Protein AF-A0A7S1D4N4-F1 (afdb_monomer_lite)

Structure (mmCIF, N/CA/C/O backbone):
data_AF-A0A7S1D4N4-F1
#
_entry.id   AF-A0A7S1D4N4-F1
#
loop_
_atom_site.group_PDB
_atom_site.id
_atom_site.type_symbol
_atom_site.label_atom_id
_atom_site.label_alt_id
_atom_site.label_comp_id
_atom_site.label_asym_id
_atom_site.label_entity_id
_atom_site.label_seq_id
_atom_site.pdbx_PDB_ins_code
_atom_site.Cartn_x
_atom_site.Cartn_y
_atom_site.Cartn_z
_atom_site.occupancy
_atom_site.B_iso_or_equiv
_atom_site.auth_seq_id
_atom_site.auth_comp_id
_atom_site.auth_asym_id
_atom_site.auth_atom_id
_atom_site.pdbx_PDB_model_num
ATOM 1 N N . VAL A 1 1 ? 17.455 0.613 23.111 1.00 47.47 1 VAL A N 1
ATOM 2 C CA . VAL A 1 1 ? 17.429 1.240 21.776 1.00 47.47 1 VAL A CA 1
ATOM 3 C C . VAL A 1 1 ? 16.974 0.163 20.825 1.00 47.47 1 VAL A C 1
ATOM 5 O O . VAL A 1 1 ? 17.620 -0.878 20.782 1.00 47.47 1 VAL A O 1
ATOM 8 N N . GLU A 1 2 ? 15.813 0.338 20.206 1.00 72.88 2 GLU A N 1
ATOM 9 C CA . GLU A 1 2 ? 15.316 -0.626 19.227 1.00 72.88 2 GLU A CA 1
ATOM 10 C C . GLU A 1 2 ? 16.096 -0.455 17.921 1.00 72.88 2 GLU A C 1
ATOM 12 O O . GLU A 1 2 ? 16.461 0.661 17.542 1.00 72.88 2 GLU A O 1
ATOM 17 N N . SER A 1 3 ? 16.431 -1.577 17.288 1.00 88.38 3 SER A N 1
ATOM 18 C CA . SER A 1 3 ? 17.156 -1.609 16.022 1.00 88.38 3 SER A CA 1
ATOM 19 C C . SER A 1 3 ? 16.344 -2.342 14.964 1.00 88.38 3 SER A C 1
ATOM 21 O O . SER A 1 3 ? 15.817 -3.426 15.236 1.00 88.38 3 SER A O 1
ATOM 23 N N . ILE A 1 4 ? 16.271 -1.760 13.769 1.00 92.75 4 ILE A N 1
ATOM 24 C CA . ILE A 1 4 ? 15.668 -2.358 12.578 1.00 92.75 4 ILE A CA 1
ATOM 25 C C . ILE A 1 4 ? 16.794 -2.786 11.639 1.00 92.75 4 ILE A C 1
ATOM 27 O O . ILE A 1 4 ? 17.699 -2.013 11.321 1.00 92.75 4 ILE A O 1
ATOM 31 N N . THR A 1 5 ? 16.741 -4.037 11.202 1.00 94.50 5 THR A N 1
ATOM 32 C CA . THR A 1 5 ? 17.710 -4.635 10.285 1.00 94.50 5 THR A CA 1
ATOM 33 C C . THR A 1 5 ? 17.068 -4.870 8.921 1.00 94.50 5 THR A C 1
ATOM 35 O O . THR A 1 5 ? 15.988 -5.457 8.834 1.00 94.50 5 THR A O 1
ATOM 38 N N . LEU A 1 6 ? 17.725 -4.408 7.858 1.00 96.00 6 LEU A N 1
ATOM 39 C CA . LEU A 1 6 ? 17.260 -4.537 6.479 1.00 96.00 6 LEU A CA 1
ATOM 40 C C . LEU A 1 6 ? 18.356 -5.149 5.599 1.00 96.00 6 LEU A C 1
ATOM 42 O O . LEU A 1 6 ? 19.536 -4.822 5.745 1.00 96.00 6 LEU A O 1
ATOM 46 N N . ASP A 1 7 ? 17.976 -6.036 4.681 1.00 95.81 7 ASP A N 1
ATOM 47 C CA . ASP A 1 7 ? 18.870 -6.528 3.624 1.00 95.81 7 ASP A CA 1
ATOM 48 C C . ASP A 1 7 ? 18.118 -6.765 2.319 1.00 95.81 7 ASP A C 1
ATOM 50 O O . ASP A 1 7 ? 16.933 -7.092 2.336 1.00 95.81 7 ASP A O 1
ATOM 54 N N . GLY A 1 8 ? 18.802 -6.633 1.188 1.00 92.56 8 GLY A N 1
ATOM 55 C CA . GLY A 1 8 ? 18.260 -7.005 -0.108 1.00 92.56 8 GLY A CA 1
ATOM 56 C C . GLY A 1 8 ? 18.795 -6.167 -1.262 1.00 92.56 8 GLY A C 1
ATOM 57 O O . GLY A 1 8 ? 20.001 -5.972 -1.380 1.00 92.56 8 GLY A O 1
ATOM 58 N N . SER A 1 9 ? 17.902 -5.743 -2.154 1.00 88.81 9 SER A N 1
ATOM 59 C CA . SER A 1 9 ? 18.221 -4.974 -3.361 1.00 88.81 9 SER A CA 1
ATOM 60 C C . SER A 1 9 ? 18.975 -3.666 -3.049 1.00 88.81 9 SER A C 1
ATOM 62 O O . SER A 1 9 ? 18.495 -2.894 -2.212 1.00 88.81 9 SER A O 1
ATOM 64 N N . PRO A 1 10 ? 20.081 -3.371 -3.767 1.00 83.19 10 PRO A N 1
ATOM 65 C CA . PRO A 1 10 ? 20.769 -2.079 -3.693 1.00 83.19 10 PRO A CA 1
ATOM 66 C C . PRO A 1 10 ? 19.874 -0.895 -4.064 1.00 83.19 10 PRO A C 1
ATOM 68 O O . PRO A 1 10 ? 19.875 0.126 -3.378 1.00 83.19 10 PRO A O 1
ATOM 71 N N . THR A 1 11 ? 19.045 -1.048 -5.097 1.00 79.62 11 THR A N 1
ATOM 72 C CA . THR A 1 11 ? 18.087 -0.026 -5.543 1.00 79.62 11 THR A CA 1
ATOM 73 C C . THR A 1 11 ? 17.143 0.373 -4.416 1.00 79.62 11 THR A C 1
ATOM 75 O O . THR A 1 11 ? 16.947 1.553 -4.127 1.00 79.62 11 THR A O 1
ATOM 78 N N . VAL A 1 12 ? 16.617 -0.622 -3.703 1.00 90.06 12 VAL A N 1
ATOM 79 C CA . VAL A 1 12 ? 15.689 -0.408 -2.589 1.00 90.06 12 VAL A CA 1
ATOM 80 C C . VAL A 1 12 ? 16.412 0.033 -1.306 1.00 90.06 12 VAL A C 1
ATOM 82 O O . VAL A 1 12 ? 15.813 0.715 -0.471 1.00 90.06 12 VAL A O 1
ATOM 85 N N . ALA A 1 13 ? 17.707 -0.268 -1.157 1.00 91.38 13 ALA A N 1
ATOM 86 C CA . ALA A 1 13 ? 18.516 0.192 -0.027 1.00 91.38 13 ALA A CA 1
ATOM 87 C C . ALA A 1 13 ? 18.551 1.724 0.077 1.00 91.38 13 ALA A C 1
ATOM 89 O O . ALA A 1 13 ? 18.418 2.252 1.178 1.00 91.38 13 ALA A O 1
ATOM 90 N N . ARG A 1 14 ? 18.581 2.445 -1.052 1.00 88.50 14 ARG A N 1
ATOM 91 C CA . ARG A 1 14 ? 18.518 3.922 -1.080 1.00 88.50 14 ARG A CA 1
ATOM 92 C C . ARG A 1 14 ? 17.243 4.474 -0.429 1.00 88.50 14 ARG A C 1
ATOM 94 O O . ARG A 1 14 ? 17.281 5.482 0.286 1.00 88.50 14 ARG A O 1
ATOM 101 N N . ILE A 1 15 ? 16.110 3.798 -0.650 1.00 92.56 15 ILE A N 1
ATOM 102 C CA . ILE A 1 15 ? 14.825 4.134 -0.016 1.00 92.56 15 ILE A CA 1
ATOM 103 C C . ILE A 1 15 ? 14.930 3.901 1.492 1.00 92.56 15 ILE A C 1
ATOM 105 O O . ILE A 1 15 ? 14.613 4.791 2.283 1.00 92.56 15 ILE A O 1
ATOM 109 N N . ALA A 1 16 ? 15.415 2.723 1.891 1.00 95.38 16 ALA A N 1
ATOM 110 C CA . ALA A 1 16 ? 15.564 2.349 3.292 1.00 95.38 16 ALA A CA 1
ATOM 111 C C . ALA A 1 16 ? 16.515 3.274 4.063 1.00 95.38 16 ALA A C 1
ATOM 113 O O . ALA A 1 16 ? 16.215 3.634 5.198 1.00 95.38 16 ALA A O 1
ATOM 114 N N . GLU A 1 17 ? 17.630 3.686 3.463 1.00 94.81 17 GLU A N 1
ATOM 115 C CA . GLU A 1 17 ? 18.604 4.604 4.061 1.00 94.81 17 GLU A CA 1
ATOM 116 C C . GLU A 1 17 ? 17.998 5.985 4.287 1.00 94.81 17 GLU A C 1
ATOM 118 O O . GLU A 1 17 ? 18.107 6.545 5.379 1.00 94.81 17 GLU A O 1
ATOM 123 N N . THR A 1 18 ? 17.291 6.508 3.287 1.00 92.75 18 THR A N 1
ATOM 124 C CA . THR A 1 18 ? 16.665 7.832 3.363 1.00 92.75 18 THR A CA 1
ATOM 125 C C . THR A 1 18 ? 15.531 7.853 4.382 1.00 92.75 18 THR A C 1
ATOM 127 O O . THR A 1 18 ? 15.487 8.718 5.262 1.00 92.75 18 THR A O 1
ATOM 130 N N . TRP A 1 19 ? 14.624 6.876 4.309 1.00 94.75 19 TRP A N 1
ATOM 131 C CA . TRP A 1 19 ? 13.547 6.739 5.285 1.00 94.75 19 TRP A CA 1
ATOM 132 C C . TRP A 1 19 ? 14.108 6.478 6.685 1.00 94.75 19 TRP A C 1
ATOM 134 O O . TRP A 1 19 ? 13.655 7.089 7.654 1.00 94.75 19 TRP A O 1
ATOM 144 N N . GLY A 1 20 ? 15.118 5.613 6.797 1.00 93.94 20 GLY A N 1
ATOM 145 C CA . GLY A 1 20 ? 15.751 5.230 8.054 1.00 93.94 20 GLY A CA 1
ATOM 146 C C . GLY A 1 20 ? 16.469 6.393 8.730 1.00 93.94 20 GLY A C 1
ATOM 147 O O . GLY A 1 20 ? 16.340 6.564 9.939 1.00 93.94 20 GLY A O 1
ATOM 148 N N . ALA A 1 21 ? 17.151 7.254 7.971 1.00 91.62 21 ALA A N 1
ATOM 149 C CA . ALA A 1 21 ? 17.800 8.452 8.501 1.00 91.62 21 ALA A CA 1
ATOM 150 C C . ALA A 1 21 ? 16.786 9.416 9.137 1.00 91.62 21 ALA A C 1
ATOM 152 O O . ALA A 1 21 ? 16.976 9.871 10.266 1.00 91.62 21 ALA A O 1
ATOM 153 N N . VAL A 1 22 ? 15.672 9.684 8.449 1.00 84.50 22 VAL A N 1
ATOM 154 C CA . VAL A 1 22 ? 14.604 10.548 8.976 1.00 84.50 22 VAL A CA 1
ATOM 155 C C . VAL A 1 22 ? 13.925 9.914 10.188 1.00 84.50 22 VAL A C 1
ATOM 157 O O . VAL A 1 22 ? 13.702 10.591 11.194 1.00 84.50 22 VAL A O 1
ATOM 160 N N . TYR A 1 23 ? 13.631 8.616 10.116 1.00 86.19 23 TYR A N 1
ATOM 161 C CA . TYR A 1 23 ? 12.990 7.888 11.205 1.00 86.19 23 TYR A CA 1
ATOM 162 C C . TYR A 1 23 ? 13.883 7.805 12.452 1.00 86.19 23 TYR A C 1
ATOM 164 O O . TYR A 1 23 ? 13.416 8.010 13.569 1.00 86.19 23 TYR A O 1
ATOM 172 N N . SER A 1 24 ? 15.187 7.582 12.271 1.00 88.50 24 SER A N 1
ATOM 173 C CA . SER A 1 24 ? 16.183 7.546 13.348 1.00 88.50 24 SER A CA 1
ATOM 174 C C . SER A 1 24 ? 16.234 8.861 14.125 1.00 88.50 24 SER A C 1
ATOM 176 O O . SER A 1 24 ? 16.190 8.856 15.355 1.00 88.50 24 SER A O 1
ATOM 178 N N . VAL A 1 25 ? 16.232 9.999 13.423 1.00 80.69 25 VAL A N 1
ATOM 179 C CA . VAL A 1 25 ? 16.208 11.328 14.058 1.00 80.69 25 VAL A CA 1
ATOM 180 C C . VAL A 1 25 ? 14.904 11.567 14.822 1.00 80.69 25 VAL A C 1
ATOM 182 O O . VAL A 1 25 ? 14.931 12.141 15.909 1.00 80.69 25 VAL A O 1
ATOM 185 N N . ALA A 1 26 ? 13.767 11.135 14.273 1.00 70.88 26 ALA A N 1
ATOM 186 C CA . ALA A 1 26 ? 12.457 11.363 14.879 1.00 70.88 26 ALA A CA 1
ATOM 187 C C . ALA A 1 26 ? 12.178 10.453 16.090 1.00 70.88 26 ALA A C 1
ATOM 189 O O . ALA A 1 26 ? 11.603 10.909 17.079 1.00 70.88 26 ALA A O 1
ATOM 190 N N . CYS A 1 27 ? 12.577 9.182 16.018 1.00 79.56 27 CYS A N 1
ATOM 191 C CA . CYS A 1 27 ? 12.147 8.131 16.946 1.00 79.56 27 CYS A CA 1
ATOM 192 C C . CYS A 1 27 ? 13.292 7.526 17.780 1.00 79.56 27 CYS A C 1
ATOM 194 O O . CYS A 1 27 ? 13.036 6.777 18.719 1.00 79.56 27 CYS A O 1
ATOM 196 N N . GLY A 1 28 ? 14.556 7.859 17.489 1.00 83.19 28 GLY A N 1
ATOM 197 C CA . GLY A 1 28 ? 15.725 7.314 18.191 1.00 83.19 28 GLY A CA 1
ATOM 198 C C . GLY A 1 28 ? 16.054 5.857 17.834 1.00 83.19 28 GLY A C 1
ATOM 199 O O . GLY A 1 28 ? 16.806 5.199 18.560 1.00 83.19 28 GLY A O 1
ATOM 200 N N . THR A 1 29 ? 15.494 5.354 16.733 1.00 88.44 29 THR A N 1
ATOM 201 C CA . THR A 1 29 ? 15.618 3.966 16.265 1.00 88.44 29 THR A CA 1
ATOM 202 C C . THR A 1 29 ? 16.870 3.787 15.414 1.00 88.44 29 THR A C 1
ATOM 204 O O . THR A 1 29 ? 17.155 4.586 14.525 1.00 88.44 29 THR A O 1
ATOM 207 N N . GLN A 1 30 ? 17.647 2.740 15.690 1.00 92.62 30 GLN A N 1
ATOM 208 C CA . GLN A 1 30 ? 18.881 2.456 14.950 1.00 92.62 30 GLN A CA 1
ATOM 209 C C . GLN A 1 30 ? 18.599 1.566 13.743 1.00 92.62 30 GLN A C 1
ATOM 211 O O . GLN A 1 30 ? 17.767 0.664 13.815 1.00 92.62 30 GLN A O 1
ATOM 216 N N . PHE A 1 31 ? 19.332 1.779 12.654 1.00 94.38 31 PHE A N 1
ATOM 217 C CA . PHE A 1 31 ? 19.185 1.003 11.428 1.00 94.38 31 PHE A CA 1
ATOM 218 C C . PHE A 1 31 ? 20.482 0.269 11.098 1.00 94.38 31 PHE A C 1
ATOM 220 O O . PHE A 1 31 ? 21.577 0.810 11.237 1.00 94.38 31 PHE A O 1
ATOM 227 N N . THR A 1 32 ? 20.360 -0.978 10.656 1.00 94.94 32 THR A N 1
ATOM 228 C CA . THR A 1 32 ? 21.451 -1.727 10.025 1.00 94.94 32 THR A CA 1
ATOM 229 C C . THR A 1 32 ? 20.970 -2.156 8.655 1.00 94.94 32 THR A C 1
ATOM 231 O O . THR A 1 32 ? 20.124 -3.041 8.552 1.00 94.94 32 THR A O 1
ATOM 234 N N . ILE A 1 33 ? 21.483 -1.496 7.622 1.00 95.75 33 ILE A N 1
ATOM 235 C CA . ILE A 1 33 ? 21.083 -1.715 6.235 1.00 95.75 33 ILE A CA 1
ATOM 236 C C . ILE A 1 33 ? 22.252 -2.384 5.525 1.00 95.75 33 ILE A C 1
ATOM 238 O O . ILE A 1 33 ? 23.383 -1.905 5.575 1.00 95.75 33 ILE A O 1
ATOM 242 N N . THR A 1 34 ? 21.976 -3.529 4.919 1.00 94.44 34 THR A N 1
ATOM 243 C CA . THR A 1 34 ? 22.906 -4.260 4.056 1.00 94.44 34 THR A CA 1
ATOM 244 C C . THR A 1 34 ? 22.278 -4.429 2.679 1.00 94.44 34 THR A C 1
ATOM 246 O O . THR A 1 34 ? 21.067 -4.283 2.533 1.00 94.44 34 THR A O 1
ATOM 249 N N . SER A 1 35 ? 23.093 -4.676 1.658 1.00 90.19 35 SER A N 1
ATOM 250 C CA . SER A 1 35 ? 22.617 -4.790 0.281 1.00 90.19 35 SER A CA 1
ATOM 251 C C . SER A 1 35 ? 23.293 -5.966 -0.421 1.00 90.19 35 SER A C 1
ATOM 253 O O . SER A 1 35 ? 24.311 -5.801 -1.092 1.00 90.19 35 SER A O 1
ATOM 255 N N . GLN A 1 36 ? 22.747 -7.168 -0.232 1.00 86.50 36 GLN A N 1
ATOM 256 C CA . GLN A 1 36 ? 23.265 -8.416 -0.816 1.00 86.50 36 GLN A CA 1
ATOM 257 C C . GLN A 1 36 ? 22.363 -9.011 -1.913 1.00 86.50 36 GLN A C 1
ATOM 259 O O . GLN A 1 36 ? 22.493 -10.188 -2.266 1.00 86.50 36 GLN A O 1
ATOM 264 N N . GLY A 1 37 ? 21.429 -8.216 -2.438 1.00 82.12 37 GLY A N 1
ATOM 265 C CA . GLY A 1 37 ? 20.486 -8.607 -3.483 1.00 82.12 37 GLY A CA 1
ATOM 266 C C . GLY A 1 37 ? 19.187 -9.215 -2.947 1.00 82.12 37 GLY A C 1
ATOM 267 O O . GLY A 1 37 ? 19.140 -9.803 -1.864 1.00 82.12 37 GLY A O 1
ATOM 268 N N . SER A 1 38 ? 18.117 -9.084 -3.737 1.00 87.69 38 SER A N 1
ATOM 269 C CA . SER A 1 38 ? 16.745 -9.485 -3.388 1.00 87.69 38 SER A CA 1
ATOM 270 C C . SER A 1 38 ? 16.655 -10.933 -2.872 1.00 87.69 38 SER A C 1
ATOM 272 O O . SER A 1 38 ? 16.087 -11.181 -1.813 1.00 87.69 38 SER A O 1
ATOM 274 N N . THR A 1 39 ? 17.299 -11.894 -3.541 1.00 89.19 39 THR A N 1
ATOM 275 C CA . THR A 1 39 ? 17.282 -13.313 -3.130 1.00 89.19 39 THR A CA 1
ATOM 276 C C . THR A 1 39 ? 17.891 -13.533 -1.738 1.00 89.19 39 THR A C 1
ATOM 278 O O . THR A 1 39 ? 17.353 -14.281 -0.918 1.00 89.19 39 THR A O 1
ATOM 281 N N . THR A 1 40 ? 19.009 -12.863 -1.439 1.00 91.38 40 THR A N 1
ATOM 282 C CA . THR A 1 40 ? 19.662 -12.941 -0.123 1.00 91.38 40 THR A CA 1
ATOM 283 C C . THR A 1 40 ? 18.800 -12.283 0.949 1.00 91.38 40 THR A C 1
ATOM 285 O O . THR A 1 40 ? 18.606 -12.865 2.019 1.00 91.38 40 THR A O 1
ATOM 288 N N . GLY A 1 41 ? 18.233 -11.112 0.640 1.00 93.00 41 GLY A N 1
ATOM 289 C CA . GLY A 1 41 ? 17.292 -10.407 1.506 1.00 93.00 41 GLY A CA 1
ATOM 290 C C . GLY A 1 41 ? 16.103 -11.288 1.880 1.00 93.00 41 GLY A C 1
ATOM 291 O O . GLY A 1 41 ? 15.875 -11.523 3.067 1.00 93.00 41 GLY A O 1
ATOM 292 N N . ALA A 1 42 ? 15.405 -11.848 0.885 1.00 93.69 42 ALA A N 1
ATOM 293 C CA . ALA A 1 42 ? 14.261 -12.742 1.074 1.00 93.69 42 ALA A CA 1
ATOM 294 C C . ALA A 1 42 ? 14.589 -13.901 2.026 1.00 93.69 42 ALA A C 1
ATOM 296 O O . ALA A 1 42 ? 13.914 -14.080 3.041 1.00 93.69 42 ALA A O 1
ATOM 297 N N . ARG A 1 43 ? 15.687 -14.626 1.771 1.00 94.50 43 ARG A N 1
ATOM 298 C CA . ARG A 1 43 ? 16.138 -15.737 2.623 1.00 94.50 43 ARG A CA 1
ATOM 299 C C . ARG A 1 43 ? 16.385 -15.300 4.073 1.00 94.50 43 ARG A C 1
ATOM 301 O O . ARG A 1 43 ? 15.949 -15.962 5.019 1.00 94.50 43 ARG A O 1
ATOM 308 N N . ARG A 1 44 ? 17.091 -14.182 4.274 1.00 94.56 44 ARG A N 1
ATOM 309 C CA . ARG A 1 44 ? 17.398 -13.666 5.619 1.00 94.56 44 ARG A CA 1
ATOM 310 C C . ARG A 1 44 ? 16.139 -13.176 6.339 1.00 94.56 44 ARG A C 1
ATOM 312 O O . ARG A 1 44 ? 16.026 -13.391 7.547 1.00 94.56 44 ARG A O 1
ATOM 319 N N . ALA A 1 45 ? 15.185 -12.568 5.634 1.00 93.88 45 ALA A N 1
ATOM 320 C CA . ALA A 1 45 ? 13.897 -12.173 6.205 1.00 93.88 45 ALA A CA 1
ATOM 321 C C . ALA A 1 45 ? 13.038 -13.387 6.574 1.00 93.88 45 ALA A C 1
ATOM 323 O O . ALA A 1 45 ? 12.396 -13.366 7.623 1.00 93.88 45 ALA A O 1
ATOM 324 N N . CYS A 1 46 ? 13.113 -14.467 5.791 1.00 93.50 46 CYS A N 1
ATOM 325 C CA . CYS A 1 46 ? 12.464 -15.753 6.047 1.00 93.50 46 CYS A CA 1
ATOM 326 C C . CYS A 1 46 ? 13.026 -16.544 7.244 1.00 93.50 46 CYS A C 1
ATOM 328 O O . CYS A 1 46 ? 12.479 -17.587 7.600 1.00 93.50 46 CYS A O 1
ATOM 330 N N . ASN A 1 47 ? 14.069 -16.036 7.915 1.00 92.25 47 ASN A N 1
ATOM 331 C CA . ASN A 1 47 ? 14.787 -16.718 8.999 1.00 92.25 47 ASN A CA 1
ATOM 332 C C . ASN A 1 47 ? 15.550 -17.977 8.552 1.00 92.25 47 ASN A C 1
ATOM 334 O O . ASN A 1 47 ? 15.633 -18.952 9.297 1.00 92.25 47 ASN A O 1
ATOM 338 N N . ALA A 1 48 ? 16.144 -17.936 7.358 1.00 91.12 48 ALA A N 1
ATOM 339 C CA . ALA A 1 48 ? 17.028 -18.983 6.843 1.00 91.12 48 ALA A CA 1
ATOM 340 C C . ALA A 1 48 ? 18.465 -18.474 6.544 1.00 91.12 48 ALA A C 1
ATOM 342 O O . ALA A 1 48 ? 18.983 -18.686 5.447 1.00 91.12 48 ALA A O 1
ATOM 343 N N . PRO A 1 49 ? 19.142 -17.748 7.460 1.00 89.00 49 PRO A N 1
ATOM 344 C CA . PRO A 1 49 ? 20.487 -17.230 7.190 1.00 89.00 49 PRO A CA 1
ATOM 345 C C . PRO A 1 49 ? 21.511 -18.361 6.984 1.00 89.00 49 PRO A C 1
ATOM 347 O O . PRO A 1 49 ? 21.438 -19.406 7.634 1.00 89.00 49 PRO A O 1
ATOM 350 N N . ARG A 1 50 ? 22.507 -18.143 6.115 1.00 89.69 50 ARG A N 1
ATOM 351 C CA . ARG A 1 50 ? 23.655 -19.061 5.981 1.00 89.69 50 ARG A CA 1
ATOM 352 C C . ARG A 1 50 ? 24.632 -18.888 7.148 1.00 89.69 50 ARG A C 1
ATOM 354 O O . ARG A 1 50 ? 24.539 -17.945 7.932 1.00 89.69 50 ARG A O 1
ATOM 361 N N . ALA A 1 51 ? 25.595 -19.803 7.270 1.00 87.19 51 ALA A N 1
ATOM 362 C CA . ALA A 1 51 ? 26.630 -19.720 8.298 1.00 87.19 51 ALA A CA 1
ATOM 363 C C . ALA A 1 51 ? 27.371 -18.368 8.233 1.00 87.19 51 ALA A C 1
ATOM 365 O O . ALA A 1 51 ? 27.946 -18.024 7.204 1.00 87.19 51 ALA A O 1
ATOM 366 N N . GLY A 1 52 ? 27.355 -17.620 9.339 1.00 84.44 52 GLY A N 1
ATOM 367 C CA . GLY A 1 52 ? 27.945 -16.278 9.433 1.00 84.44 52 GLY A CA 1
ATOM 368 C C . GLY A 1 52 ? 26.980 -15.123 9.142 1.00 84.44 52 GLY A C 1
ATOM 369 O O . GLY A 1 52 ? 27.346 -13.971 9.355 1.00 84.44 52 GLY A O 1
ATOM 370 N N . GLU A 1 53 ? 25.747 -15.404 8.718 1.00 89.00 53 GLU A N 1
ATOM 371 C CA . GLU A 1 53 ? 24.708 -14.399 8.490 1.00 89.00 53 GLU A CA 1
ATOM 372 C C . GLU A 1 53 ? 23.702 -14.342 9.650 1.00 89.00 53 GLU A C 1
ATOM 374 O O . GLU A 1 53 ? 23.559 -15.273 10.444 1.00 89.00 53 GLU A O 1
ATOM 379 N N . THR A 1 54 ? 22.949 -13.245 9.722 1.00 90.38 54 THR A N 1
ATOM 380 C CA . THR A 1 54 ? 21.846 -13.055 10.676 1.00 90.38 54 THR A CA 1
ATOM 381 C C . THR A 1 54 ? 20.531 -12.834 9.942 1.00 90.38 54 THR A C 1
ATOM 383 O O . THR A 1 54 ? 20.520 -12.273 8.848 1.00 90.38 54 THR A O 1
ATOM 386 N N . SER A 1 55 ? 19.404 -13.242 10.529 1.00 91.94 55 SER A N 1
ATOM 387 C CA . SER A 1 55 ? 18.087 -12.884 9.987 1.00 91.94 55 SER A CA 1
ATOM 388 C C . SER A 1 55 ? 17.879 -11.369 10.015 1.00 91.94 55 SER A C 1
ATOM 390 O O . SER A 1 55 ? 18.372 -10.718 10.938 1.00 91.94 55 SER A O 1
ATOM 392 N N . VAL A 1 56 ? 17.093 -10.840 9.081 1.00 93.50 56 VAL A N 1
ATOM 393 C CA . VAL A 1 56 ? 16.703 -9.420 9.062 1.00 93.50 56 VAL A CA 1
ATOM 394 C C . VAL A 1 56 ? 15.222 -9.232 9.378 1.00 93.50 56 VAL A C 1
ATOM 396 O O . VAL A 1 56 ? 14.451 -10.197 9.359 1.00 93.50 56 VAL A O 1
ATOM 399 N N . ASP A 1 57 ? 14.833 -8.002 9.706 1.00 93.00 57 ASP A N 1
ATOM 400 C CA . ASP A 1 57 ? 13.436 -7.622 9.937 1.00 93.00 57 ASP A CA 1
ATOM 401 C C . ASP A 1 57 ? 12.695 -7.350 8.625 1.00 93.00 57 ASP A C 1
ATOM 403 O O . ASP A 1 57 ? 11.514 -7.684 8.502 1.00 93.00 57 ASP A O 1
ATOM 407 N N . VAL A 1 58 ? 13.397 -6.754 7.656 1.00 94.88 58 VAL A N 1
ATOM 408 C CA . VAL A 1 58 ? 12.844 -6.359 6.358 1.00 94.88 58 VAL A CA 1
ATOM 409 C C . VAL A 1 58 ? 13.750 -6.836 5.227 1.00 94.88 58 VAL A C 1
ATOM 411 O O . VAL A 1 58 ? 14.942 -6.531 5.194 1.00 94.88 58 VAL A O 1
ATOM 414 N N . ALA A 1 59 ? 13.166 -7.552 4.273 1.00 95.75 59 ALA A N 1
ATOM 415 C CA . ALA A 1 59 ? 13.776 -7.838 2.984 1.00 95.75 59 ALA A CA 1
ATOM 416 C C . ALA A 1 59 ? 13.426 -6.741 1.973 1.00 95.75 59 ALA A C 1
ATOM 418 O O . ALA A 1 59 ? 12.257 -6.491 1.686 1.00 95.75 59 ALA A O 1
ATOM 419 N N . MET A 1 60 ? 14.444 -6.104 1.416 1.00 95.19 60 MET A N 1
ATOM 420 C CA . MET A 1 60 ? 14.330 -5.081 0.381 1.00 95.19 60 MET A CA 1
ATOM 421 C C . MET A 1 60 ? 14.342 -5.753 -0.994 1.00 95.19 60 MET A C 1
ATOM 423 O O . MET A 1 60 ? 15.300 -6.450 -1.321 1.00 95.19 60 MET A O 1
ATOM 427 N N . MET A 1 61 ? 13.303 -5.581 -1.809 1.00 89.94 61 MET A N 1
ATOM 428 C CA . MET A 1 61 ? 13.170 -6.324 -3.066 1.00 89.94 61 MET A CA 1
ATOM 429 C C . MET A 1 61 ? 12.852 -5.411 -4.245 1.00 89.94 61 MET A C 1
ATOM 431 O O . MET A 1 61 ? 11.878 -4.669 -4.208 1.00 89.94 61 MET A O 1
ATOM 435 N N . SER A 1 62 ? 13.618 -5.536 -5.327 1.00 84.88 62 SER A N 1
ATOM 436 C CA . SER A 1 62 ? 13.344 -4.895 -6.626 1.00 84.88 62 SER A CA 1
ATOM 437 C C . SER A 1 62 ? 12.390 -5.698 -7.522 1.00 84.88 62 SER A C 1
ATOM 439 O O . SER A 1 62 ? 12.194 -5.375 -8.687 1.00 84.88 62 SER A O 1
ATOM 441 N N . ARG A 1 63 ? 11.826 -6.784 -6.988 1.00 82.81 63 ARG A N 1
ATOM 442 C CA . ARG A 1 63 ? 10.885 -7.686 -7.656 1.00 82.81 63 ARG A CA 1
ATOM 443 C C . ARG A 1 63 ? 10.000 -8.371 -6.623 1.00 82.81 63 ARG A C 1
ATOM 445 O O . ARG A 1 63 ? 10.328 -8.387 -5.436 1.00 82.81 63 ARG A O 1
ATOM 452 N N . GLN A 1 64 ? 8.934 -9.018 -7.073 1.00 83.31 64 GLN A N 1
ATOM 453 C CA . GLN A 1 64 ? 8.157 -9.901 -6.206 1.00 83.31 64 GLN A CA 1
ATOM 454 C C . GLN A 1 64 ? 9.001 -11.094 -5.715 1.00 83.31 64 GLN A C 1
ATOM 456 O O . GLN A 1 64 ? 10.012 -11.480 -6.323 1.00 83.31 64 GLN A O 1
ATOM 461 N N . LEU A 1 65 ? 8.573 -11.677 -4.593 1.00 84.31 65 LEU A N 1
ATOM 462 C CA . LEU A 1 65 ? 9.085 -12.958 -4.106 1.00 84.31 65 LEU A CA 1
ATOM 463 C C . LEU A 1 65 ? 8.822 -14.044 -5.154 1.00 84.31 65 LEU A C 1
ATOM 465 O O . LEU A 1 65 ? 7.710 -14.176 -5.662 1.00 84.31 65 LEU A O 1
ATOM 469 N N . ARG A 1 66 ? 9.849 -14.831 -5.473 1.00 85.50 66 ARG A N 1
ATOM 470 C CA . ARG A 1 66 ? 9.707 -15.994 -6.355 1.00 85.50 66 ARG A CA 1
ATOM 471 C C . ARG A 1 66 ? 8.941 -17.090 -5.623 1.00 85.50 66 ARG A C 1
ATOM 473 O O . ARG A 1 66 ? 9.090 -17.253 -4.414 1.00 85.50 66 ARG A O 1
ATOM 480 N N . VAL A 1 67 ? 8.243 -17.935 -6.377 1.00 82.31 67 VAL A N 1
ATOM 481 C CA . VAL A 1 67 ? 7.577 -19.137 -5.836 1.00 82.31 67 VAL A CA 1
ATOM 482 C C . VAL A 1 67 ? 8.546 -20.101 -5.141 1.00 82.31 67 VAL A C 1
ATOM 484 O O . VAL A 1 67 ? 8.141 -20.866 -4.276 1.00 82.31 67 VAL A O 1
ATOM 487 N N . THR A 1 68 ? 9.834 -20.050 -5.491 1.00 85.81 68 THR A N 1
ATOM 488 C CA . THR A 1 68 ? 10.906 -20.810 -4.831 1.00 85.81 68 THR A CA 1
ATOM 489 C C . THR A 1 68 ? 11.365 -20.189 -3.509 1.00 85.81 68 THR A C 1
ATOM 491 O O . THR A 1 68 ? 12.052 -20.849 -2.740 1.00 85.81 68 THR A O 1
ATOM 494 N N . GLU A 1 69 ? 11.045 -18.917 -3.259 1.00 89.19 69 GLU A N 1
ATOM 495 C CA . GLU A 1 69 ? 11.403 -18.183 -2.039 1.00 89.19 69 GLU A CA 1
ATOM 496 C C . GLU A 1 69 ? 10.252 -18.230 -1.028 1.00 89.19 69 GLU A C 1
ATOM 498 O O . GLU A 1 69 ? 10.463 -18.538 0.146 1.00 89.19 69 GLU A O 1
ATOM 503 N N . ALA A 1 70 ? 9.026 -17.956 -1.481 1.00 89.12 70 ALA A N 1
ATOM 504 C CA . ALA A 1 70 ? 7.830 -17.988 -0.651 1.00 89.12 70 ALA A CA 1
ATOM 505 C C . ALA A 1 70 ? 6.564 -18.232 -1.489 1.00 89.12 70 ALA A C 1
ATOM 507 O O . ALA A 1 70 ? 6.454 -17.761 -2.621 1.00 89.12 70 ALA A O 1
ATOM 508 N N . SER A 1 71 ? 5.583 -18.928 -0.916 1.00 82.25 71 SER A N 1
ATOM 509 C CA . SER A 1 71 ? 4.267 -19.132 -1.524 1.00 82.25 71 SER A CA 1
ATOM 510 C C . SER A 1 71 ? 3.278 -18.070 -1.052 1.00 82.25 71 SER A C 1
ATOM 512 O O . SER A 1 71 ? 3.109 -17.870 0.152 1.00 82.25 71 SER A O 1
ATOM 514 N N . VAL A 1 72 ? 2.597 -17.415 -1.991 1.00 79.38 72 VAL A N 1
ATOM 515 C CA . VAL A 1 72 ? 1.561 -16.419 -1.691 1.00 79.38 72 VAL A CA 1
ATOM 516 C C . VAL A 1 72 ? 0.313 -17.082 -1.094 1.00 79.38 72 VAL A C 1
ATOM 518 O O . VAL A 1 72 ? -0.123 -18.142 -1.547 1.00 79.38 72 VAL A O 1
ATOM 521 N N . ARG A 1 73 ? -0.271 -16.467 -0.064 1.00 73.00 73 ARG A N 1
ATOM 522 C CA . ARG A 1 73 ? -1.567 -16.867 0.502 1.00 73.00 73 ARG A CA 1
ATOM 523 C C . ARG A 1 73 ? -2.721 -16.339 -0.350 1.00 73.00 73 ARG A C 1
ATOM 525 O O . ARG A 1 73 ? -2.552 -15.452 -1.179 1.00 73.00 73 ARG A O 1
ATOM 532 N N . THR A 1 74 ? -3.935 -16.815 -0.079 1.00 52.97 74 THR A N 1
ATOM 533 C CA . THR A 1 74 ? -5.164 -16.388 -0.778 1.00 52.97 74 THR A CA 1
ATOM 534 C C . THR A 1 74 ? -5.444 -14.884 -0.710 1.00 52.97 74 THR A C 1
ATOM 536 O O . THR A 1 74 ? -6.179 -14.372 -1.545 1.00 52.97 74 THR A O 1
ATOM 539 N N . ASN A 1 75 ? -4.860 -14.164 0.253 1.00 52.59 75 ASN A N 1
ATOM 540 C CA . ASN A 1 75 ? -5.012 -12.716 0.380 1.00 52.59 75 ASN A CA 1
ATOM 541 C C . ASN A 1 75 ? -4.082 -11.901 -0.540 1.00 52.59 75 ASN A C 1
ATOM 543 O O . ASN A 1 75 ? -4.236 -10.688 -0.623 1.00 52.59 75 ASN A O 1
ATOM 547 N N . GLY A 1 76 ? -3.124 -12.535 -1.225 1.00 60.31 76 GLY A N 1
ATOM 548 C CA . GLY A 1 76 ? -2.279 -11.895 -2.239 1.00 60.31 76 GLY A CA 1
ATOM 549 C C . GLY A 1 76 ? -1.126 -11.028 -1.716 1.00 60.31 76 GLY A C 1
ATOM 550 O O . GLY A 1 76 ? -0.356 -10.522 -2.523 1.00 60.31 76 GLY A O 1
ATOM 551 N N . TYR A 1 77 ? -0.976 -10.851 -0.399 1.00 71.44 77 TYR A N 1
ATOM 552 C CA . TYR A 1 77 ? 0.081 -10.005 0.188 1.00 71.44 77 TYR A CA 1
ATOM 553 C C . TYR A 1 77 ? 0.835 -10.652 1.359 1.00 71.44 77 TYR A C 1
ATOM 555 O O . TYR A 1 77 ? 1.887 -10.150 1.761 1.00 71.44 77 TYR A O 1
ATOM 563 N N . LEU A 1 78 ? 0.333 -11.763 1.911 1.00 79.50 78 LEU A N 1
ATOM 564 C CA . LEU A 1 78 ? 1.091 -12.599 2.841 1.00 79.50 78 LEU A CA 1
ATOM 565 C C . LEU A 1 78 ? 1.746 -13.752 2.089 1.00 79.50 78 LEU A C 1
ATOM 567 O O . LEU A 1 78 ? 1.116 -14.411 1.265 1.00 79.50 78 LEU A O 1
ATOM 571 N N . PHE A 1 79 ? 2.998 -14.017 2.429 1.00 85.31 79 PHE A N 1
ATOM 572 C CA . PHE A 1 79 ? 3.845 -15.005 1.786 1.00 85.31 79 PHE A CA 1
ATOM 573 C C . PHE A 1 79 ? 4.425 -15.936 2.842 1.00 85.31 79 PHE A C 1
ATOM 575 O O . PHE A 1 79 ? 5.122 -15.497 3.755 1.00 85.31 79 PHE A O 1
ATOM 582 N N . ASP A 1 80 ? 4.142 -17.227 2.730 1.00 85.50 80 ASP A N 1
ATOM 583 C CA . ASP A 1 80 ? 4.755 -18.242 3.579 1.00 85.50 80 ASP A CA 1
ATOM 584 C C . ASP A 1 80 ? 6.089 -18.660 2.980 1.00 85.50 80 ASP A C 1
ATOM 586 O O . ASP A 1 80 ? 6.150 -19.122 1.841 1.00 85.50 80 ASP A O 1
ATOM 590 N N . CYS A 1 81 ? 7.167 -18.460 3.734 1.00 92.00 81 CYS A N 1
ATOM 591 C CA . CYS A 1 81 ? 8.502 -18.794 3.267 1.00 92.00 81 CYS A CA 1
ATOM 592 C C . CYS A 1 81 ? 8.627 -20.290 2.971 1.00 92.00 81 CYS A C 1
ATOM 594 O O . CYS A 1 81 ? 8.244 -21.124 3.793 1.00 92.00 81 CYS A O 1
ATOM 596 N N . VAL A 1 82 ? 9.204 -20.618 1.811 1.00 91.94 82 VAL A N 1
ATOM 597 C CA . VAL A 1 82 ? 9.507 -22.007 1.434 1.00 91.94 82 VAL A CA 1
ATOM 598 C C . VAL A 1 82 ? 10.632 -22.547 2.313 1.00 91.94 82 VAL A C 1
ATOM 600 O O . VAL A 1 82 ? 10.553 -23.662 2.825 1.00 91.94 82 VAL A O 1
ATOM 603 N N . GLU A 1 83 ? 11.672 -21.736 2.507 1.00 89.44 83 GLU A N 1
ATOM 604 C CA . GLU A 1 83 ? 12.783 -22.023 3.408 1.00 89.44 83 GLU A CA 1
ATOM 605 C C . GLU A 1 83 ? 12.730 -21.079 4.613 1.00 89.44 83 GLU A C 1
ATOM 607 O O . GLU A 1 83 ? 12.616 -19.866 4.455 1.00 89.44 83 GLU A O 1
ATOM 612 N N . GLY A 1 84 ? 12.837 -21.631 5.822 1.00 88.31 84 GLY A N 1
ATOM 613 C CA . GLY A 1 84 ? 12.688 -20.883 7.070 1.00 88.31 84 GLY A CA 1
ATOM 614 C C . GLY A 1 84 ? 11.322 -21.097 7.720 1.00 88.31 84 GLY A C 1
ATOM 615 O O . GLY A 1 84 ? 10.614 -22.052 7.412 1.00 88.31 84 GLY A O 1
ATOM 616 N N . ASN A 1 85 ? 10.976 -20.258 8.695 1.00 85.88 85 ASN A N 1
ATOM 617 C CA . ASN A 1 85 ? 9.789 -20.462 9.537 1.00 85.88 85 ASN A CA 1
ATOM 618 C C . ASN A 1 85 ? 8.977 -19.184 9.777 1.00 85.88 85 ASN A C 1
ATOM 620 O O . ASN A 1 85 ? 8.313 -19.059 10.806 1.00 85.88 85 ASN A O 1
ATOM 624 N N . ARG A 1 86 ? 9.056 -18.227 8.851 1.00 87.94 86 ARG A N 1
ATOM 625 C CA . ARG A 1 86 ? 8.331 -16.957 8.925 1.00 87.94 86 ARG A CA 1
ATOM 626 C C . ARG A 1 86 ? 7.299 -16.839 7.813 1.00 87.94 86 ARG A C 1
ATOM 628 O O . ARG A 1 86 ? 7.464 -17.382 6.725 1.00 87.94 86 ARG A O 1
ATOM 635 N N . THR A 1 87 ? 6.267 -16.060 8.099 1.00 87.38 87 THR A N 1
ATOM 636 C CA . THR A 1 87 ? 5.394 -15.477 7.081 1.00 87.38 87 THR A CA 1
ATOM 637 C C . THR A 1 87 ? 5.865 -14.047 6.851 1.00 87.38 87 THR A C 1
ATOM 639 O O . THR A 1 87 ? 6.095 -13.321 7.817 1.00 87.38 87 THR A O 1
ATOM 642 N N . LEU A 1 88 ? 6.020 -13.634 5.600 1.00 90.44 88 LEU A N 1
ATOM 643 C CA . LEU A 1 88 ? 6.354 -12.265 5.225 1.00 90.44 88 LEU A CA 1
ATOM 644 C C . LEU A 1 88 ? 5.107 -11.543 4.719 1.00 90.44 88 LEU A C 1
ATOM 646 O O . LEU A 1 88 ? 4.303 -12.096 3.976 1.00 90.44 88 LEU A O 1
ATOM 650 N N . LEU A 1 89 ? 4.966 -10.291 5.115 1.00 88.00 89 LEU A N 1
ATOM 651 C CA . LEU A 1 89 ? 4.069 -9.315 4.535 1.00 88.00 89 LEU A CA 1
ATOM 652 C C . LEU A 1 89 ? 4.826 -8.565 3.437 1.00 88.00 89 LEU A C 1
ATOM 654 O O . LEU A 1 89 ? 5.798 -7.865 3.724 1.00 88.00 89 LEU A O 1
ATOM 658 N N . GLN A 1 90 ? 4.377 -8.690 2.192 1.00 89.38 90 GLN A N 1
ATOM 659 C CA . GLN A 1 90 ? 4.928 -7.928 1.080 1.00 89.38 90 GLN A CA 1
ATOM 660 C C . GLN A 1 90 ? 4.181 -6.604 0.933 1.00 89.38 90 GLN A C 1
ATOM 662 O O . GLN A 1 90 ? 2.965 -6.564 0.758 1.00 89.38 90 GLN A O 1
ATOM 667 N N . VAL A 1 91 ? 4.933 -5.515 0.992 1.00 88.81 91 VAL A N 1
ATOM 668 C CA . VAL A 1 91 ? 4.440 -4.145 0.916 1.00 88.81 91 VAL A CA 1
ATOM 669 C C . VAL A 1 91 ? 5.125 -3.472 -0.252 1.00 88.81 91 VAL A C 1
ATOM 671 O O . VAL A 1 91 ? 6.349 -3.371 -0.277 1.00 88.81 91 VAL A O 1
ATOM 674 N N . MET A 1 92 ? 4.347 -2.997 -1.216 1.00 88.50 92 MET A N 1
ATOM 675 C CA . MET A 1 92 ? 4.890 -2.144 -2.265 1.00 88.50 92 MET A CA 1
ATOM 676 C C . MET A 1 92 ? 5.302 -0.802 -1.641 1.00 88.50 92 MET A C 1
ATOM 678 O O . MET A 1 92 ? 4.550 -0.228 -0.852 1.00 88.50 92 MET A O 1
ATOM 682 N N . VAL A 1 93 ? 6.491 -0.300 -1.960 1.00 91.00 93 VAL A N 1
ATOM 683 C CA . VAL A 1 93 ? 7.006 0.953 -1.380 1.00 91.00 93 VAL A CA 1
ATOM 684 C C . VAL A 1 93 ? 7.159 2.061 -2.408 1.00 91.00 93 VAL A C 1
ATOM 686 O O . VAL A 1 93 ? 6.935 3.222 -2.078 1.00 91.00 93 VAL A O 1
ATOM 689 N N . ALA A 1 94 ? 7.507 1.712 -3.641 1.00 86.50 94 ALA A N 1
ATOM 690 C CA . ALA A 1 94 ? 7.708 2.650 -4.733 1.00 86.50 94 ALA A CA 1
ATOM 691 C C . ALA A 1 94 ? 7.690 1.904 -6.070 1.00 86.50 94 ALA A C 1
ATOM 693 O O . ALA A 1 94 ? 7.756 0.673 -6.107 1.00 86.50 94 ALA A O 1
ATOM 694 N N . ILE A 1 95 ? 7.648 2.663 -7.156 1.00 78.50 95 ILE A N 1
ATOM 695 C CA . ILE A 1 95 ? 7.946 2.178 -8.497 1.00 78.50 95 ILE A CA 1
ATOM 696 C C . ILE A 1 95 ? 9.267 2.822 -8.919 1.00 78.50 95 ILE A C 1
ATOM 698 O O . ILE A 1 95 ? 9.523 3.999 -8.646 1.00 78.50 95 ILE A O 1
ATOM 702 N N . ASP A 1 96 ? 10.133 2.010 -9.507 1.00 75.44 96 ASP A N 1
ATOM 703 C CA . ASP A 1 96 ? 11.365 2.473 -10.119 1.00 75.44 96 ASP A CA 1
ATOM 704 C C . ASP A 1 96 ? 11.035 3.360 -11.318 1.00 75.44 96 ASP A C 1
ATOM 706 O O . ASP A 1 96 ? 10.052 3.132 -12.018 1.00 75.44 96 ASP A O 1
ATOM 710 N N . GLU A 1 97 ? 11.854 4.370 -11.558 1.00 68.44 97 GLU A N 1
ATOM 711 C CA . GLU A 1 97 ? 11.659 5.341 -12.637 1.00 68.44 97 GLU A CA 1
ATOM 712 C C . GLU A 1 97 ? 11.567 4.720 -14.029 1.00 68.44 97 GLU A C 1
ATOM 714 O O . GLU A 1 97 ? 10.951 5.320 -14.899 1.00 68.44 97 GLU A O 1
ATOM 719 N N . GLY A 1 98 ? 12.122 3.520 -14.210 1.00 76.06 98 GLY A N 1
ATOM 720 C CA . GLY A 1 98 ? 12.062 2.750 -15.445 1.00 76.06 98 GLY A CA 1
ATOM 721 C C . GLY A 1 98 ? 12.953 3.286 -16.560 1.00 76.06 98 GLY A C 1
ATOM 722 O O . GLY A 1 98 ? 13.550 4.356 -16.450 1.00 76.06 98 GLY A O 1
ATOM 723 N N . ILE A 1 99 ? 13.046 2.508 -17.638 1.00 80.44 99 ILE A N 1
ATOM 724 C CA . ILE A 1 99 ? 13.788 2.893 -18.843 1.00 80.44 99 ILE A CA 1
ATOM 725 C C . ILE A 1 99 ? 12.823 3.530 -19.838 1.00 80.44 99 ILE A C 1
ATOM 727 O O . ILE A 1 99 ? 11.815 2.927 -20.213 1.00 80.44 99 ILE A O 1
ATOM 731 N N . GLY A 1 100 ? 13.149 4.740 -20.277 1.00 80.56 100 GLY A N 1
ATOM 732 C CA . GLY A 1 100 ? 12.564 5.357 -21.455 1.00 80.56 100 GLY A CA 1
ATOM 733 C C . GLY A 1 100 ? 13.497 5.218 -22.657 1.00 80.56 100 GLY A C 1
ATOM 734 O O . GLY A 1 100 ? 14.704 5.028 -22.500 1.00 80.56 100 GLY A O 1
ATOM 735 N N . ILE A 1 101 ? 12.926 5.312 -23.858 1.00 85.75 101 ILE A N 1
ATOM 736 C CA . ILE A 1 101 ? 13.666 5.213 -25.119 1.00 85.75 101 ILE A CA 1
ATOM 737 C C . ILE A 1 101 ? 13.333 6.411 -25.993 1.00 85.75 101 ILE A C 1
ATOM 739 O O . ILE A 1 101 ? 12.167 6.797 -26.098 1.00 85.75 101 ILE A O 1
ATOM 743 N N . LEU A 1 102 ? 14.345 6.992 -26.625 1.00 83.00 102 LEU A N 1
ATOM 744 C CA . LEU A 1 102 ? 14.205 8.151 -27.500 1.00 83.00 102 LEU A CA 1
ATOM 745 C C . LEU A 1 102 ? 14.875 7.900 -28.844 1.00 83.00 102 LEU A C 1
ATOM 747 O O . LEU A 1 102 ? 15.938 7.281 -28.884 1.00 83.00 102 LEU A O 1
ATOM 751 N N . PRO A 1 103 ? 14.323 8.436 -29.942 1.00 83.62 103 PRO A N 1
ATOM 752 C CA . PRO A 1 103 ? 15.111 8.612 -31.146 1.00 83.62 103 PRO A CA 1
ATOM 753 C C . PRO A 1 103 ? 16.176 9.686 -30.880 1.00 83.62 103 PRO A C 1
ATOM 755 O O . PRO A 1 103 ? 15.865 10.781 -30.397 1.00 83.62 103 PRO A O 1
ATOM 758 N N . VAL A 1 104 ? 17.437 9.407 -31.209 1.00 77.56 104 VAL A N 1
ATOM 759 C CA . VAL A 1 104 ? 18.493 10.419 -31.097 1.00 77.56 104 VAL A CA 1
ATOM 760 C C . VAL A 1 104 ? 18.306 11.447 -32.209 1.00 77.56 104 VAL A C 1
ATOM 762 O O . VAL A 1 104 ? 18.448 11.152 -33.393 1.00 77.56 104 VAL A O 1
ATOM 765 N N . ASN A 1 105 ? 17.993 12.684 -31.823 1.00 62.81 105 ASN A N 1
ATOM 766 C CA . ASN A 1 105 ? 17.784 13.810 -32.735 1.00 62.81 105 ASN A CA 1
ATOM 767 C C . ASN A 1 105 ? 19.057 14.665 -32.880 1.00 62.81 105 ASN A C 1
ATOM 769 O O . ASN A 1 105 ? 19.054 15.874 -32.634 1.00 62.81 105 ASN A O 1
ATOM 773 N N . ASP A 1 106 ? 20.172 14.052 -33.289 1.00 60.66 106 ASP A N 1
ATOM 774 C CA . ASP A 1 106 ? 21.399 14.797 -33.584 1.00 60.66 106 ASP A CA 1
ATOM 775 C C . ASP A 1 106 ? 21.384 15.340 -35.024 1.00 60.66 106 ASP A C 1
ATOM 777 O O . ASP A 1 106 ? 21.479 14.619 -36.017 1.00 60.66 106 ASP A O 1
ATOM 781 N N . SER A 1 107 ? 21.306 16.667 -35.147 1.00 54.47 107 SER A N 1
ATOM 782 C CA . SER A 1 107 ? 21.366 17.375 -36.431 1.00 54.47 107 SER A CA 1
ATOM 783 C C . SER A 1 107 ? 22.657 17.154 -37.238 1.00 54.47 107 SER A C 1
ATOM 785 O O . SER A 1 107 ? 22.664 17.438 -38.438 1.00 54.47 107 SER A O 1
ATOM 787 N N . SER A 1 108 ? 23.727 16.658 -36.607 1.00 53.38 108 SER A N 1
ATOM 788 C CA . SER A 1 108 ? 25.000 16.308 -37.244 1.00 53.38 108 SER A CA 1
ATOM 789 C C . SER A 1 108 ? 25.023 14.893 -37.841 1.00 53.38 108 SER A C 1
ATOM 791 O O . SER A 1 108 ? 25.940 14.570 -38.596 1.00 53.38 108 SER A O 1
ATOM 793 N N . ILE A 1 109 ? 23.984 14.089 -37.577 1.00 53.88 109 ILE A N 1
ATOM 794 C CA . ILE A 1 109 ? 23.879 12.673 -37.946 1.00 53.88 109 ILE A CA 1
ATOM 795 C C . ILE A 1 109 ? 22.554 12.406 -38.689 1.00 53.88 109 ILE A C 1
ATOM 797 O O . ILE A 1 109 ? 21.804 11.483 -38.392 1.00 53.88 109 ILE A O 1
ATOM 801 N N . LYS A 1 110 ? 22.217 13.254 -39.665 1.00 51.47 110 LYS A N 1
ATOM 802 C CA . LYS A 1 110 ? 21.028 13.067 -40.512 1.00 51.47 110 LYS A CA 1
ATOM 803 C C . LYS A 1 110 ? 21.343 12.166 -41.705 1.00 51.47 110 LYS A C 1
ATOM 805 O O . LYS A 1 110 ? 22.447 12.225 -42.253 1.00 51.47 110 LYS A O 1
ATOM 810 N N . ALA A 1 111 ? 20.346 11.419 -42.185 1.00 50.12 111 ALA A N 1
ATOM 811 C CA . ALA A 1 111 ? 20.394 10.875 -43.541 1.00 50.12 111 ALA A CA 1
ATOM 812 C C . ALA A 1 111 ? 20.616 12.011 -44.556 1.00 50.12 111 ALA A C 1
ATOM 814 O O . ALA A 1 111 ? 20.368 13.185 -44.273 1.00 50.12 111 ALA A O 1
ATOM 815 N N . SER A 1 112 ? 21.080 11.689 -45.764 1.00 49.09 112 SER A N 1
ATOM 816 C CA . SER A 1 112 ? 21.497 12.683 -46.771 1.00 49.09 112 SER A CA 1
ATOM 817 C C . SER A 1 112 ? 20.391 13.689 -47.161 1.00 49.09 112 SER A C 1
ATOM 819 O O . SER A 1 112 ? 20.684 14.723 -47.758 1.00 49.09 112 SER A O 1
ATOM 821 N N . ASN A 1 113 ? 19.130 13.394 -46.821 1.00 53.28 113 ASN A N 1
ATOM 822 C CA . ASN A 1 113 ? 17.925 14.204 -47.031 1.00 53.28 113 ASN A CA 1
ATOM 823 C C . ASN A 1 113 ? 17.503 15.059 -45.810 1.00 53.28 113 ASN A C 1
ATOM 825 O O . ASN A 1 113 ? 16.569 15.851 -45.919 1.00 53.28 113 ASN A O 1
ATOM 829 N N . GLY A 1 114 ? 18.171 14.927 -44.662 1.00 55.28 114 GLY A N 1
ATOM 830 C CA . GLY A 1 114 ? 17.887 15.688 -43.448 1.00 55.28 114 GLY A CA 1
ATOM 831 C C . GLY A 1 114 ? 16.836 15.090 -42.496 1.00 55.28 114 GLY A C 1
ATOM 832 O O . GLY A 1 114 ? 16.540 15.742 -41.487 1.00 55.28 114 GLY A O 1
ATOM 833 N N . ALA A 1 115 ? 16.281 13.911 -42.800 1.00 61.94 115 ALA A N 1
ATOM 834 C CA . ALA A 1 115 ? 15.278 13.218 -41.984 1.00 61.94 115 ALA A CA 1
ATOM 835 C C . ALA A 1 115 ? 15.917 12.401 -40.843 1.00 61.94 115 ALA A C 1
ATOM 837 O O . ALA A 1 115 ? 17.052 11.932 -40.976 1.00 61.94 115 ALA A O 1
ATOM 838 N N . ASN A 1 116 ? 15.193 12.249 -39.727 1.00 75.69 116 ASN A N 1
ATOM 839 C CA . ASN A 1 116 ? 15.521 11.268 -38.693 1.00 75.69 116 ASN A CA 1
ATOM 840 C C . ASN A 1 116 ? 14.965 9.909 -39.145 1.00 75.69 116 ASN A C 1
ATOM 842 O O . ASN A 1 116 ? 13.752 9.710 -39.177 1.00 75.69 116 ASN A O 1
ATOM 846 N N . VAL A 1 117 ? 15.857 8.997 -39.529 1.00 84.06 117 VAL A N 1
ATOM 847 C CA . VAL A 1 117 ? 15.489 7.686 -40.092 1.00 84.06 117 VAL A CA 1
ATOM 848 C C . VAL A 1 117 ? 14.838 6.758 -39.068 1.00 84.06 117 VAL A C 1
ATOM 850 O O . VAL A 1 117 ? 14.062 5.888 -39.455 1.00 84.06 117 VAL A O 1
ATOM 853 N N . VAL A 1 118 ? 15.099 6.967 -37.773 1.00 87.06 118 VAL A N 1
ATOM 854 C CA . VAL A 1 118 ? 14.410 6.250 -36.694 1.00 87.06 118 VAL A CA 1
ATOM 855 C C . VAL A 1 118 ? 12.961 6.722 -36.615 1.00 87.06 118 VAL A C 1
ATOM 857 O O . VAL A 1 118 ? 12.061 5.896 -36.681 1.00 87.06 118 VAL A O 1
ATOM 860 N N . GLU A 1 119 ? 12.711 8.034 -36.549 1.00 85.00 119 GLU A N 1
ATOM 861 C CA . GLU A 1 119 ? 11.341 8.581 -36.506 1.00 85.00 119 GLU A CA 1
ATOM 862 C C . GLU A 1 119 ? 10.520 8.213 -37.751 1.00 85.00 119 GLU A C 1
ATOM 864 O O . GLU A 1 119 ? 9.336 7.897 -37.641 1.00 85.00 119 GLU A O 1
ATOM 869 N N . GLU A 1 120 ? 11.147 8.221 -38.930 1.00 86.88 120 GLU A N 1
ATOM 870 C CA . GLU A 1 120 ? 10.515 7.768 -40.172 1.00 86.88 120 GLU A CA 1
ATOM 871 C C . GLU A 1 120 ? 10.118 6.290 -40.077 1.00 86.88 120 GLU A C 1
ATOM 873 O O . GLU A 1 120 ? 8.963 5.951 -40.332 1.00 86.88 120 GLU A O 1
ATOM 878 N N . CYS A 1 121 ? 11.034 5.429 -39.618 1.00 89.62 121 CYS A N 1
ATOM 879 C CA . CYS A 1 121 ? 10.760 4.009 -39.419 1.00 89.62 121 CYS A CA 1
ATOM 880 C C . CYS A 1 121 ? 9.632 3.767 -38.404 1.00 89.62 121 CYS A C 1
ATOM 882 O O . CYS A 1 121 ? 8.715 2.992 -38.677 1.00 89.62 121 CYS A O 1
ATOM 884 N N . LEU A 1 122 ? 9.630 4.487 -37.275 1.00 88.69 122 LEU A N 1
ATOM 885 C CA . LEU A 1 122 ? 8.561 4.409 -36.274 1.00 88.69 122 LEU A CA 1
ATOM 886 C C . LEU A 1 122 ? 7.185 4.732 -36.874 1.00 88.69 122 LEU A C 1
ATOM 888 O O . LEU A 1 122 ? 6.198 4.120 -36.482 1.00 88.69 122 LEU A O 1
ATOM 892 N N . GLY A 1 123 ? 7.106 5.633 -37.860 1.00 87.69 123 GLY A N 1
ATOM 893 C CA . GLY A 1 123 ? 5.864 5.948 -38.573 1.00 87.69 123 GLY A CA 1
ATOM 894 C C . GLY A 1 123 ? 5.255 4.774 -39.354 1.00 87.69 123 GLY A C 1
ATOM 895 O O . GLY A 1 123 ? 4.055 4.797 -39.637 1.00 87.69 123 GLY A O 1
ATOM 896 N N . HIS A 1 124 ? 6.051 3.751 -39.679 1.00 89.75 124 HIS A N 1
ATOM 897 C CA . HIS A 1 124 ? 5.592 2.519 -40.325 1.00 89.75 124 HIS A CA 1
ATOM 898 C C . HIS A 1 124 ? 5.191 1.425 -39.326 1.00 89.75 124 HIS A C 1
ATOM 900 O O . HIS A 1 124 ? 4.459 0.504 -39.692 1.00 89.75 124 HIS A O 1
ATOM 906 N N . LEU A 1 125 ? 5.641 1.519 -38.072 1.00 90.19 125 LEU A N 1
ATOM 907 C CA . LEU A 1 125 ? 5.358 0.526 -37.041 1.00 90.19 125 LEU A CA 1
ATOM 908 C C . LEU A 1 125 ? 3.973 0.723 -36.416 1.00 90.19 125 LEU A C 1
ATOM 910 O O . LEU A 1 125 ? 3.464 1.838 -36.263 1.00 90.19 125 LEU A O 1
ATOM 914 N N . GLU A 1 126 ? 3.356 -0.386 -36.003 1.00 86.38 126 GLU A N 1
ATOM 915 C CA . GLU A 1 126 ? 2.102 -0.347 -35.253 1.00 86.38 126 GLU A CA 1
ATOM 916 C C . GLU A 1 126 ? 2.287 0.455 -33.954 1.00 86.38 126 GLU A C 1
ATOM 918 O O . GLU A 1 126 ? 3.268 0.294 -33.232 1.00 86.38 126 GLU A O 1
ATOM 923 N N . GLY A 1 127 ? 1.349 1.361 -33.664 1.00 83.19 127 GLY A N 1
ATOM 924 C CA . GLY A 1 127 ? 1.401 2.192 -32.458 1.00 83.19 127 GLY A CA 1
ATOM 925 C C . GLY A 1 127 ? 2.526 3.233 -32.438 1.00 83.19 127 GLY A C 1
ATOM 926 O O . GLY A 1 127 ? 2.671 3.919 -31.428 1.00 83.19 127 GLY A O 1
ATOM 927 N N . GLY A 1 128 ? 3.293 3.376 -33.527 1.00 87.19 128 GLY A N 1
ATOM 928 C CA . GLY A 1 128 ? 4.446 4.275 -33.584 1.00 87.19 128 GLY A CA 1
ATOM 929 C C . GLY A 1 128 ? 5.598 3.849 -32.671 1.00 87.19 128 GLY A C 1
ATOM 930 O O . GLY A 1 128 ? 6.376 4.703 -32.251 1.00 87.19 128 GLY A O 1
ATOM 931 N N . GLY A 1 129 ? 5.663 2.567 -32.296 1.00 88.75 129 GLY A N 1
ATOM 932 C CA . GLY A 1 129 ? 6.535 2.071 -31.234 1.00 88.75 129 GLY A CA 1
ATOM 933 C C . GLY A 1 129 ? 7.056 0.657 -31.468 1.00 88.75 129 GLY A C 1
ATOM 934 O O . GLY A 1 129 ? 6.833 0.060 -32.519 1.00 88.75 129 GLY A O 1
ATOM 935 N N . LEU A 1 130 ? 7.752 0.121 -30.467 1.00 91.38 130 LEU A N 1
ATOM 936 C CA . LEU A 1 130 ? 8.388 -1.196 -30.518 1.00 91.38 130 LEU A CA 1
ATOM 937 C C . LEU A 1 130 ? 7.619 -2.209 -29.670 1.00 91.38 130 LEU A C 1
ATOM 939 O O . LEU A 1 130 ? 7.076 -1.885 -28.613 1.00 91.38 130 LEU A O 1
ATOM 943 N N . THR A 1 131 ? 7.594 -3.459 -30.114 1.00 91.12 131 THR A N 1
ATOM 944 C CA . THR A 1 131 ? 7.237 -4.590 -29.246 1.00 91.12 131 THR A CA 1
ATOM 945 C C . THR A 1 131 ? 8.399 -4.956 -28.320 1.00 91.12 131 THR A C 1
ATOM 947 O O . THR A 1 131 ? 9.544 -4.567 -28.558 1.00 91.12 131 THR A O 1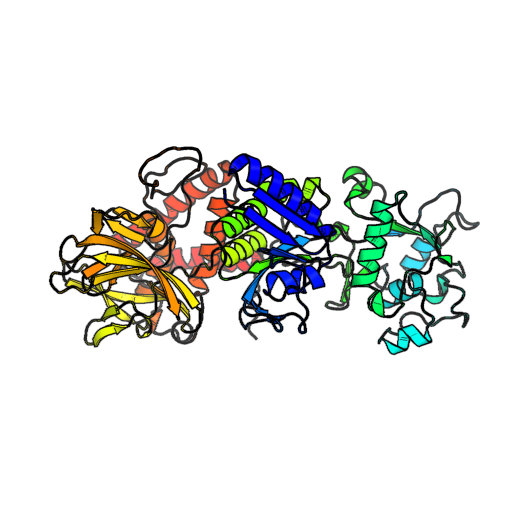
ATOM 950 N N . THR A 1 132 ? 8.122 -5.720 -27.266 1.00 88.56 132 THR A N 1
ATOM 951 C CA . THR A 1 132 ? 9.141 -6.241 -26.340 1.00 88.56 132 THR A CA 1
ATOM 952 C C . THR A 1 132 ? 10.151 -7.121 -27.055 1.00 88.56 132 THR A C 1
ATOM 954 O O . THR A 1 132 ? 11.346 -6.998 -26.809 1.00 88.56 132 THR A O 1
ATOM 957 N N . ASP A 1 133 ? 9.687 -7.952 -27.987 1.00 90.19 133 ASP A N 1
ATOM 958 C CA . ASP A 1 133 ? 10.543 -8.829 -28.779 1.00 90.19 133 ASP A CA 1
ATOM 959 C C . ASP A 1 133 ? 11.427 -8.040 -29.754 1.00 90.19 133 ASP A C 1
ATOM 961 O O . ASP A 1 133 ? 12.630 -8.290 -29.818 1.00 90.19 133 ASP A O 1
ATOM 965 N N . GLN A 1 134 ? 10.890 -7.013 -30.422 1.00 92.88 134 GLN A N 1
ATOM 966 C CA . GLN A 1 134 ? 11.697 -6.096 -31.240 1.00 92.88 134 GLN A CA 1
ATOM 967 C C . GLN A 1 134 ? 12.745 -5.355 -30.406 1.00 92.88 134 GLN A C 1
ATOM 969 O O . GLN A 1 134 ? 13.891 -5.214 -30.822 1.00 92.88 134 GLN A O 1
ATOM 974 N N . LEU A 1 135 ? 12.376 -4.894 -29.208 1.00 92.19 135 LEU A N 1
ATOM 975 C CA . LEU A 1 135 ? 13.315 -4.226 -28.314 1.00 92.19 135 LEU A CA 1
ATOM 976 C C . LEU A 1 135 ? 14.389 -5.190 -27.788 1.00 92.19 135 LEU A C 1
ATOM 978 O O . LEU A 1 135 ? 15.556 -4.816 -27.681 1.00 92.19 135 LEU A O 1
ATOM 982 N N . ARG A 1 136 ? 14.008 -6.428 -27.461 1.00 91.56 136 ARG A N 1
ATOM 983 C CA . ARG A 1 136 ? 14.935 -7.473 -27.025 1.00 91.56 136 ARG A CA 1
ATOM 984 C C . ARG A 1 136 ? 15.911 -7.840 -28.135 1.00 91.56 136 ARG A C 1
ATOM 986 O O . ARG A 1 136 ? 17.086 -7.962 -27.820 1.00 91.56 136 ARG A O 1
ATOM 993 N N . TRP A 1 137 ? 15.458 -7.928 -29.389 1.00 91.88 137 TRP A N 1
ATOM 994 C CA . TRP A 1 137 ? 16.337 -8.085 -30.552 1.00 91.88 137 TRP A CA 1
ATOM 995 C C . TRP A 1 137 ? 17.396 -6.985 -30.567 1.00 91.88 137 TRP A C 1
ATOM 997 O O . TRP A 1 137 ? 18.568 -7.292 -30.431 1.00 91.88 137 TRP A O 1
ATOM 1007 N N . ILE A 1 138 ? 16.984 -5.712 -30.560 1.00 92.19 138 ILE A N 1
ATOM 1008 C CA . ILE A 1 138 ? 17.900 -4.557 -30.637 1.00 92.19 138 ILE A CA 1
ATOM 1009 C C . ILE A 1 138 ? 18.954 -4.538 -29.513 1.00 92.19 138 ILE A C 1
ATOM 1011 O O . ILE A 1 138 ? 20.070 -4.056 -29.713 1.00 92.19 138 ILE A O 1
ATOM 1015 N N . LEU A 1 139 ? 18.590 -4.976 -28.303 1.00 93.12 139 LEU A N 1
ATOM 1016 C CA . LEU A 1 139 ? 19.426 -4.810 -27.109 1.00 93.12 139 LEU A CA 1
ATOM 1017 C C . LEU A 1 139 ? 20.189 -6.069 -26.690 1.00 93.12 139 LEU A C 1
ATOM 1019 O O . LEU A 1 139 ? 21.158 -5.949 -25.941 1.00 93.12 139 LEU A O 1
ATOM 1023 N N . SER A 1 140 ? 19.758 -7.262 -27.088 1.00 92.06 140 SER A N 1
ATOM 1024 C CA . SER A 1 140 ? 20.319 -8.514 -26.579 1.00 92.06 140 SER A CA 1
ATOM 1025 C C . SER A 1 140 ? 21.626 -8.888 -27.272 1.00 92.06 140 SER A C 1
ATOM 1027 O O . SER A 1 140 ? 21.775 -8.753 -28.479 1.00 92.06 140 SER A O 1
ATOM 1029 N N . SER A 1 141 ? 22.570 -9.425 -26.501 1.00 91.38 141 SER A N 1
ATOM 1030 C CA . SER A 1 141 ? 23.803 -10.037 -27.006 1.00 91.38 141 SER A CA 1
ATOM 1031 C C . SER A 1 141 ? 23.586 -11.416 -27.631 1.00 91.38 141 SER A C 1
ATOM 1033 O O . SER A 1 141 ? 24.545 -12.026 -28.114 1.00 91.38 141 SER A O 1
ATOM 1035 N N . TRP A 1 142 ? 22.364 -11.947 -27.571 1.00 91.94 142 TRP A N 1
ATOM 1036 C CA . TRP A 1 142 ? 22.036 -13.269 -28.083 1.00 91.94 142 TRP A CA 1
ATOM 1037 C C . TRP A 1 142 ? 21.635 -13.254 -29.561 1.00 91.94 142 TRP A C 1
ATOM 1039 O O . TRP A 1 142 ? 20.907 -12.357 -29.980 1.00 91.94 142 TRP A O 1
ATOM 1049 N N . PRO A 1 143 ? 22.058 -14.274 -30.330 1.00 90.00 143 PRO A N 1
ATOM 1050 C CA . PRO A 1 143 ? 21.564 -14.507 -31.686 1.00 90.00 143 PRO A CA 1
ATOM 1051 C C . PRO A 1 143 ? 20.097 -14.974 -31.706 1.00 90.00 143 PRO A C 1
ATOM 1053 O O . PRO A 1 143 ? 19.545 -15.388 -30.680 1.00 90.00 143 PRO A O 1
ATOM 1056 N N . GLU A 1 144 ? 19.478 -14.940 -32.890 1.00 89.81 144 GLU A N 1
ATOM 1057 C CA . GLU A 1 144 ? 18.057 -15.255 -33.102 1.00 89.81 144 GLU A CA 1
ATOM 1058 C C . GLU A 1 144 ? 17.652 -16.641 -32.568 1.00 89.81 144 GLU A C 1
ATOM 1060 O O . GLU A 1 144 ? 16.602 -16.794 -31.939 1.00 89.81 144 GLU A O 1
ATOM 1065 N N . ASP A 1 145 ? 18.493 -17.658 -32.772 1.00 89.06 145 ASP A N 1
ATOM 1066 C CA . ASP A 1 145 ? 18.213 -19.036 -32.358 1.00 89.06 145 ASP A CA 1
ATOM 1067 C C . ASP A 1 145 ? 18.079 -19.169 -30.832 1.00 89.06 145 ASP A C 1
ATOM 1069 O O . ASP A 1 145 ? 17.118 -19.761 -30.336 1.00 89.06 145 ASP A O 1
ATOM 1073 N N . MET A 1 146 ? 18.986 -18.542 -30.084 1.00 90.25 146 MET A N 1
ATOM 1074 C CA . MET A 1 146 ? 18.969 -18.500 -28.622 1.00 90.25 146 MET A CA 1
ATOM 1075 C C . MET A 1 146 ? 17.774 -17.704 -28.082 1.00 90.25 146 MET A C 1
ATOM 1077 O O . MET A 1 146 ? 17.182 -18.079 -27.065 1.00 90.25 146 MET A O 1
ATOM 1081 N N . LEU A 1 147 ? 17.383 -16.616 -28.754 1.00 90.06 147 LEU A N 1
ATOM 1082 C CA . LEU A 1 147 ? 16.183 -15.859 -28.392 1.00 90.06 147 LEU A CA 1
ATOM 1083 C C . LEU A 1 147 ? 14.924 -16.716 -28.580 1.00 90.06 147 LEU A C 1
ATOM 1085 O O . LEU A 1 147 ? 14.116 -16.833 -27.649 1.00 90.06 147 LEU A O 1
ATOM 1089 N N . ALA A 1 148 ? 14.785 -17.377 -29.732 1.00 89.38 148 ALA A N 1
ATOM 1090 C CA . ALA A 1 148 ? 13.636 -18.219 -30.064 1.00 89.38 148 ALA A CA 1
ATOM 1091 C C . ALA A 1 148 ? 13.430 -19.373 -29.063 1.00 89.38 148 ALA A C 1
ATOM 1093 O O . ALA A 1 148 ? 12.292 -19.692 -28.708 1.00 89.38 148 ALA A O 1
ATOM 1094 N N . GLU A 1 149 ? 14.510 -19.954 -28.523 1.00 88.62 149 GLU A N 1
ATOM 1095 C CA . GLU A 1 149 ? 14.443 -20.989 -27.476 1.00 88.62 149 GLU A CA 1
ATOM 1096 C C . GLU A 1 149 ? 13.769 -20.512 -26.177 1.00 88.62 149 GLU A C 1
ATOM 1098 O O . GLU A 1 149 ? 13.276 -21.324 -25.388 1.00 88.62 149 GLU A O 1
ATOM 1103 N N . THR A 1 150 ? 13.704 -19.198 -25.960 1.00 86.81 150 THR A N 1
ATOM 1104 C CA . THR A 1 150 ? 13.115 -18.589 -24.759 1.00 86.81 150 THR A CA 1
ATOM 1105 C C . THR A 1 150 ? 11.699 -18.056 -24.955 1.00 86.81 150 THR A C 1
ATOM 1107 O O . THR A 1 150 ? 11.153 -17.427 -24.049 1.00 86.81 150 THR A O 1
ATOM 1110 N N . GLY A 1 151 ? 11.083 -18.343 -26.104 1.00 84.06 151 GLY A N 1
ATOM 1111 C CA . GLY A 1 151 ? 9.726 -17.903 -26.427 1.00 84.06 151 GLY A CA 1
ATOM 1112 C C . GLY A 1 151 ? 9.643 -16.505 -27.040 1.00 84.06 151 GLY A C 1
ATOM 1113 O O . GLY A 1 151 ? 8.547 -15.957 -27.080 1.00 84.06 151 GLY A O 1
ATOM 1114 N N . TRP A 1 152 ? 10.767 -15.953 -27.511 1.00 89.75 152 TRP A N 1
ATOM 1115 C CA . TRP A 1 152 ? 10.806 -14.738 -28.332 1.00 89.75 152 TRP A CA 1
ATOM 1116 C C . TRP A 1 152 ? 10.060 -14.949 -29.659 1.00 89.75 152 TRP A C 1
ATOM 1118 O O . TRP A 1 152 ? 10.220 -15.991 -30.307 1.00 89.75 152 TRP A O 1
ATOM 1128 N N . ASP A 1 153 ? 9.241 -13.980 -30.074 1.00 87.56 153 ASP A N 1
ATOM 1129 C CA . ASP A 1 153 ? 8.472 -14.072 -31.315 1.00 87.56 153 ASP A CA 1
ATOM 1130 C C . ASP A 1 153 ? 9.333 -13.786 -32.555 1.00 87.56 153 ASP A C 1
ATOM 1132 O O . ASP A 1 153 ? 9.506 -12.640 -32.966 1.00 87.56 153 ASP A O 1
ATOM 1136 N N . SER A 1 154 ? 9.786 -14.847 -33.226 1.00 84.38 154 SER A N 1
ATOM 1137 C CA . SER A 1 154 ? 10.500 -14.764 -34.517 1.00 84.38 154 SER A CA 1
ATOM 1138 C C . SER A 1 154 ? 9.746 -14.057 -35.649 1.00 84.38 154 SER A C 1
ATOM 1140 O O . SER A 1 154 ? 10.350 -13.677 -36.647 1.00 84.38 154 SER A O 1
ATOM 1142 N N . SER A 1 155 ? 8.430 -13.853 -35.531 1.00 86.31 155 SER A N 1
ATOM 1143 C CA . SER A 1 155 ? 7.679 -13.069 -36.516 1.00 86.31 155 SER A CA 1
ATOM 1144 C C . SER A 1 155 ? 7.731 -11.558 -36.265 1.00 86.31 155 SER A C 1
ATOM 1146 O O . SER A 1 155 ? 7.389 -10.785 -37.161 1.00 86.31 155 SER A O 1
ATOM 1148 N N . SER A 1 156 ? 8.185 -11.133 -35.079 1.00 82.06 156 SER A N 1
ATOM 1149 C CA . SER A 1 156 ? 8.295 -9.722 -34.687 1.00 82.06 156 SER A CA 1
ATOM 1150 C C . SER A 1 156 ? 9.465 -8.995 -35.361 1.00 82.06 156 SER A C 1
ATOM 1152 O O . SER A 1 156 ? 9.385 -7.783 -35.589 1.00 82.06 156 SER A O 1
ATOM 1154 N N . VAL A 1 157 ? 10.519 -9.743 -35.712 1.00 85.75 157 VAL A N 1
ATOM 1155 C CA . VAL A 1 157 ? 11.698 -9.285 -36.453 1.00 85.75 157 VAL A CA 1
ATOM 1156 C C . VAL A 1 157 ? 12.083 -10.368 -37.465 1.00 85.75 157 VAL A C 1
ATOM 1158 O O . VAL A 1 157 ? 12.687 -11.366 -37.087 1.00 85.75 157 VAL A O 1
ATOM 1161 N N . PRO A 1 158 ? 11.768 -10.205 -38.760 1.00 71.06 158 PRO A N 1
ATOM 1162 C CA . PRO A 1 158 ? 12.037 -11.222 -39.778 1.00 71.06 158 PRO A CA 1
ATOM 1163 C C . PRO A 1 158 ? 13.519 -11.485 -40.100 1.00 71.06 158 PRO A C 1
ATOM 1165 O O . PRO A 1 158 ? 13.771 -12.278 -41.006 1.00 71.06 158 PRO A O 1
ATOM 1168 N N . ASN A 1 159 ? 14.463 -10.787 -39.449 1.00 77.56 159 ASN A N 1
ATOM 1169 C CA . ASN A 1 159 ? 15.913 -10.866 -39.683 1.00 77.56 159 ASN A CA 1
ATOM 1170 C C . ASN A 1 159 ? 16.265 -10.826 -41.186 1.00 77.56 159 ASN A C 1
ATOM 1172 O O . ASN A 1 159 ? 16.764 -11.779 -41.784 1.00 77.56 159 ASN A O 1
ATOM 1176 N N . SER A 1 160 ? 15.886 -9.725 -41.841 1.00 71.31 160 SER A N 1
ATOM 1177 C CA . SER A 1 160 ? 15.807 -9.629 -43.305 1.00 71.31 160 SER A CA 1
ATOM 1178 C C . SER A 1 160 ? 17.129 -9.838 -44.058 1.00 71.31 160 SER A C 1
ATOM 1180 O O . SER A 1 160 ? 17.097 -10.174 -45.245 1.00 71.31 160 SER A O 1
ATOM 1182 N N . ASP A 1 161 ? 18.274 -9.652 -43.398 1.00 79.25 161 ASP A N 1
ATOM 1183 C CA . ASP A 1 161 ? 19.610 -9.853 -43.968 1.00 79.25 161 ASP A CA 1
ATOM 1184 C C . ASP A 1 161 ? 20.233 -11.217 -43.590 1.00 79.25 161 ASP A C 1
ATOM 1186 O O . ASP A 1 161 ? 21.258 -11.608 -44.160 1.00 79.25 161 ASP A O 1
ATOM 1190 N N . GLY A 1 162 ? 19.582 -11.972 -42.694 1.00 81.19 162 GLY A N 1
ATOM 1191 C CA . GLY A 1 162 ? 20.013 -13.280 -42.208 1.00 81.19 162 GLY A CA 1
ATOM 1192 C C . GLY A 1 162 ? 21.301 -13.236 -41.385 1.00 81.19 162 GLY A C 1
ATOM 1193 O O . GLY A 1 162 ? 22.068 -14.205 -41.420 1.00 81.19 162 GLY A O 1
ATOM 1194 N N . SER A 1 163 ? 21.581 -12.116 -40.714 1.00 85.19 163 SER A N 1
ATOM 1195 C CA . SER A 1 163 ? 22.824 -11.879 -39.984 1.00 85.19 163 SER A CA 1
ATOM 1196 C C . SER A 1 163 ? 22.554 -11.365 -38.572 1.00 85.19 163 SER A C 1
ATOM 1198 O O . SER A 1 163 ? 22.303 -10.190 -38.366 1.00 85.19 163 SER A O 1
ATOM 1200 N N . ASP A 1 164 ? 22.798 -12.200 -37.558 1.00 84.50 164 ASP A N 1
ATOM 1201 C CA . ASP A 1 164 ? 22.756 -11.772 -36.144 1.00 84.50 164 ASP A CA 1
ATOM 1202 C C . ASP A 1 164 ? 23.831 -10.720 -35.790 1.00 84.50 164 ASP A C 1
ATOM 1204 O O . ASP A 1 164 ? 23.840 -10.138 -34.706 1.00 84.50 164 ASP A O 1
ATOM 1208 N N . GLY A 1 165 ? 24.797 -10.513 -36.692 1.00 84.12 165 GLY A N 1
ATOM 1209 C CA . GLY A 1 165 ? 25.885 -9.552 -36.542 1.00 84.12 165 GLY A CA 1
ATOM 1210 C C . GLY A 1 165 ? 25.527 -8.133 -36.981 1.00 84.12 165 GLY A C 1
ATOM 1211 O O . GLY A 1 165 ? 26.387 -7.257 -36.883 1.00 84.12 165 GLY A O 1
ATOM 1212 N N . THR A 1 166 ? 24.312 -7.891 -37.467 1.00 87.50 166 THR A N 1
ATOM 1213 C CA . THR A 1 166 ? 23.805 -6.589 -37.921 1.00 87.50 166 THR A CA 1
ATOM 1214 C C . THR A 1 166 ? 22.355 -6.453 -37.496 1.00 87.50 166 THR A C 1
ATOM 1216 O O . THR A 1 166 ? 21.607 -7.412 -37.558 1.00 87.50 166 THR A O 1
ATOM 1219 N N . HIS A 1 167 ? 21.994 -5.287 -36.962 1.00 90.62 167 HIS A N 1
ATOM 1220 C CA . HIS A 1 167 ? 20.639 -5.021 -36.474 1.00 90.62 167 HIS A CA 1
ATOM 1221 C C . HIS A 1 167 ? 20.148 -3.765 -37.182 1.00 90.62 167 HIS A C 1
ATOM 1223 O O . HIS A 1 167 ? 20.570 -2.654 -36.850 1.00 90.62 167 HIS A O 1
ATOM 1229 N N . LEU A 1 168 ? 19.349 -3.935 -38.228 1.00 91.25 168 LEU A N 1
ATOM 1230 C CA . LEU A 1 168 ? 18.939 -2.871 -39.144 1.00 91.25 168 LEU A CA 1
ATOM 1231 C C . LEU A 1 168 ? 17.498 -2.417 -38.887 1.00 91.25 168 LEU A C 1
ATOM 1233 O O . LEU A 1 168 ? 16.615 -3.214 -38.587 1.00 91.25 168 LEU A O 1
ATOM 1237 N N . LEU A 1 169 ? 17.205 -1.132 -39.116 1.00 90.56 169 LEU A N 1
ATOM 1238 C CA . LEU A 1 169 ? 15.825 -0.624 -39.064 1.00 90.56 169 LEU A CA 1
ATOM 1239 C C . LEU A 1 169 ? 14.901 -1.354 -40.057 1.00 90.56 169 LEU A C 1
ATOM 1241 O O . LEU A 1 169 ? 13.734 -1.590 -39.749 1.00 90.56 169 LEU A O 1
ATOM 1245 N N . SER A 1 170 ? 15.418 -1.755 -41.221 1.00 90.81 170 SER A N 1
ATOM 1246 C CA . SER A 1 170 ? 14.697 -2.550 -42.227 1.00 90.81 170 SER A CA 1
ATOM 1247 C C . SER A 1 170 ? 14.258 -3.935 -41.734 1.00 90.81 170 SER A C 1
ATOM 1249 O O . SER A 1 170 ? 13.324 -4.507 -42.293 1.00 90.81 170 SER A O 1
ATOM 1251 N N . GLU A 1 171 ? 14.879 -4.468 -40.676 1.00 91.44 171 GLU A N 1
ATOM 1252 C CA . GLU A 1 171 ? 14.436 -5.712 -40.033 1.00 91.44 171 GLU A CA 1
ATOM 1253 C C . GLU A 1 171 ? 13.179 -5.506 -39.184 1.00 91.44 171 GLU A C 1
ATOM 1255 O O . GLU A 1 171 ? 12.454 -6.462 -38.935 1.00 91.44 171 GLU A O 1
ATOM 1260 N N . LEU A 1 172 ? 12.882 -4.277 -38.750 1.00 91.56 172 LEU A N 1
ATOM 1261 C CA . LEU A 1 172 ? 11.667 -3.982 -37.986 1.00 91.56 172 LEU A CA 1
ATOM 1262 C C . LEU A 1 172 ? 10.450 -3.827 -38.906 1.00 91.56 172 LEU A C 1
ATOM 1264 O O . LEU A 1 172 ? 9.342 -4.230 -38.551 1.00 91.56 172 LEU A O 1
ATOM 1268 N N . HIS A 1 173 ? 10.647 -3.234 -40.087 1.00 89.88 173 HIS A N 1
ATOM 1269 C CA . HIS A 1 173 ? 9.620 -3.099 -41.118 1.00 89.88 173 HIS A CA 1
ATOM 1270 C C . HIS A 1 173 ? 10.253 -2.902 -42.509 1.00 89.88 173 HIS A C 1
ATOM 1272 O O . HIS A 1 173 ? 11.205 -2.133 -42.635 1.00 89.88 173 HIS A O 1
ATOM 1278 N N . PRO A 1 174 ? 9.700 -3.503 -43.584 1.00 88.50 174 PRO A N 1
ATOM 1279 C CA . PRO A 1 174 ? 10.284 -3.448 -44.932 1.00 88.50 174 PRO A CA 1
ATOM 1280 C C . PRO A 1 174 ? 10.383 -2.043 -45.549 1.00 88.50 174 PRO A C 1
ATOM 1282 O O . PRO A 1 174 ? 11.173 -1.840 -46.465 1.00 88.50 174 PRO A O 1
ATOM 1285 N N . ASP A 1 175 ? 9.581 -1.086 -45.076 1.00 89.19 175 ASP A N 1
ATOM 1286 C CA . ASP A 1 175 ? 9.638 0.316 -45.528 1.00 89.19 175 ASP A CA 1
ATOM 1287 C C . ASP A 1 175 ? 10.692 1.156 -44.778 1.00 89.19 175 ASP A C 1
ATOM 1289 O O . ASP A 1 175 ? 10.918 2.314 -45.127 1.00 89.19 175 ASP A O 1
ATOM 1293 N N . CYS A 1 176 ? 11.344 0.604 -43.752 1.00 89.44 176 CYS A N 1
ATOM 1294 C CA . CYS A 1 176 ? 12.421 1.290 -43.050 1.00 89.44 176 CYS A CA 1
ATOM 1295 C C . CYS A 1 176 ? 13.739 1.229 -43.836 1.00 89.44 176 CYS A C 1
ATOM 1297 O O . CYS A 1 176 ? 13.987 0.314 -44.620 1.00 89.44 176 CYS A O 1
ATOM 1299 N N . ALA A 1 177 ? 14.616 2.209 -43.611 1.00 87.75 177 ALA A N 1
ATOM 1300 C CA . ALA A 1 177 ? 15.929 2.244 -44.250 1.00 87.75 177 ALA A CA 1
ATOM 1301 C C . ALA A 1 177 ? 16.829 1.078 -43.791 1.00 87.75 177 ALA A C 1
ATOM 1303 O O . ALA A 1 177 ? 16.778 0.673 -42.631 1.00 87.75 177 ALA A O 1
ATOM 1304 N N . GLU A 1 178 ? 17.728 0.613 -44.666 1.00 89.31 178 GLU A N 1
ATOM 1305 C CA . GLU A 1 178 ? 18.834 -0.307 -44.330 1.00 89.31 178 GLU A CA 1
ATOM 1306 C C . GLU A 1 178 ? 19.917 0.424 -43.508 1.00 89.31 178 GLU A C 1
ATOM 1308 O O . GLU A 1 178 ? 21.057 0.612 -43.935 1.00 89.31 178 GLU A O 1
ATOM 1313 N N . GLN A 1 179 ? 19.530 0.930 -42.341 1.00 89.44 179 GLN A N 1
ATOM 1314 C CA . GLN A 1 179 ? 20.389 1.660 -41.423 1.00 89.44 179 GLN A CA 1
ATOM 1315 C C . GLN A 1 179 ? 20.572 0.841 -40.150 1.00 89.44 179 GLN A C 1
ATOM 1317 O O . GLN A 1 179 ? 19.595 0.460 -39.509 1.00 89.44 179 GLN A O 1
ATOM 1322 N N . GLU A 1 180 ? 21.830 0.631 -39.772 1.00 90.44 180 GLU A N 1
ATOM 1323 C CA . GLU A 1 180 ? 22.202 -0.029 -38.523 1.00 90.44 180 GLU A CA 1
ATOM 1324 C C . GLU A 1 180 ? 21.723 0.776 -37.315 1.00 90.44 180 GLU A C 1
ATOM 1326 O O . GLU A 1 180 ? 21.928 1.997 -37.244 1.00 90.44 180 GLU A O 1
ATOM 1331 N N . ILE A 1 181 ? 21.071 0.067 -36.396 1.00 91.50 181 ILE A N 1
ATOM 1332 C CA . ILE A 1 181 ? 20.580 0.562 -35.120 1.00 91.50 181 ILE A CA 1
ATOM 1333 C C . ILE A 1 181 ? 21.749 0.554 -34.138 1.00 91.50 181 ILE A C 1
ATOM 1335 O O . ILE A 1 181 ? 22.426 -0.458 -33.946 1.00 91.50 181 ILE A O 1
ATOM 1339 N N . THR A 1 182 ? 21.978 1.697 -33.500 1.00 92.06 182 THR A N 1
ATOM 1340 C CA . THR A 1 182 ? 22.956 1.834 -32.415 1.00 92.06 182 THR A CA 1
ATOM 1341 C C . THR A 1 182 ? 22.259 2.314 -31.153 1.00 92.06 182 THR A C 1
ATOM 1343 O O . THR A 1 182 ? 21.205 2.945 -31.215 1.00 92.06 182 THR A O 1
ATOM 1346 N N . VAL A 1 183 ? 22.853 2.052 -29.997 1.00 92.19 183 VAL A N 1
ATOM 1347 C CA . VAL A 1 183 ? 22.253 2.372 -28.701 1.00 92.19 183 VAL A CA 1
ATOM 1348 C C . VAL A 1 183 ? 23.155 3.339 -27.951 1.00 92.19 183 VAL A C 1
ATOM 1350 O O . VAL A 1 183 ? 24.340 3.088 -27.745 1.00 92.19 183 VAL A O 1
ATOM 1353 N N . THR A 1 184 ? 22.588 4.463 -27.536 1.00 89.88 184 THR A N 1
ATOM 1354 C CA . THR A 1 184 ? 23.246 5.442 -26.674 1.00 89.88 184 THR A CA 1
ATOM 1355 C C . THR A 1 184 ? 22.798 5.213 -25.235 1.00 89.88 184 THR A C 1
ATOM 1357 O O . THR A 1 184 ? 21.606 5.067 -24.963 1.00 89.88 184 THR A O 1
ATOM 1360 N N . LEU A 1 185 ? 23.765 5.171 -24.321 1.00 86.75 185 LEU A N 1
ATOM 1361 C CA . LEU A 1 185 ? 23.548 5.107 -22.878 1.00 86.75 185 LEU A CA 1
ATOM 1362 C C . LEU A 1 185 ? 23.884 6.464 -22.245 1.00 86.75 185 LEU A C 1
ATOM 1364 O O . LEU A 1 185 ? 24.706 7.206 -22.798 1.00 86.75 185 LEU A O 1
ATOM 1368 N N . PRO A 1 186 ? 23.274 6.800 -21.098 1.00 78.62 186 PRO A N 1
ATOM 1369 C CA . PRO A 1 186 ? 23.541 8.053 -20.416 1.00 78.62 186 PRO A CA 1
ATOM 1370 C C . PRO A 1 186 ? 24.982 8.104 -19.900 1.00 78.62 186 PRO A C 1
ATOM 1372 O O . PRO A 1 186 ? 25.602 7.088 -19.582 1.00 78.62 186 PRO A O 1
ATOM 1375 N N . ALA A 1 187 ? 25.527 9.317 -19.812 1.00 67.12 187 ALA A N 1
ATOM 1376 C CA . ALA A 1 187 ? 26.895 9.531 -19.367 1.00 67.12 187 ALA A CA 1
ATOM 1377 C C . ALA A 1 187 ? 27.007 9.413 -17.837 1.00 67.12 187 ALA A C 1
ATOM 1379 O O . ALA A 1 187 ? 26.800 10.389 -17.118 1.00 67.12 187 ALA A O 1
ATOM 1380 N N . GLY A 1 188 ? 27.409 8.242 -17.339 1.00 69.06 188 GLY A N 1
ATOM 1381 C CA . GLY A 1 188 ? 27.770 8.050 -15.935 1.00 69.06 188 GLY A CA 1
ATOM 1382 C C . GLY A 1 188 ? 27.593 6.613 -15.450 1.00 69.06 188 GLY A C 1
ATOM 1383 O O . GLY A 1 188 ? 26.550 6.004 -15.671 1.00 69.06 188 GLY A O 1
ATOM 1384 N N . ASP A 1 189 ? 28.588 6.113 -14.712 1.00 71.38 189 ASP A N 1
ATOM 1385 C CA . ASP A 1 189 ? 28.660 4.714 -14.260 1.00 71.38 189 ASP A CA 1
ATOM 1386 C C . ASP A 1 189 ? 27.412 4.254 -13.474 1.00 71.38 189 ASP A C 1
ATOM 1388 O O . ASP A 1 189 ? 27.020 3.092 -13.549 1.00 71.38 189 ASP A O 1
ATOM 1392 N N . GLU A 1 190 ? 26.767 5.149 -12.714 1.00 73.06 190 GLU A N 1
ATOM 1393 C CA . GLU A 1 190 ? 25.592 4.801 -11.900 1.00 73.06 190 GLU A CA 1
ATOM 1394 C C . GLU A 1 190 ? 24.299 4.661 -12.717 1.00 73.06 190 GLU A C 1
ATOM 1396 O O . GLU A 1 190 ? 23.497 3.766 -12.444 1.00 73.06 190 GLU A O 1
ATOM 1401 N N . GLU A 1 191 ? 24.070 5.540 -13.694 1.00 75.44 191 GLU A N 1
ATOM 1402 C CA . GLU A 1 191 ? 22.864 5.520 -14.535 1.00 75.44 191 GLU A CA 1
ATOM 1403 C C . GLU A 1 191 ? 22.928 4.362 -15.531 1.00 75.44 191 GLU A C 1
ATOM 1405 O O . GLU A 1 191 ? 21.962 3.611 -15.679 1.00 75.44 191 GLU A O 1
ATOM 1410 N N . GLU A 1 192 ? 24.105 4.158 -16.125 1.00 82.38 192 GLU A N 1
ATOM 1411 C CA . GLU A 1 192 ? 24.406 3.023 -16.990 1.00 82.38 192 GLU A CA 1
ATOM 1412 C C . GLU A 1 192 ? 24.165 1.689 -16.265 1.00 82.38 192 GLU A C 1
ATOM 1414 O O . GLU A 1 192 ? 23.412 0.838 -16.746 1.00 82.38 192 GLU A O 1
ATOM 1419 N N . ALA A 1 193 ? 24.721 1.527 -15.058 1.00 80.50 193 ALA A N 1
ATOM 1420 C CA . ALA A 1 193 ? 24.535 0.314 -14.264 1.00 80.50 193 ALA A CA 1
ATOM 1421 C C . ALA A 1 193 ? 23.057 0.042 -13.933 1.00 80.50 193 ALA A C 1
ATOM 1423 O O . ALA A 1 193 ? 22.626 -1.114 -13.956 1.00 80.50 193 ALA A O 1
ATOM 1424 N N . ARG A 1 194 ? 22.264 1.088 -13.660 1.00 77.06 194 ARG A N 1
ATOM 1425 C CA . ARG A 1 194 ? 20.822 0.951 -13.391 1.00 77.06 194 ARG A CA 1
ATOM 1426 C C . ARG A 1 194 ? 20.037 0.504 -14.618 1.00 77.06 194 ARG A C 1
ATOM 1428 O O . ARG A 1 194 ? 19.186 -0.374 -14.494 1.00 77.06 194 ARG A O 1
ATOM 1435 N N . ILE A 1 195 ? 20.328 1.062 -15.792 1.00 82.12 195 ILE A N 1
ATOM 1436 C CA . ILE A 1 195 ? 19.698 0.624 -17.046 1.00 82.12 195 ILE A CA 1
ATOM 1437 C C . ILE A 1 195 ? 20.017 -0.851 -17.300 1.00 82.12 195 ILE A C 1
ATOM 1439 O O . ILE A 1 195 ? 19.111 -1.636 -17.575 1.00 82.12 195 ILE A O 1
ATOM 1443 N N . ILE A 1 196 ? 21.275 -1.261 -17.126 1.00 84.00 196 ILE A N 1
ATOM 1444 C CA . ILE A 1 196 ? 21.688 -2.659 -17.312 1.00 84.00 196 ILE A CA 1
ATOM 1445 C C . ILE A 1 196 ? 20.965 -3.593 -16.329 1.00 84.00 196 ILE A C 1
ATOM 1447 O O . ILE A 1 196 ? 20.502 -4.664 -16.732 1.00 84.00 196 ILE A O 1
ATOM 1451 N N . GLU A 1 197 ? 20.826 -3.201 -15.057 1.00 79.00 197 GLU A N 1
ATOM 1452 C CA . GLU A 1 197 ? 20.068 -3.973 -14.061 1.00 79.00 197 GLU A CA 1
ATOM 1453 C C . GLU A 1 197 ? 18.596 -4.125 -14.474 1.00 79.00 197 GLU A C 1
ATOM 1455 O O . GLU A 1 197 ? 18.048 -5.231 -14.435 1.00 79.00 197 GLU A O 1
ATOM 1460 N N . LEU A 1 198 ? 17.965 -3.033 -14.915 1.00 80.31 198 LEU A N 1
ATOM 1461 C CA . LEU A 1 198 ? 16.572 -3.027 -15.352 1.00 80.31 198 LEU A CA 1
ATOM 1462 C C . LEU A 1 198 ? 16.366 -3.926 -16.576 1.00 80.31 198 LEU A C 1
ATOM 1464 O O . LEU A 1 198 ? 15.514 -4.814 -16.509 1.00 80.31 198 LEU A O 1
ATOM 1468 N N . LEU A 1 199 ? 17.186 -3.792 -17.625 1.00 86.00 199 LEU A N 1
ATOM 1469 C CA . LEU A 1 199 ? 17.136 -4.651 -18.817 1.00 86.00 199 LEU A CA 1
ATOM 1470 C C . LEU A 1 199 ? 17.303 -6.129 -18.457 1.00 86.00 199 LEU A C 1
ATOM 1472 O O . LEU A 1 199 ? 16.497 -6.964 -18.867 1.00 86.00 199 LEU A O 1
ATOM 1476 N N . SER A 1 200 ? 18.279 -6.442 -17.604 1.00 82.00 200 SER A N 1
ATOM 1477 C CA . SER A 1 200 ? 18.528 -7.811 -17.136 1.00 82.00 200 SER A CA 1
ATOM 1478 C C . SER A 1 200 ? 17.348 -8.406 -16.365 1.00 82.00 200 SER A C 1
ATOM 1480 O O . SER A 1 200 ? 17.184 -9.624 -16.327 1.00 82.00 200 SER A O 1
ATOM 1482 N N . SER A 1 201 ? 16.552 -7.561 -15.705 1.00 75.88 201 SER A N 1
ATOM 1483 C CA . SER A 1 201 ? 15.403 -7.988 -14.902 1.00 75.88 201 SER A CA 1
ATOM 1484 C C . SER A 1 201 ? 14.081 -8.035 -15.669 1.00 75.88 201 SER A C 1
ATOM 1486 O O . SER A 1 201 ? 13.157 -8.712 -15.215 1.00 75.88 201 SER A O 1
ATOM 1488 N N . LYS A 1 202 ? 13.975 -7.298 -16.782 1.00 80.62 202 LYS A N 1
ATOM 1489 C CA . LYS A 1 202 ? 12.711 -7.036 -17.481 1.00 80.62 202 LYS A CA 1
ATOM 1490 C C . LYS A 1 202 ? 12.645 -7.522 -18.911 1.00 80.62 202 LYS A C 1
ATOM 1492 O O . LYS A 1 202 ? 11.569 -7.907 -19.349 1.00 80.62 202 LYS A O 1
ATOM 1497 N N . LEU A 1 203 ? 13.763 -7.449 -19.620 1.00 85.69 203 LEU A N 1
ATOM 1498 C CA . LEU A 1 203 ? 13.824 -7.725 -21.047 1.00 85.69 203 LEU A CA 1
ATOM 1499 C C . LEU A 1 203 ? 14.558 -9.036 -21.323 1.00 85.69 203 LEU A C 1
ATOM 1501 O O . LEU A 1 203 ? 14.121 -9.824 -22.152 1.00 85.69 203 LEU A O 1
ATOM 1505 N N . PHE A 1 204 ? 15.650 -9.283 -20.603 1.00 87.44 204 PHE A N 1
ATOM 1506 C CA . PHE A 1 204 ? 16.457 -10.490 -20.760 1.00 87.44 204 PHE A CA 1
ATOM 1507 C C . PHE A 1 204 ? 15.973 -11.615 -19.840 1.00 87.44 204 PHE A C 1
ATOM 1509 O O . PHE A 1 204 ? 15.355 -11.379 -18.800 1.00 87.44 204 PHE A O 1
ATOM 1516 N N . VAL A 1 205 ? 16.335 -12.858 -20.158 1.00 74.88 205 VAL A N 1
ATOM 1517 C CA . VAL A 1 205 ? 15.952 -14.074 -19.411 1.00 74.88 205 VAL A CA 1
ATOM 1518 C C . VAL A 1 205 ? 16.763 -14.232 -18.106 1.00 74.88 205 VAL A C 1
ATOM 1520 O O . VAL A 1 205 ? 16.894 -15.315 -17.539 1.00 74.88 205 VAL A O 1
ATOM 1523 N N . GLY A 1 206 ? 17.249 -13.117 -17.550 1.00 59.28 206 GLY A N 1
ATOM 1524 C CA . GLY A 1 206 ? 18.034 -13.027 -16.324 1.00 59.28 206 GLY A CA 1
ATOM 1525 C C . GLY A 1 206 ? 19.536 -13.212 -16.554 1.00 59.28 206 GLY A C 1
ATOM 1526 O O . GLY A 1 206 ? 19.965 -14.086 -17.304 1.00 59.28 206 GLY A O 1
ATOM 1527 N N . ALA A 1 207 ? 20.344 -12.427 -15.833 1.00 52.41 207 ALA A N 1
ATOM 1528 C CA . ALA A 1 207 ? 21.808 -12.405 -15.958 1.00 52.41 207 ALA A CA 1
ATOM 1529 C C . ALA A 1 207 ? 22.492 -13.777 -15.759 1.00 52.41 207 ALA A C 1
ATOM 1531 O O . ALA A 1 207 ? 23.587 -14.003 -16.270 1.00 52.41 207 ALA A O 1
ATOM 1532 N N . ASP A 1 208 ? 21.848 -14.708 -15.046 1.00 57.69 208 ASP A N 1
ATOM 1533 C CA . ASP A 1 208 ? 22.391 -16.043 -14.757 1.00 57.69 208 ASP A CA 1
ATOM 1534 C C . ASP A 1 208 ? 22.406 -16.973 -15.986 1.00 57.69 208 ASP A C 1
ATOM 1536 O O . ASP A 1 208 ? 23.144 -17.958 -15.997 1.00 57.69 208 ASP A O 1
ATOM 1540 N N . ASN A 1 209 ? 21.607 -16.670 -17.015 1.00 66.81 209 ASN A N 1
ATOM 1541 C CA . ASN A 1 209 ? 21.513 -17.487 -18.227 1.00 66.81 209 ASN A CA 1
ATOM 1542 C C . ASN A 1 209 ? 22.504 -17.056 -19.317 1.00 66.81 209 ASN A C 1
ATOM 1544 O O . ASN A 1 209 ? 22.663 -17.772 -20.299 1.00 66.81 209 ASN A O 1
ATOM 1548 N N . GLY A 1 210 ? 23.221 -15.944 -19.117 1.00 78.31 210 GLY A N 1
ATOM 1549 C CA . GLY A 1 210 ? 24.248 -15.450 -20.038 1.00 78.31 210 GLY A CA 1
ATOM 1550 C C . GLY A 1 210 ? 23.742 -14.481 -21.109 1.00 78.31 210 GLY A C 1
ATOM 1551 O O . GLY A 1 210 ? 24.510 -14.138 -22.002 1.00 78.31 210 GLY A O 1
ATOM 1552 N N . GLU A 1 211 ? 22.482 -14.044 -21.037 1.00 88.31 211 GLU A N 1
ATOM 1553 C CA . GLU A 1 211 ? 21.958 -12.938 -21.851 1.00 88.31 211 GLU A CA 1
ATOM 1554 C C . GLU A 1 211 ? 22.356 -11.594 -21.236 1.00 88.31 211 GLU A C 1
ATOM 1556 O O . GLU A 1 211 ? 22.241 -11.394 -20.023 1.00 88.31 211 GLU A O 1
ATOM 1561 N N . SER A 1 212 ? 22.841 -10.674 -22.065 1.00 89.12 212 SER A N 1
ATOM 1562 C CA . SER A 1 212 ? 23.283 -9.344 -21.645 1.00 89.12 212 SER A CA 1
ATOM 1563 C C . SER A 1 212 ? 22.993 -8.307 -22.723 1.00 89.12 212 SER A C 1
ATOM 1565 O O . SER A 1 212 ? 22.585 -8.653 -23.823 1.00 89.12 212 SER A O 1
ATOM 1567 N N . LEU A 1 213 ? 23.281 -7.039 -22.433 1.00 90.44 213 LEU A N 1
ATOM 1568 C CA . LEU A 1 213 ? 23.304 -5.985 -23.447 1.00 90.44 213 LEU A CA 1
ATOM 1569 C C . LEU A 1 213 ? 24.363 -6.292 -24.530 1.00 90.44 213 LEU A C 1
ATOM 1571 O O . LEU A 1 213 ? 25.477 -6.704 -24.177 1.00 90.44 213 LEU A O 1
ATOM 1575 N N . ASP A 1 214 ? 24.045 -6.089 -25.815 1.00 91.19 214 ASP A N 1
ATOM 1576 C CA . ASP A 1 214 ? 25.034 -6.157 -26.904 1.00 91.19 214 ASP A CA 1
ATOM 1577 C C . ASP A 1 214 ? 25.918 -4.906 -26.913 1.00 91.19 214 ASP A C 1
ATOM 1579 O O . ASP A 1 214 ? 25.583 -3.849 -27.451 1.00 91.19 214 ASP A O 1
ATOM 1583 N N . TRP A 1 215 ? 27.108 -5.048 -26.335 1.00 89.94 215 TRP A N 1
ATOM 1584 C CA . TRP A 1 215 ? 28.098 -3.978 -26.264 1.00 89.94 215 TRP A CA 1
ATOM 1585 C C . TRP A 1 215 ? 28.631 -3.528 -27.626 1.00 89.94 215 TRP A C 1
ATOM 1587 O O . TRP A 1 215 ? 29.159 -2.422 -27.721 1.00 89.94 215 TRP A O 1
ATOM 1597 N N . ASN A 1 216 ? 28.486 -4.333 -28.683 1.00 89.06 216 ASN A N 1
ATOM 1598 C CA . ASN A 1 216 ? 28.923 -3.934 -30.021 1.00 89.06 216 ASN A CA 1
ATOM 1599 C C . ASN A 1 216 ? 28.001 -2.875 -30.645 1.00 89.06 216 ASN A C 1
ATOM 1601 O O . ASN A 1 216 ? 28.419 -2.187 -31.574 1.00 89.06 216 ASN A O 1
ATOM 1605 N N . ARG A 1 217 ? 26.775 -2.719 -30.125 1.00 88.56 217 ARG A N 1
ATOM 1606 C CA . ARG A 1 217 ? 25.790 -1.729 -30.595 1.00 88.56 217 ARG A CA 1
ATOM 1607 C C . ARG A 1 217 ? 25.917 -0.382 -29.908 1.00 88.56 217 ARG A C 1
ATOM 1609 O O . ARG A 1 217 ? 25.271 0.578 -30.330 1.00 88.56 217 ARG A O 1
ATOM 1616 N N . ILE A 1 218 ? 26.715 -0.297 -28.846 1.00 90.25 218 ILE A N 1
ATOM 1617 C CA . ILE A 1 218 ? 26.817 0.921 -28.051 1.00 90.25 218 ILE A CA 1
ATOM 1618 C C . ILE A 1 218 ? 27.612 1.967 -28.821 1.00 90.25 218 ILE A C 1
ATOM 1620 O O . ILE A 1 218 ? 28.791 1.789 -29.130 1.00 90.25 218 ILE A O 1
ATOM 1624 N N . GLY A 1 219 ? 26.952 3.073 -29.148 1.00 86.25 219 GLY A N 1
ATOM 1625 C CA . GLY A 1 219 ? 27.521 4.094 -30.009 1.00 86.25 219 GLY A CA 1
ATOM 1626 C C . GLY A 1 219 ? 26.513 5.142 -30.455 1.00 86.25 219 GLY A C 1
ATOM 1627 O O . GLY A 1 219 ? 25.350 5.145 -30.060 1.00 86.25 219 GLY A O 1
ATOM 1628 N N . SER A 1 220 ? 26.994 6.045 -31.306 1.00 80.31 220 SER A N 1
ATOM 1629 C CA . SER A 1 220 ? 26.195 7.102 -31.928 1.00 80.31 220 SER A CA 1
ATOM 1630 C C . SER A 1 220 ? 26.211 6.936 -33.447 1.00 80.31 220 SER A C 1
ATOM 1632 O O . SER A 1 220 ? 27.239 6.591 -34.032 1.00 80.31 220 SER A O 1
ATOM 1634 N N . GLY A 1 221 ? 25.067 7.169 -34.088 1.00 81.31 221 GLY A N 1
ATOM 1635 C CA . GLY A 1 221 ? 24.870 6.941 -35.516 1.00 81.31 221 GLY A CA 1
ATOM 1636 C C . GLY A 1 221 ? 23.482 7.392 -35.990 1.00 81.31 221 GLY A C 1
ATOM 1637 O O . GLY A 1 221 ? 22.652 7.768 -35.163 1.00 81.31 221 GLY A O 1
ATOM 1638 N N . PRO A 1 222 ? 23.212 7.396 -37.311 1.00 80.50 222 PRO A N 1
ATOM 1639 C CA . PRO A 1 222 ? 21.936 7.881 -37.846 1.00 80.50 222 PRO A CA 1
ATOM 1640 C C . PRO A 1 222 ? 20.727 7.054 -37.389 1.00 80.50 222 PRO A C 1
ATOM 1642 O O . PRO A 1 222 ? 19.623 7.582 -37.320 1.00 80.50 222 PRO A O 1
ATOM 1645 N N . GLY A 1 223 ? 20.937 5.772 -37.070 1.00 85.69 223 GLY A N 1
ATOM 1646 C CA . GLY A 1 223 ? 19.932 4.874 -36.495 1.00 85.69 223 GLY A CA 1
ATOM 1647 C C . GLY A 1 223 ? 19.941 4.824 -34.965 1.00 85.69 223 GLY A C 1
ATOM 1648 O O . GLY A 1 223 ? 19.455 3.849 -34.400 1.00 85.69 223 GLY A O 1
ATOM 1649 N N . ALA A 1 224 ? 20.551 5.801 -34.285 1.00 88.00 224 ALA A N 1
ATOM 1650 C CA . ALA A 1 224 ? 20.722 5.728 -32.841 1.00 88.00 224 ALA A CA 1
ATOM 1651 C C . ALA A 1 224 ? 19.406 5.916 -32.072 1.00 88.00 224 ALA A C 1
ATOM 1653 O O . ALA A 1 224 ? 18.664 6.878 -32.291 1.00 88.00 224 ALA A O 1
ATOM 1654 N N . ILE A 1 225 ? 19.180 5.031 -31.105 1.00 89.69 225 ILE A N 1
ATOM 1655 C CA . ILE A 1 225 ? 18.208 5.212 -30.027 1.00 89.69 225 ILE A CA 1
ATOM 1656 C C . ILE A 1 225 ? 18.946 5.483 -28.715 1.00 89.69 225 ILE A C 1
ATOM 1658 O O . ILE A 1 225 ? 20.021 4.939 -28.478 1.00 89.69 225 ILE A O 1
ATOM 1662 N N . GLU A 1 226 ? 18.384 6.322 -27.855 1.00 86.88 226 GLU A N 1
ATOM 1663 C CA . GLU A 1 226 ? 18.928 6.621 -26.530 1.00 86.88 226 GLU A CA 1
ATOM 1664 C C . GLU A 1 226 ? 18.062 5.974 -25.455 1.00 86.88 226 GLU A C 1
ATOM 1666 O O . GLU A 1 226 ? 16.842 6.155 -25.442 1.00 86.88 226 GLU A O 1
ATOM 1671 N N . LEU A 1 227 ? 18.701 5.236 -24.546 1.00 87.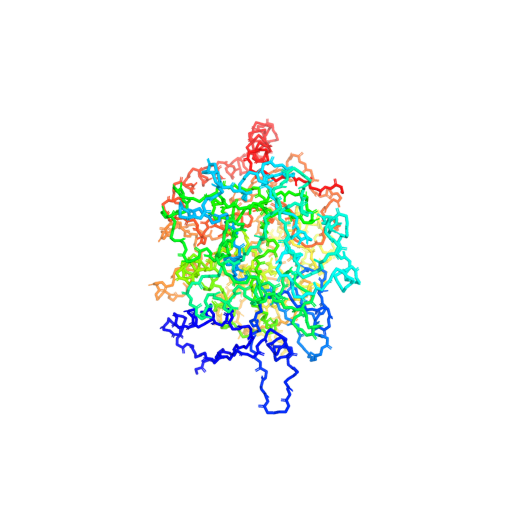50 227 LEU A N 1
ATOM 1672 C CA . LEU A 1 227 ? 18.074 4.767 -23.316 1.00 87.50 227 LEU A CA 1
ATOM 1673 C C . LEU A 1 227 ? 18.290 5.807 -22.224 1.00 87.50 227 LEU A C 1
ATOM 1675 O O . LEU A 1 227 ? 19.403 6.290 -22.035 1.00 87.50 227 LEU A O 1
ATOM 1679 N N . TYR A 1 228 ? 17.244 6.111 -21.467 1.00 78.75 228 TYR A N 1
ATOM 1680 C CA . TYR A 1 228 ? 17.335 7.056 -20.363 1.00 78.75 228 TYR A CA 1
ATOM 1681 C C . TYR A 1 228 ? 16.526 6.612 -19.151 1.00 78.75 228 TYR A C 1
ATOM 1683 O O . TYR A 1 228 ? 15.565 5.851 -19.256 1.00 78.75 228 TYR A O 1
ATOM 1691 N N . LEU 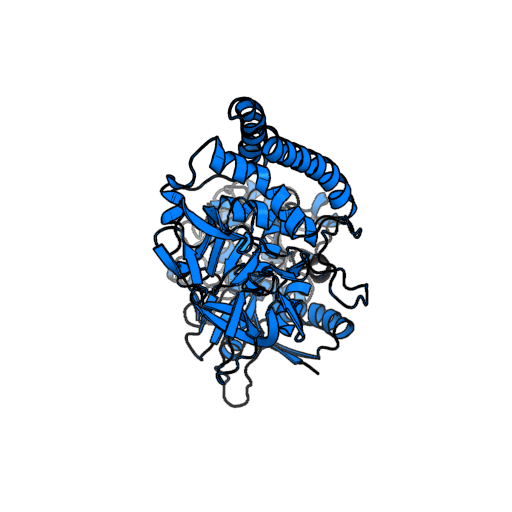A 1 229 ? 16.911 7.135 -17.991 1.00 74.81 229 LEU A N 1
ATOM 1692 C CA . LEU A 1 229 ? 16.125 7.066 -16.765 1.00 74.81 229 LEU A CA 1
ATOM 1693 C C . LEU A 1 229 ? 15.389 8.391 -16.576 1.00 74.81 229 LEU A C 1
ATOM 1695 O O . LEU A 1 229 ? 15.938 9.453 -16.875 1.00 74.81 229 LEU A O 1
ATOM 1699 N N . TRP A 1 230 ? 14.165 8.351 -16.049 1.00 65.12 230 TRP A N 1
ATOM 1700 C CA . TRP A 1 230 ? 13.359 9.561 -15.856 1.00 65.12 230 TRP A CA 1
ATOM 1701 C C . TRP A 1 230 ? 14.081 10.641 -15.031 1.00 65.12 230 TRP A C 1
ATOM 1703 O O . TRP A 1 230 ? 14.036 11.811 -15.388 1.00 65.12 230 TRP A O 1
ATOM 1713 N N . SER A 1 231 ? 14.789 10.285 -13.957 1.00 58.41 231 SER A N 1
ATOM 1714 C CA . SER A 1 231 ? 15.487 11.242 -13.084 1.00 58.41 231 SER A CA 1
ATOM 1715 C C . SER A 1 231 ? 16.628 12.000 -13.754 1.00 58.41 231 SER A C 1
ATOM 1717 O O . SER A 1 231 ? 16.944 13.099 -13.295 1.00 58.41 231 SER A O 1
ATOM 1719 N N . ALA A 1 232 ? 17.214 11.463 -14.829 1.00 58.41 232 ALA A N 1
ATOM 1720 C CA . ALA A 1 232 ? 18.239 12.153 -15.612 1.00 58.41 232 ALA A CA 1
ATOM 1721 C C . ALA A 1 232 ? 17.650 13.340 -16.399 1.00 58.41 232 ALA A C 1
ATOM 1723 O O . ALA A 1 232 ? 18.341 14.323 -16.672 1.00 58.41 232 ALA A O 1
ATOM 1724 N N . TYR A 1 233 ? 16.348 13.290 -16.697 1.00 57.56 233 TYR A N 1
ATOM 1725 C CA . TYR A 1 233 ? 15.626 14.301 -17.456 1.00 57.56 233 TYR A CA 1
ATOM 1726 C C . TYR A 1 233 ? 14.659 15.071 -16.546 1.00 57.56 233 TYR A C 1
ATOM 1728 O O . TYR A 1 233 ? 13.576 14.619 -16.182 1.00 57.56 233 TYR A O 1
ATOM 1736 N N . GLY A 1 234 ? 15.047 16.286 -16.146 1.00 50.00 234 GLY A N 1
ATOM 1737 C CA . GLY A 1 234 ? 14.167 17.158 -15.365 1.00 50.00 234 GLY A CA 1
ATOM 1738 C C . GLY A 1 234 ? 12.854 17.451 -16.107 1.00 50.00 234 GLY A C 1
ATOM 1739 O O . GLY A 1 234 ? 12.853 17.620 -17.323 1.00 50.00 234 GLY A O 1
ATOM 1740 N N . SER A 1 235 ? 11.740 17.583 -15.371 1.00 48.16 235 SER A N 1
ATOM 1741 C CA . SER A 1 235 ? 10.381 17.823 -15.920 1.00 48.16 235 SER A CA 1
ATOM 1742 C C . SER A 1 235 ? 10.273 18.900 -17.019 1.00 48.16 235 SER A C 1
ATOM 1744 O O . SER A 1 235 ? 9.400 18.821 -17.871 1.00 48.16 235 SER A O 1
ATOM 1746 N N . SER A 1 236 ? 11.171 19.891 -17.045 1.00 43.09 236 SER A N 1
ATOM 1747 C CA . SER A 1 236 ? 11.197 20.952 -18.060 1.00 43.09 236 SER A CA 1
ATOM 1748 C C . SER A 1 236 ? 11.823 20.559 -19.406 1.00 43.09 236 SER A C 1
ATOM 1750 O O . SER A 1 236 ? 11.521 21.204 -20.411 1.00 43.09 236 SER A O 1
ATOM 1752 N N . ASP A 1 237 ? 12.706 19.556 -19.448 1.00 47.47 237 ASP A N 1
ATOM 1753 C CA . ASP A 1 237 ? 13.315 19.082 -20.702 1.00 47.47 237 ASP A CA 1
ATOM 1754 C C . ASP A 1 237 ? 12.431 18.055 -21.425 1.00 47.47 237 ASP A C 1
ATOM 1756 O O . ASP A 1 237 ? 12.480 17.975 -22.652 1.00 47.47 237 ASP A O 1
ATOM 1760 N N . MET A 1 238 ? 11.558 17.350 -20.698 1.00 50.34 238 MET A N 1
ATOM 1761 C CA . MET A 1 238 ? 10.666 16.337 -21.271 1.00 50.34 238 MET A CA 1
ATOM 1762 C C . MET A 1 238 ? 9.486 16.936 -22.052 1.00 50.34 238 MET A C 1
ATOM 1764 O O . MET A 1 238 ? 9.306 16.592 -23.216 1.00 50.34 238 MET A O 1
ATOM 1768 N N . ASP A 1 239 ? 8.775 17.920 -21.487 1.00 45.56 239 ASP A N 1
ATOM 1769 C CA . ASP A 1 239 ? 7.565 18.520 -22.091 1.00 45.56 239 ASP A CA 1
ATOM 1770 C C . ASP A 1 239 ? 7.808 19.284 -23.411 1.00 45.56 239 ASP A C 1
ATOM 1772 O O . ASP A 1 239 ? 6.861 19.649 -24.110 1.00 45.56 239 ASP A O 1
ATOM 1776 N N . SER A 1 240 ? 9.062 19.609 -23.747 1.00 43.12 240 SER A N 1
ATOM 1777 C CA . SER A 1 240 ? 9.366 20.526 -24.857 1.00 43.12 240 SER A CA 1
ATOM 1778 C C . SER A 1 240 ? 10.330 19.994 -25.918 1.00 43.12 240 SER A C 1
ATOM 1780 O O . SER A 1 240 ? 10.503 20.667 -26.938 1.00 43.12 240 SER A O 1
ATOM 1782 N N . LYS A 1 241 ? 10.964 18.826 -25.716 1.00 48.41 241 LYS A N 1
ATOM 1783 C CA . LYS A 1 241 ? 12.071 18.374 -26.584 1.00 48.41 241 LYS A CA 1
ATOM 1784 C C . LYS A 1 241 ? 12.092 16.886 -26.942 1.00 48.41 241 LYS A C 1
ATOM 1786 O O . LYS A 1 241 ? 12.981 16.494 -27.694 1.00 48.41 241 LYS A O 1
ATOM 1791 N N . MET A 1 242 ? 11.170 16.064 -26.440 1.00 60.66 242 MET A N 1
ATOM 1792 C CA . MET A 1 242 ? 11.303 14.607 -26.530 1.00 60.66 242 MET A CA 1
ATOM 1793 C C . MET A 1 242 ? 10.029 13.928 -27.038 1.00 60.66 242 MET A C 1
ATOM 1795 O O . MET A 1 242 ? 8.955 14.124 -26.484 1.00 60.66 242 MET A O 1
ATOM 1799 N N . ALA A 1 243 ? 10.161 13.120 -28.095 1.00 71.25 243 ALA A N 1
ATOM 1800 C CA . ALA A 1 243 ? 9.128 12.209 -28.587 1.00 71.25 243 ALA A CA 1
ATOM 1801 C C . ALA A 1 243 ? 9.554 10.766 -28.244 1.00 71.25 243 ALA A C 1
ATOM 1803 O O . ALA A 1 243 ? 10.219 10.124 -29.058 1.00 71.25 243 ALA A O 1
ATOM 1804 N N . PRO A 1 244 ? 9.278 10.278 -27.017 1.00 78.62 244 PRO A N 1
ATOM 1805 C CA . PRO A 1 244 ? 9.714 8.954 -26.586 1.00 78.62 244 PRO A CA 1
ATOM 1806 C C . PRO A 1 244 ? 9.058 7.844 -27.407 1.00 78.62 244 PRO A C 1
ATOM 1808 O O . PRO A 1 244 ? 7.882 7.932 -27.761 1.00 78.62 244 PRO A O 1
ATOM 1811 N N . ILE A 1 245 ? 9.823 6.783 -27.665 1.00 85.12 245 ILE A N 1
ATOM 1812 C CA . ILE A 1 245 ? 9.374 5.599 -28.397 1.00 85.12 245 ILE A CA 1
ATOM 1813 C C . ILE A 1 245 ? 8.453 4.778 -27.477 1.00 85.12 245 ILE A C 1
ATOM 1815 O O . ILE A 1 245 ? 8.901 4.328 -26.418 1.00 85.12 245 ILE A O 1
ATOM 1819 N N . PRO A 1 246 ? 7.172 4.573 -27.835 1.00 85.38 246 PRO A N 1
ATOM 1820 C CA . PRO A 1 246 ? 6.267 3.726 -27.066 1.00 85.38 246 PRO A CA 1
ATOM 1821 C C . PRO A 1 246 ? 6.689 2.254 -27.113 1.00 85.38 246 PRO A C 1
ATOM 1823 O O . PRO A 1 246 ? 7.084 1.760 -28.168 1.00 85.38 246 PRO A O 1
ATOM 1826 N N . ILE A 1 247 ? 6.525 1.535 -26.001 1.00 86.38 247 ILE A N 1
ATOM 1827 C CA . ILE A 1 247 ? 6.725 0.080 -25.936 1.00 86.38 247 ILE A CA 1
ATOM 1828 C C . ILE A 1 247 ? 5.376 -0.613 -25.758 1.00 86.38 247 ILE A C 1
ATOM 1830 O O . ILE A 1 247 ? 4.553 -0.167 -24.951 1.00 86.38 247 ILE A O 1
ATOM 1834 N N . LYS A 1 248 ? 5.135 -1.678 -26.528 1.00 85.25 248 LYS A N 1
ATOM 1835 C CA . LYS A 1 248 ? 3.933 -2.508 -26.412 1.00 85.25 248 LYS A CA 1
ATOM 1836 C C . LYS A 1 248 ? 3.961 -3.291 -25.107 1.00 85.25 248 LYS A C 1
ATOM 1838 O O . LYS A 1 248 ? 4.948 -3.939 -24.789 1.00 85.25 248 LYS A O 1
ATOM 1843 N N . ASN A 1 249 ? 2.862 -3.257 -24.372 1.00 79.31 249 ASN A N 1
ATOM 1844 C CA . ASN A 1 249 ? 2.652 -4.092 -23.206 1.00 79.31 249 ASN A CA 1
ATOM 1845 C C . ASN A 1 249 ? 2.067 -5.444 -23.625 1.00 79.31 249 ASN A C 1
ATOM 1847 O O . ASN A 1 249 ? 0.984 -5.494 -24.203 1.00 79.31 249 ASN A O 1
ATOM 1851 N N . ASP A 1 250 ? 2.758 -6.531 -23.304 1.00 76.44 250 ASP A N 1
ATOM 1852 C CA . ASP A 1 250 ? 2.336 -7.899 -23.625 1.00 76.44 250 ASP A CA 1
ATOM 1853 C C . ASP A 1 250 ? 1.016 -8.300 -22.949 1.00 76.44 250 ASP A C 1
ATOM 1855 O O . ASP A 1 250 ? 0.296 -9.148 -23.473 1.00 76.44 250 ASP A O 1
ATOM 1859 N N . GLU A 1 251 ? 0.664 -7.698 -21.805 1.00 71.25 251 GLU A N 1
ATOM 1860 C CA . GLU A 1 251 ? -0.555 -8.052 -21.066 1.00 71.25 251 GLU A CA 1
ATOM 1861 C C . GLU A 1 251 ? -1.826 -7.474 -21.702 1.00 71.25 251 GLU A C 1
ATOM 1863 O O . GLU A 1 251 ? -2.843 -8.166 -21.785 1.00 71.25 251 GLU A O 1
ATOM 1868 N N . ASP A 1 252 ? -1.802 -6.204 -22.125 1.00 73.88 252 ASP A N 1
ATOM 1869 C CA . ASP A 1 252 ? -2.986 -5.504 -22.649 1.00 73.88 252 ASP A CA 1
ATOM 1870 C C . ASP A 1 252 ? -2.873 -5.064 -24.120 1.00 73.88 252 ASP A C 1
ATOM 1872 O O . ASP A 1 252 ? -3.835 -4.535 -24.685 1.00 73.88 252 ASP A O 1
ATOM 1876 N N . GLY A 1 253 ? -1.723 -5.316 -24.749 1.00 80.50 253 GLY A N 1
ATOM 1877 C CA . GLY A 1 253 ? -1.426 -5.030 -26.149 1.00 80.50 253 GLY A CA 1
ATOM 1878 C C . GLY A 1 253 ? -1.243 -3.549 -26.478 1.00 80.50 253 GLY A C 1
ATOM 1879 O O . GLY A 1 253 ? -1.138 -3.216 -27.661 1.00 80.50 253 GLY A O 1
ATOM 1880 N N . LYS A 1 254 ? -1.242 -2.646 -25.488 1.00 81.06 254 LYS A N 1
ATOM 1881 C CA . LYS A 1 254 ? -1.154 -1.200 -25.731 1.00 81.06 254 LYS A CA 1
ATOM 1882 C C . LYS A 1 254 ? 0.278 -0.705 -25.761 1.00 81.06 254 LYS A C 1
ATOM 1884 O O . LYS A 1 254 ? 1.122 -1.151 -24.999 1.00 81.06 254 LYS A O 1
ATOM 1889 N N . TYR A 1 255 ? 0.507 0.298 -26.596 1.00 80.06 255 TYR A N 1
ATOM 1890 C CA . TYR A 1 255 ? 1.769 1.018 -26.683 1.00 80.06 255 TYR A CA 1
ATOM 1891 C C . TYR A 1 255 ? 1.774 2.191 -25.708 1.00 80.06 255 TYR A C 1
ATOM 1893 O O . TYR A 1 255 ? 0.873 3.033 -25.739 1.00 80.06 255 TYR A O 1
ATOM 1901 N N . THR A 1 256 ? 2.781 2.247 -24.840 1.00 74.12 256 THR A N 1
ATOM 1902 C CA . THR A 1 256 ? 2.883 3.266 -23.788 1.00 74.12 256 THR A CA 1
ATOM 1903 C C . THR A 1 256 ? 4.302 3.787 -23.639 1.00 74.12 256 THR A C 1
ATOM 1905 O O . THR A 1 256 ? 5.267 3.043 -23.798 1.00 74.12 256 THR A O 1
ATOM 1908 N N . THR A 1 257 ? 4.424 5.064 -23.290 1.00 70.94 257 THR A N 1
ATOM 1909 C CA . THR A 1 257 ? 5.694 5.719 -22.963 1.00 70.94 257 THR A CA 1
ATOM 1910 C C . THR A 1 257 ? 5.837 5.874 -21.451 1.00 70.94 257 THR A C 1
ATOM 1912 O O . THR A 1 257 ? 4.845 5.875 -20.716 1.00 70.94 257 THR A O 1
ATOM 1915 N N . LEU A 1 258 ? 7.072 6.081 -20.986 1.00 62.97 258 LEU A N 1
ATOM 1916 C CA . LEU A 1 258 ? 7.376 6.312 -19.571 1.00 62.97 258 LEU A CA 1
ATOM 1917 C C . LEU A 1 258 ? 6.654 7.548 -18.988 1.00 62.97 258 LEU A C 1
ATOM 1919 O O . LEU A 1 258 ? 6.296 7.567 -17.817 1.00 62.97 258 LEU A O 1
ATOM 1923 N N . GLU A 1 259 ? 6.366 8.558 -19.813 1.00 52.38 259 GLU A N 1
ATOM 1924 C CA . GLU A 1 259 ? 5.695 9.812 -19.427 1.00 52.38 259 GLU A CA 1
ATOM 1925 C C . GLU A 1 259 ? 4.224 9.627 -19.013 1.00 52.38 259 GLU A C 1
ATOM 1927 O O . GLU A 1 259 ? 3.699 10.360 -18.175 1.00 52.38 259 GLU A O 1
ATOM 1932 N N . THR A 1 260 ? 3.553 8.592 -19.528 1.00 47.56 260 THR A N 1
ATOM 1933 C CA . THR A 1 260 ? 2.146 8.318 -19.175 1.00 47.56 260 THR A CA 1
ATOM 1934 C C . THR A 1 260 ? 2.001 7.919 -17.691 1.00 47.56 260 THR A C 1
ATOM 1936 O O . THR A 1 260 ? 0.909 7.964 -17.130 1.00 47.56 260 THR A O 1
ATOM 1939 N N . ILE A 1 261 ? 3.112 7.588 -17.022 1.00 48.12 261 ILE A N 1
ATOM 1940 C CA . ILE A 1 261 ? 3.170 7.100 -15.639 1.00 48.12 261 ILE A CA 1
ATOM 1941 C C . ILE A 1 261 ? 3.134 8.244 -14.607 1.00 48.12 261 ILE A C 1
ATOM 1943 O O . ILE A 1 261 ? 2.615 8.056 -13.505 1.00 48.12 261 ILE A O 1
ATOM 1947 N N . THR A 1 262 ? 3.640 9.440 -14.937 1.00 41.47 262 THR A N 1
ATOM 1948 C CA . THR A 1 262 ? 3.899 10.512 -13.952 1.00 41.47 262 THR A CA 1
ATOM 1949 C C . THR A 1 262 ? 2.783 11.555 -13.824 1.00 41.47 262 THR A C 1
ATOM 1951 O O . THR A 1 262 ? 2.712 12.234 -12.801 1.00 41.47 262 THR A O 1
ATOM 1954 N N . ASN A 1 263 ? 1.861 11.641 -14.790 1.00 37.28 263 ASN A N 1
ATOM 1955 C CA . ASN A 1 263 ? 0.755 12.616 -14.794 1.00 37.28 263 ASN A CA 1
ATOM 1956 C C . ASN A 1 263 ? -0.581 12.091 -14.214 1.00 37.28 263 ASN A C 1
ATOM 1958 O O . ASN A 1 263 ? -1.592 12.797 -14.253 1.00 37.28 263 ASN A O 1
ATOM 1962 N N . SER A 1 264 ? -0.623 10.878 -13.646 1.00 42.44 264 SER A N 1
ATOM 1963 C CA . SER A 1 264 ? -1.874 10.248 -13.176 1.00 42.44 264 SER A CA 1
ATOM 1964 C C . SER A 1 264 ? -2.317 10.626 -11.751 1.00 42.44 264 SER A C 1
ATOM 1966 O O . SER A 1 264 ? -3.125 9.925 -11.147 1.00 42.44 264 SER A O 1
ATOM 1968 N N . ASP A 1 265 ? -1.900 11.783 -11.225 1.00 37.69 265 ASP A N 1
ATOM 1969 C CA . ASP A 1 265 ? -2.406 12.298 -9.938 1.00 37.69 265 ASP A CA 1
ATOM 1970 C C . ASP A 1 265 ? -3.934 12.580 -9.947 1.00 37.69 265 ASP A C 1
ATOM 1972 O O . ASP A 1 265 ? -4.512 12.827 -8.889 1.00 37.69 265 ASP A O 1
ATOM 1976 N N . ASN A 1 266 ? -4.613 12.521 -11.106 1.00 32.75 266 ASN A N 1
ATOM 1977 C CA . ASN A 1 266 ? -6.023 12.916 -11.247 1.00 32.75 266 ASN A CA 1
ATOM 1978 C C . ASN A 1 266 ? -7.002 11.878 -11.825 1.00 32.75 266 ASN A C 1
ATOM 1980 O O . ASN A 1 266 ? -8.199 12.161 -11.817 1.00 32.75 266 ASN A O 1
ATOM 1984 N N . ASP A 1 267 ? -6.575 10.696 -12.280 1.00 34.25 267 ASP A N 1
ATOM 1985 C CA . ASP A 1 267 ? -7.507 9.737 -12.894 1.00 34.25 267 ASP A CA 1
ATOM 1986 C C . ASP A 1 267 ? -7.624 8.444 -12.077 1.00 34.25 267 ASP A C 1
ATOM 1988 O O . ASP A 1 267 ? -6.768 7.570 -12.111 1.00 34.25 267 ASP A O 1
ATOM 1992 N N . ASN A 1 268 ? -8.772 8.283 -11.407 1.00 32.31 268 ASN A N 1
ATOM 1993 C CA . ASN A 1 268 ? -9.257 7.057 -10.748 1.00 32.31 268 ASN A CA 1
ATOM 1994 C C . ASN A 1 268 ? -9.509 5.875 -11.714 1.00 32.31 268 ASN A C 1
ATOM 1996 O O . ASN A 1 268 ? -10.249 4.942 -11.401 1.00 32.31 268 ASN A O 1
ATOM 2000 N N . LYS A 1 269 ? -8.919 5.888 -12.907 1.00 31.06 269 LYS A N 1
ATOM 2001 C CA . LYS A 1 269 ? -8.790 4.683 -13.717 1.00 31.06 269 LYS A CA 1
ATOM 2002 C C . LYS A 1 269 ? -7.498 4.044 -13.258 1.00 31.06 269 LYS A C 1
ATOM 2004 O O . LYS A 1 269 ? -6.472 4.705 -13.313 1.00 31.06 269 LYS A O 1
ATOM 2009 N N . GLY A 1 270 ? -7.541 2.788 -12.823 1.00 33.25 270 GLY A N 1
ATOM 2010 C CA . GLY A 1 270 ? -6.332 1.977 -12.722 1.00 33.25 270 GLY A CA 1
ATOM 2011 C C . GLY A 1 270 ? -5.649 1.980 -14.084 1.00 33.25 270 GLY A C 1
ATOM 2012 O O . GLY A 1 270 ? -5.994 1.189 -14.959 1.00 33.25 270 GLY A O 1
ATOM 2013 N N . GLN A 1 271 ? -4.766 2.947 -14.304 1.00 33.50 271 GLN A N 1
ATOM 2014 C CA . GLN A 1 271 ? -3.848 2.925 -15.410 1.00 33.50 271 GLN A CA 1
ATOM 2015 C C . GLN A 1 271 ? -2.831 1.892 -14.976 1.00 33.50 271 GLN A C 1
ATOM 2017 O O . GLN A 1 271 ? -2.112 2.080 -13.997 1.00 33.50 271 GLN A O 1
ATOM 2022 N N . SER A 1 272 ? -2.894 0.739 -15.638 1.00 34.56 272 SER A N 1
ATOM 2023 C CA . SER A 1 272 ? -1.842 -0.257 -15.552 1.00 34.56 272 SER A CA 1
ATOM 2024 C C . SER A 1 272 ? -0.535 0.495 -15.760 1.00 34.56 272 SER A C 1
ATOM 2026 O O . SER A 1 272 ? -0.413 1.212 -16.758 1.00 34.56 272 SER A O 1
ATOM 2028 N N . TYR A 1 273 ? 0.365 0.420 -14.778 1.00 43.59 273 TYR A N 1
ATOM 2029 C CA . TYR A 1 273 ? 1.713 0.967 -14.850 1.00 43.59 273 TYR A CA 1
ATOM 2030 C C . TYR A 1 273 ? 2.425 0.242 -15.986 1.00 43.59 273 TYR A C 1
ATOM 2032 O O . TYR A 1 273 ? 3.100 -0.764 -15.802 1.00 43.59 273 TYR A O 1
ATOM 2040 N N . SER A 1 274 ? 2.160 0.701 -17.198 1.00 45.84 274 SER A N 1
ATOM 2041 C CA . SER A 1 274 ? 2.627 0.069 -18.405 1.00 45.84 274 SER A CA 1
ATOM 2042 C C . SER A 1 274 ? 4.006 0.615 -18.680 1.00 45.84 274 SER A C 1
ATOM 2044 O O . SER A 1 274 ? 4.220 1.566 -19.422 1.00 45.84 274 SER A O 1
ATOM 2046 N N . SER A 1 275 ? 4.960 0.018 -18.001 1.00 51.09 275 SER A N 1
ATOM 2047 C CA . SER A 1 275 ? 6.300 -0.047 -18.513 1.00 51.09 275 SER A CA 1
ATOM 2048 C C . SER A 1 275 ? 6.788 -1.407 -18.087 1.00 51.09 275 SER A C 1
ATOM 2050 O O . SER A 1 275 ? 7.166 -1.621 -16.936 1.00 51.09 275 SER A O 1
ATOM 2052 N N . GLN A 1 276 ? 6.764 -2.348 -19.025 1.00 61.84 276 GLN A N 1
ATOM 2053 C CA . GLN A 1 276 ? 7.497 -3.600 -18.885 1.00 61.84 276 GLN A CA 1
ATOM 2054 C C . GLN A 1 276 ? 8.939 -3.363 -18.403 1.00 61.84 276 GLN A C 1
ATOM 2056 O O . GLN A 1 276 ? 9.512 -4.234 -17.765 1.00 61.84 276 GLN A O 1
ATOM 2061 N N . LEU A 1 277 ? 9.482 -2.158 -18.609 1.00 76.75 277 LEU A N 1
ATOM 2062 C CA . LEU A 1 277 ? 10.800 -1.699 -18.188 1.00 76.75 277 LEU A CA 1
ATOM 2063 C C . LEU A 1 277 ? 10.818 -0.939 -16.839 1.00 76.75 277 LEU A C 1
ATOM 2065 O O . LEU A 1 277 ? 11.790 -0.243 -16.555 1.00 76.75 277 LEU A O 1
ATOM 2069 N N . THR A 1 278 ? 9.782 -1.050 -15.994 1.00 75.69 278 THR A N 1
ATOM 2070 C CA . THR A 1 278 ? 9.759 -0.504 -14.616 1.00 75.69 278 THR A CA 1
ATOM 2071 C C . THR A 1 278 ? 9.742 -1.604 -13.567 1.00 75.69 278 THR A C 1
ATOM 2073 O O . THR A 1 278 ? 8.981 -2.570 -13.654 1.00 75.69 278 THR A O 1
ATOM 2076 N N . ASN A 1 279 ? 10.544 -1.455 -12.513 1.00 76.25 279 ASN A N 1
ATOM 2077 C CA . ASN A 1 279 ? 10.483 -2.351 -11.365 1.00 76.25 279 ASN A CA 1
ATOM 2078 C C . ASN A 1 279 ? 9.524 -1.828 -10.305 1.00 76.25 279 ASN A C 1
ATOM 2080 O O . ASN A 1 279 ? 9.616 -0.697 -9.844 1.00 76.25 279 ASN A O 1
ATOM 2084 N N . THR A 1 280 ? 8.630 -2.693 -9.848 1.00 80.19 280 THR A N 1
ATOM 2085 C CA . THR A 1 280 ? 7.914 -2.445 -8.607 1.00 80.19 280 THR A CA 1
ATOM 2086 C C . THR A 1 280 ? 8.822 -2.802 -7.434 1.00 80.19 280 THR A C 1
ATOM 2088 O O . THR A 1 280 ? 9.403 -3.889 -7.393 1.00 80.19 280 THR A O 1
ATOM 2091 N N . LEU A 1 281 ? 8.957 -1.884 -6.482 1.00 88.38 281 LEU A N 1
ATOM 2092 C CA . LEU A 1 281 ? 9.857 -2.015 -5.343 1.00 88.38 281 LEU A CA 1
ATOM 2093 C C . LEU A 1 281 ? 9.059 -2.388 -4.094 1.00 88.38 281 LEU A C 1
ATOM 2095 O O . LEU A 1 281 ? 8.004 -1.811 -3.817 1.00 88.38 281 LEU A O 1
ATOM 2099 N N . TYR A 1 282 ? 9.577 -3.336 -3.316 1.00 92.62 282 TYR A N 1
ATOM 2100 C CA . TYR A 1 282 ? 8.877 -3.915 -2.176 1.00 92.62 282 TYR A CA 1
ATOM 2101 C C . TYR A 1 282 ? 9.738 -3.963 -0.917 1.00 92.62 282 TYR A C 1
ATOM 2103 O O . TYR A 1 282 ? 10.937 -4.246 -0.956 1.00 92.62 282 TYR A O 1
ATOM 2111 N N . PHE A 1 283 ? 9.082 -3.808 0.227 1.00 95.12 283 PHE A N 1
ATOM 2112 C CA . PHE A 1 283 ? 9.553 -4.300 1.513 1.00 95.12 283 PHE A CA 1
ATOM 2113 C C . PHE A 1 283 ? 8.809 -5.585 1.859 1.00 95.12 283 PHE A C 1
ATOM 2115 O O . PHE A 1 283 ? 7.587 -5.644 1.807 1.00 95.12 283 PHE A O 1
ATOM 2122 N N . ASN A 1 284 ? 9.548 -6.620 2.237 1.00 93.94 284 ASN A N 1
ATOM 2123 C CA . ASN A 1 284 ? 9.008 -7.882 2.716 1.00 93.94 284 ASN A CA 1
ATOM 2124 C C . ASN A 1 284 ? 9.323 -7.983 4.199 1.00 93.94 284 ASN A C 1
ATOM 2126 O O . ASN A 1 284 ? 10.459 -8.210 4.611 1.00 93.94 284 ASN A O 1
ATOM 2130 N N . ILE A 1 285 ? 8.308 -7.717 4.997 1.00 91.31 285 ILE A N 1
ATOM 2131 C CA . ILE A 1 285 ? 8.411 -7.477 6.426 1.00 91.31 285 ILE A CA 1
ATOM 2132 C C . ILE A 1 285 ? 7.953 -8.752 7.115 1.00 91.31 285 ILE A C 1
ATOM 2134 O O . ILE A 1 285 ? 6.929 -9.312 6.742 1.00 91.31 285 ILE A O 1
ATOM 2138 N N . ASN A 1 286 ? 8.698 -9.258 8.094 1.00 84.31 286 ASN A N 1
ATOM 2139 C CA . ASN A 1 286 ? 8.224 -10.423 8.846 1.00 84.31 286 ASN A CA 1
ATOM 2140 C C . ASN A 1 286 ? 6.838 -10.129 9.463 1.00 84.31 286 ASN A C 1
ATOM 2142 O O . ASN A 1 286 ? 6.601 -9.039 9.952 1.00 84.31 286 ASN A O 1
ATOM 2146 N N . ARG A 1 287 ? 5.894 -11.065 9.427 1.00 70.06 287 ARG A N 1
ATOM 2147 C CA . ARG A 1 287 ? 4.528 -10.836 9.910 1.00 70.06 287 ARG A CA 1
ATOM 2148 C C . ARG A 1 287 ? 4.453 -10.696 11.428 1.00 70.06 287 ARG A C 1
ATOM 2150 O O . ARG A 1 287 ? 3.715 -9.861 11.933 1.00 70.06 287 ARG A O 1
ATOM 2157 N N . ASP A 1 288 ? 5.251 -11.466 12.164 1.00 66.44 288 ASP A N 1
ATOM 2158 C CA . ASP A 1 288 ? 5.308 -11.403 13.635 1.00 66.44 288 ASP A CA 1
ATOM 2159 C C . ASP A 1 288 ? 6.089 -10.170 14.136 1.00 66.44 288 ASP A C 1
ATOM 2161 O O . ASP A 1 288 ? 6.812 -10.216 15.135 1.00 66.44 288 ASP A O 1
ATOM 2165 N N . VAL A 1 289 ? 6.039 -9.074 13.382 1.00 61.91 289 VAL A N 1
ATOM 2166 C CA . VAL A 1 289 ? 6.984 -7.979 13.499 1.00 61.91 289 VAL A CA 1
ATOM 2167 C C . VAL A 1 289 ? 6.812 -7.156 14.763 1.00 61.91 289 VAL A C 1
ATOM 2169 O O . VAL A 1 289 ? 5.735 -6.987 15.333 1.00 61.91 289 VAL A O 1
ATOM 2172 N N . ARG A 1 290 ? 7.954 -6.606 15.175 1.00 66.31 290 ARG A N 1
ATOM 2173 C CA . ARG A 1 290 ? 8.066 -5.576 16.198 1.00 66.31 290 ARG A CA 1
ATOM 2174 C C . ARG A 1 290 ? 7.352 -4.317 15.715 1.00 66.31 290 ARG A C 1
ATOM 2176 O O . ARG A 1 290 ? 7.677 -3.799 14.655 1.00 66.31 290 ARG A O 1
ATOM 2183 N N . GLU A 1 291 ? 6.437 -3.815 16.532 1.00 73.38 291 GLU A N 1
ATOM 2184 C CA . GLU A 1 291 ? 5.660 -2.580 16.342 1.00 73.38 291 GLU A CA 1
ATOM 2185 C C . GLU A 1 291 ? 6.446 -1.415 15.695 1.00 73.38 291 GLU A C 1
ATOM 2187 O O . GLU A 1 291 ? 5.912 -0.648 14.898 1.00 73.38 291 GLU A O 1
ATOM 2192 N N . GLU A 1 292 ? 7.742 -1.320 15.971 1.00 80.75 292 GLU A N 1
ATOM 2193 C CA . GLU A 1 292 ? 8.643 -0.317 15.409 1.00 80.75 292 GLU A CA 1
ATOM 2194 C C . GLU A 1 292 ? 8.876 -0.424 13.889 1.00 80.75 292 GLU A C 1
ATOM 2196 O O . GLU A 1 292 ? 8.943 0.593 13.202 1.00 80.75 292 GLU A O 1
ATOM 2201 N N . VAL A 1 293 ? 8.950 -1.633 13.321 1.00 87.88 293 VAL A N 1
ATOM 2202 C CA . VAL A 1 293 ? 9.115 -1.816 11.863 1.00 87.88 293 VAL A CA 1
ATOM 2203 C C . VAL A 1 293 ? 7.828 -1.440 11.128 1.00 87.88 293 VAL A C 1
ATOM 2205 O O . VAL A 1 293 ? 7.886 -0.873 10.037 1.00 87.88 293 VAL A O 1
ATOM 2208 N N . ARG A 1 294 ? 6.666 -1.692 11.749 1.00 83.25 294 ARG A N 1
ATOM 2209 C CA . ARG A 1 294 ? 5.361 -1.244 11.245 1.00 83.25 294 ARG A CA 1
ATOM 2210 C C . ARG A 1 294 ? 5.326 0.280 11.141 1.00 83.25 294 ARG A C 1
ATOM 2212 O O . ARG A 1 294 ? 5.045 0.813 10.072 1.00 83.25 294 ARG A O 1
ATOM 2219 N N . ARG A 1 295 ? 5.677 0.981 12.224 1.00 82.00 295 ARG A N 1
ATOM 2220 C CA . ARG A 1 295 ? 5.719 2.455 12.266 1.00 82.00 295 ARG A CA 1
ATOM 2221 C C . ARG A 1 295 ? 6.705 3.046 11.263 1.00 82.00 295 ARG A C 1
ATOM 2223 O O . ARG A 1 295 ? 6.396 4.050 10.623 1.00 82.00 295 ARG A O 1
ATOM 2230 N N . PHE A 1 296 ? 7.859 2.405 11.083 1.00 89.44 296 PHE A N 1
ATOM 2231 C CA . PHE A 1 296 ? 8.808 2.765 10.034 1.00 89.44 296 PHE A CA 1
ATOM 2232 C C . PHE A 1 296 ? 8.184 2.657 8.632 1.00 89.44 296 PHE A C 1
ATOM 2234 O O . PHE A 1 296 ? 8.251 3.615 7.859 1.00 89.44 296 PHE A O 1
ATOM 2241 N N . GLY A 1 297 ? 7.530 1.532 8.323 1.00 88.88 297 GLY A N 1
ATOM 2242 C CA . GLY A 1 297 ? 6.830 1.335 7.052 1.00 88.88 297 GLY A CA 1
ATOM 2243 C C . GLY A 1 297 ? 5.718 2.362 6.819 1.00 88.88 297 GLY A C 1
ATOM 2244 O O . GLY A 1 297 ? 5.599 2.906 5.726 1.00 88.88 297 GLY A O 1
ATOM 2245 N N . GLU A 1 298 ? 4.948 2.702 7.852 1.00 81.75 298 GLU A N 1
ATOM 2246 C CA . GLU A 1 298 ? 3.879 3.707 7.767 1.00 81.75 298 GLU A CA 1
ATOM 2247 C C . GLU A 1 298 ? 4.392 5.119 7.530 1.00 81.75 298 GLU A C 1
ATOM 2249 O O . GLU A 1 298 ? 3.825 5.856 6.723 1.00 81.75 298 GLU A O 1
ATOM 2254 N N . MET A 1 299 ? 5.495 5.490 8.180 1.00 84.00 299 MET A N 1
ATOM 2255 C CA . MET A 1 299 ? 6.163 6.754 7.893 1.00 84.00 299 MET A CA 1
ATOM 2256 C C . MET A 1 299 ? 6.591 6.803 6.420 1.00 84.00 299 MET A C 1
ATOM 2258 O O . MET A 1 299 ? 6.347 7.807 5.746 1.00 84.00 299 MET A O 1
ATOM 2262 N N . GLY A 1 300 ? 7.147 5.708 5.900 1.00 83.88 300 GLY A N 1
ATOM 2263 C CA . GLY A 1 300 ? 7.514 5.576 4.491 1.00 83.88 300 GLY A CA 1
ATOM 2264 C C . GLY A 1 300 ? 6.335 5.682 3.516 1.00 83.88 300 GLY A C 1
ATOM 2265 O O . GLY A 1 300 ? 6.437 6.336 2.481 1.00 83.88 300 GLY A O 1
ATOM 2266 N N . LEU A 1 301 ? 5.179 5.117 3.867 1.00 82.62 301 LEU A N 1
ATOM 2267 C CA . LEU A 1 301 ? 3.965 5.181 3.045 1.00 82.62 301 LEU A CA 1
ATOM 2268 C C . LEU A 1 301 ? 3.192 6.503 3.177 1.00 82.62 301 LEU A C 1
ATOM 2270 O O . LEU A 1 301 ? 2.233 6.723 2.439 1.00 82.62 301 LEU A O 1
ATOM 2274 N N . SER A 1 302 ? 3.595 7.400 4.076 1.00 72.75 302 SER A N 1
ATOM 2275 C CA . SER A 1 302 ? 2.962 8.713 4.237 1.00 72.75 302 SER A CA 1
ATOM 2276 C C . SER A 1 302 ? 3.276 9.674 3.080 1.00 72.75 302 SER A C 1
ATOM 2278 O O . SER A 1 302 ? 4.206 9.472 2.288 1.00 72.75 302 SER A O 1
ATOM 2280 N N . ALA A 1 303 ? 2.565 10.805 3.026 1.00 67.06 303 ALA A N 1
ATOM 2281 C CA . ALA A 1 303 ? 2.894 11.916 2.127 1.00 67.06 303 ALA A CA 1
ATOM 2282 C C . ALA A 1 303 ? 4.357 12.392 2.267 1.00 67.06 303 ALA A C 1
ATOM 2284 O O . ALA A 1 303 ? 4.993 12.769 1.279 1.00 67.06 303 ALA A O 1
ATOM 2285 N N . ARG A 1 304 ? 4.923 12.332 3.482 1.00 72.50 304 ARG A N 1
ATOM 2286 C CA . ARG A 1 304 ? 6.327 12.684 3.737 1.00 72.50 304 ARG A CA 1
ATOM 2287 C C . ARG A 1 304 ? 7.282 11.674 3.106 1.00 72.50 304 ARG A C 1
ATOM 2289 O O . ARG A 1 304 ? 8.263 12.080 2.489 1.00 72.50 304 ARG A O 1
ATOM 2296 N N . GLY A 1 305 ? 6.993 10.382 3.233 1.00 75.50 305 GLY A N 1
ATOM 2297 C CA . GLY A 1 305 ? 7.767 9.329 2.579 1.00 75.50 305 GLY A CA 1
ATOM 2298 C C . GLY A 1 305 ? 7.718 9.433 1.057 1.00 75.50 305 GLY A C 1
ATOM 2299 O O . GLY A 1 305 ? 8.759 9.396 0.403 1.00 75.50 305 GLY A O 1
ATOM 2300 N N . SER A 1 306 ? 6.538 9.733 0.512 1.00 73.94 306 SER A N 1
ATOM 2301 C CA . SER A 1 306 ? 6.336 9.992 -0.920 1.00 73.94 306 SER A CA 1
ATOM 2302 C C . SER A 1 306 ? 7.130 11.201 -1.426 1.00 73.94 306 SER A C 1
ATOM 2304 O O . SER A 1 306 ? 7.687 11.175 -2.521 1.00 73.94 306 SER A O 1
ATOM 2306 N N . PHE A 1 307 ? 7.215 12.273 -0.630 1.00 70.06 307 PHE A N 1
ATOM 2307 C CA . PHE A 1 307 ? 8.069 13.416 -0.951 1.00 70.06 307 PHE A CA 1
ATOM 2308 C C . PHE A 1 307 ? 9.547 13.012 -1.035 1.00 70.06 307 PHE A C 1
ATOM 2310 O O . PHE A 1 307 ? 10.217 13.402 -1.985 1.00 70.06 307 PHE A O 1
ATOM 2317 N N . MET A 1 308 ? 10.038 12.198 -0.093 1.00 77.50 308 MET A N 1
ATOM 2318 C CA . MET A 1 308 ? 11.421 11.705 -0.109 1.00 77.50 308 MET A CA 1
ATOM 2319 C C . MET A 1 308 ? 11.707 10.810 -1.318 1.00 77.50 308 MET A C 1
ATOM 2321 O O . MET A 1 308 ? 12.755 10.963 -1.935 1.00 77.50 308 MET A O 1
ATOM 2325 N N . LEU A 1 309 ? 10.772 9.931 -1.697 1.00 78.50 309 LEU A N 1
ATOM 2326 C CA . LEU A 1 309 ? 10.902 9.088 -2.892 1.00 78.50 309 LEU A CA 1
ATOM 2327 C C . LEU A 1 309 ? 11.130 9.921 -4.157 1.00 78.50 309 LEU A C 1
ATOM 2329 O O . LEU A 1 309 ? 12.065 9.647 -4.905 1.00 78.50 309 LEU A O 1
ATOM 2333 N N . ARG A 1 310 ? 10.359 11.001 -4.335 1.00 71.81 310 ARG A N 1
ATOM 2334 C CA . ARG A 1 310 ? 10.529 11.916 -5.474 1.00 71.81 310 ARG A CA 1
ATOM 2335 C C . ARG A 1 310 ? 11.909 12.570 -5.517 1.00 71.81 310 ARG A C 1
ATOM 2337 O O . ARG A 1 310 ? 12.448 12.764 -6.596 1.00 71.81 310 ARG A O 1
ATOM 2344 N N . GLN A 1 311 ? 12.497 12.888 -4.362 1.00 71.69 311 GLN A N 1
ATOM 2345 C CA . GLN A 1 311 ? 13.853 13.452 -4.305 1.00 71.69 311 GLN A CA 1
ATOM 2346 C C . GLN A 1 311 ? 14.940 12.434 -4.683 1.00 71.69 311 GLN A C 1
ATOM 2348 O O . GLN A 1 311 ? 16.042 12.829 -5.047 1.00 71.69 311 GLN A O 1
ATOM 2353 N N . LEU A 1 312 ? 14.645 11.136 -4.583 1.00 73.00 312 LEU A N 1
ATOM 2354 C CA . LEU A 1 312 ? 15.571 10.052 -4.918 1.00 73.00 312 LEU A CA 1
ATOM 2355 C C . LEU A 1 312 ? 15.459 9.570 -6.372 1.00 73.00 312 LEU A C 1
ATOM 2357 O O . LEU A 1 312 ? 16.262 8.721 -6.768 1.00 73.00 312 LEU A O 1
ATOM 2361 N N . GLY A 1 313 ? 14.488 10.092 -7.130 1.00 69.31 313 GLY A N 1
ATOM 2362 C CA . GLY A 1 313 ? 14.170 9.639 -8.485 1.00 69.31 313 GLY A CA 1
ATOM 2363 C C . GLY A 1 313 ? 13.167 8.484 -8.542 1.00 69.31 313 GLY A C 1
ATOM 2364 O O . GLY A 1 313 ? 13.006 7.885 -9.591 1.00 69.31 313 GLY A O 1
ATOM 2365 N N . PHE A 1 314 ? 12.478 8.153 -7.445 1.00 76.62 314 PHE A N 1
ATOM 2366 C CA . PHE A 1 314 ? 11.451 7.107 -7.448 1.00 76.62 314 PHE A CA 1
ATOM 2367 C C . PHE A 1 314 ? 10.049 7.679 -7.647 1.00 76.62 314 PHE A C 1
ATOM 2369 O O . PHE A 1 314 ? 9.727 8.776 -7.173 1.00 76.62 314 PHE A O 1
ATOM 2376 N N . VAL A 1 315 ? 9.179 6.880 -8.264 1.00 75.00 315 VAL A N 1
ATOM 2377 C CA . VAL A 1 315 ? 7.757 7.193 -8.402 1.00 75.00 315 VAL A CA 1
ATOM 2378 C C . VAL A 1 315 ? 7.022 6.701 -7.146 1.00 75.00 315 VAL A C 1
ATOM 2380 O O . VAL A 1 315 ? 7.038 5.503 -6.842 1.00 75.00 315 VAL A O 1
ATOM 2383 N N . PRO A 1 316 ? 6.398 7.598 -6.359 1.00 72.81 316 PRO A N 1
ATOM 2384 C CA . PRO A 1 316 ? 5.615 7.190 -5.204 1.00 72.81 316 PRO A CA 1
ATOM 2385 C C . PRO A 1 316 ? 4.316 6.511 -5.644 1.00 72.81 316 PRO A C 1
ATOM 2387 O O . PRO A 1 316 ? 3.748 6.832 -6.684 1.00 72.81 316 PRO A O 1
ATOM 2390 N N . LEU A 1 317 ? 3.820 5.607 -4.804 1.00 71.44 317 LEU A N 1
ATOM 2391 C CA . LEU A 1 317 ? 2.556 4.919 -5.050 1.00 71.44 317 LEU A CA 1
ATOM 2392 C C . LEU A 1 317 ? 1.364 5.875 -5.001 1.00 71.44 317 LEU A C 1
ATOM 2394 O O . LEU A 1 317 ? 1.381 6.876 -4.267 1.00 71.44 317 LEU A O 1
ATOM 2398 N N . SER A 1 318 ? 0.287 5.510 -5.702 1.00 61.62 318 SER A N 1
ATOM 2399 C CA . SER A 1 318 ? -0.965 6.257 -5.624 1.00 61.62 318 SER A CA 1
ATOM 2400 C C . SER A 1 318 ? -1.478 6.305 -4.175 1.00 61.62 318 SER A C 1
ATOM 2402 O O . SER A 1 318 ? -1.224 5.388 -3.380 1.00 61.62 318 SER A O 1
ATOM 2404 N N . PRO A 1 319 ? -2.253 7.335 -3.783 1.00 58.31 319 PRO A N 1
ATOM 2405 C CA . PRO A 1 319 ? -2.813 7.409 -2.433 1.00 58.31 319 PRO A CA 1
ATOM 2406 C C . PRO A 1 319 ? -3.589 6.146 -2.027 1.00 58.31 319 PRO A C 1
ATOM 2408 O O . PRO A 1 319 ? -3.494 5.697 -0.887 1.00 58.31 319 PRO A O 1
ATOM 2411 N N . SER A 1 320 ? -4.315 5.538 -2.971 1.00 51.62 320 SER A N 1
ATOM 2412 C CA . SER A 1 320 ? -5.100 4.324 -2.727 1.00 51.62 320 SER A CA 1
ATOM 2413 C C . SER A 1 320 ? -4.232 3.100 -2.404 1.00 51.62 320 SER A C 1
ATOM 2415 O O . SER A 1 320 ? -4.581 2.294 -1.537 1.00 51.62 320 SER A O 1
ATOM 2417 N N . GLU A 1 321 ? -3.079 2.969 -3.059 1.00 64.25 321 GLU A N 1
ATOM 2418 C CA . GLU A 1 321 ? -2.118 1.892 -2.820 1.00 64.25 321 GLU A CA 1
ATOM 2419 C C . GLU A 1 321 ? -1.371 2.101 -1.510 1.00 64.25 321 GLU A C 1
ATOM 2421 O O . GLU A 1 321 ? -1.217 1.150 -0.747 1.00 64.25 321 GLU A O 1
ATOM 2426 N N . ARG A 1 322 ? -0.990 3.344 -1.187 1.00 72.62 322 ARG A N 1
ATOM 2427 C CA . ARG A 1 322 ? -0.352 3.671 0.099 1.00 72.62 322 ARG A CA 1
ATOM 2428 C C . ARG A 1 322 ? -1.247 3.314 1.280 1.00 72.62 322 ARG A C 1
ATOM 2430 O O . ARG A 1 322 ? -0.777 2.695 2.230 1.00 72.62 322 ARG A O 1
ATOM 2437 N N . ILE A 1 323 ? -2.543 3.615 1.194 1.00 60.81 323 ILE A N 1
ATOM 2438 C CA . ILE A 1 323 ? -3.522 3.258 2.233 1.00 60.81 323 ILE A CA 1
ATOM 2439 C C . ILE A 1 323 ? -3.704 1.748 2.327 1.00 60.81 323 ILE A C 1
ATOM 2441 O O . ILE A 1 323 ? -3.704 1.200 3.426 1.00 60.81 323 ILE A O 1
ATOM 2445 N N . ARG A 1 324 ? -3.822 1.054 1.190 1.00 64.06 324 ARG A N 1
ATOM 2446 C CA . ARG A 1 324 ? -3.906 -0.413 1.163 1.00 64.06 324 ARG A CA 1
ATOM 2447 C C . ARG A 1 324 ? -2.694 -1.044 1.849 1.00 64.06 324 ARG A C 1
ATOM 2449 O O . ARG A 1 324 ? -2.848 -1.899 2.711 1.00 64.06 324 ARG A O 1
ATOM 2456 N N . ASN A 1 325 ? -1.503 -0.565 1.519 1.00 75.00 325 ASN A N 1
ATOM 2457 C CA . ASN A 1 325 ? -0.248 -1.043 2.078 1.00 75.00 325 ASN A CA 1
ATOM 2458 C C . ASN A 1 325 ? -0.108 -0.706 3.565 1.00 75.00 325 ASN A C 1
ATOM 2460 O O . ASN A 1 325 ? 0.322 -1.555 4.342 1.00 75.00 325 ASN A O 1
ATOM 2464 N N . SER A 1 326 ? -0.539 0.487 3.982 1.00 72.56 326 SER A N 1
ATOM 2465 C CA . SER A 1 326 ? -0.592 0.874 5.393 1.00 72.56 326 SER A CA 1
ATOM 2466 C C . SER A 1 326 ? -1.575 -0.001 6.176 1.00 72.56 326 SER A C 1
ATOM 2468 O O . SER A 1 326 ? -1.255 -0.460 7.267 1.00 72.56 326 SER A O 1
ATOM 2470 N N . ASN A 1 327 ? -2.730 -0.335 5.603 1.00 68.62 327 ASN A N 1
ATOM 2471 C CA . ASN A 1 327 ? -3.677 -1.264 6.218 1.00 68.62 327 ASN A CA 1
ATOM 2472 C C . ASN A 1 327 ? -3.114 -2.680 6.344 1.00 68.62 327 ASN A C 1
ATOM 2474 O O . ASN A 1 327 ? -3.292 -3.311 7.385 1.00 68.62 327 ASN A O 1
ATOM 2478 N N . ASN A 1 328 ? -2.406 -3.157 5.319 1.00 73.88 328 ASN A N 1
ATOM 2479 C CA . ASN A 1 328 ? -1.749 -4.458 5.366 1.00 73.88 328 ASN A CA 1
ATOM 2480 C C . ASN A 1 328 ? -0.653 -4.489 6.447 1.00 73.88 328 ASN A C 1
ATOM 2482 O O . ASN A 1 328 ? -0.543 -5.477 7.161 1.00 73.88 328 ASN A O 1
ATOM 2486 N N . LEU A 1 329 ? 0.107 -3.397 6.624 1.00 75.50 329 LEU A N 1
ATOM 2487 C CA . LEU A 1 329 ? 1.086 -3.239 7.714 1.00 75.50 329 LEU A CA 1
ATOM 2488 C C . LEU A 1 329 ? 0.452 -3.278 9.106 1.00 75.50 329 LEU A C 1
ATOM 2490 O O . LEU A 1 329 ? 1.071 -3.763 10.051 1.00 75.50 329 LEU A O 1
ATOM 2494 N N . ARG A 1 330 ? -0.763 -2.746 9.241 1.00 66.69 330 ARG A N 1
ATOM 2495 C CA . ARG A 1 330 ? -1.493 -2.696 10.512 1.00 66.69 330 ARG A CA 1
ATOM 2496 C C . ARG A 1 330 ? -2.157 -4.013 10.889 1.00 66.69 330 ARG A C 1
ATOM 2498 O O . ARG A 1 330 ? -2.684 -4.094 11.994 1.00 66.69 330 ARG A O 1
ATOM 2505 N N . ASP A 1 331 ? -2.139 -5.025 10.010 1.00 56.50 331 ASP A N 1
ATOM 2506 C CA . ASP A 1 331 ? -2.938 -6.247 10.180 1.00 56.50 331 ASP A CA 1
ATOM 2507 C C . ASP A 1 331 ? -4.385 -5.866 10.558 1.00 56.50 331 ASP A C 1
ATOM 2509 O O . ASP A 1 331 ? -4.949 -6.398 11.515 1.00 56.50 331 ASP A O 1
ATOM 2513 N N . ASN A 1 332 ? -4.941 -4.859 9.863 1.00 48.88 332 ASN A N 1
ATOM 2514 C CA . ASN A 1 332 ? -6.152 -4.123 10.240 1.00 48.88 332 ASN A CA 1
ATOM 2515 C C . ASN A 1 332 ? -7.428 -4.991 10.197 1.00 48.88 332 ASN A C 1
ATOM 2517 O O . ASN A 1 332 ? -8.337 -4.809 9.389 1.00 48.88 332 ASN A O 1
ATOM 2521 N N . ASN A 1 333 ? -7.518 -5.927 11.133 1.00 54.16 333 ASN A N 1
ATOM 2522 C CA . ASN A 1 333 ? -8.720 -6.639 11.506 1.00 54.16 333 ASN A CA 1
ATOM 2523 C C . ASN A 1 333 ? -9.436 -5.786 12.548 1.00 54.16 333 ASN A C 1
ATOM 2525 O O . ASN A 1 333 ? -9.212 -5.913 13.746 1.00 54.16 333 ASN A O 1
ATOM 2529 N N . PHE A 1 334 ? -10.277 -4.866 12.095 1.00 63.62 334 PHE A N 1
ATOM 2530 C CA . PHE A 1 334 ? -11.120 -4.007 12.933 1.00 63.62 334 PHE A CA 1
ATOM 2531 C C . PHE A 1 334 ? -12.265 -4.790 13.576 1.00 63.62 334 PHE A C 1
ATOM 2533 O O . PHE A 1 334 ? -13.399 -4.733 13.099 1.00 63.62 334 PHE A O 1
ATOM 2540 N N . CYS A 1 335 ? -11.957 -5.625 14.570 1.00 81.75 335 CYS A N 1
ATOM 2541 C CA . CYS A 1 335 ? -12.828 -6.739 14.906 1.00 81.75 335 CYS A CA 1
ATOM 2542 C C . CYS A 1 335 ? -12.749 -7.224 16.351 1.00 81.75 335 CYS A C 1
ATOM 2544 O O . CYS A 1 335 ? -11.762 -7.059 17.070 1.00 81.75 335 CYS A O 1
ATOM 2546 N N . PHE A 1 336 ? -13.786 -7.977 16.695 1.00 91.19 336 PHE A N 1
ATOM 2547 C CA . PHE A 1 336 ? -13.808 -8.949 17.770 1.00 91.19 336 PHE A CA 1
ATOM 2548 C C . PHE A 1 336 ? -13.118 -10.250 17.331 1.00 91.19 336 PHE A C 1
ATOM 2550 O O . PHE A 1 336 ? -13.192 -10.648 16.164 1.00 91.19 336 PHE A O 1
ATOM 2557 N N . SER A 1 337 ? -12.468 -10.929 18.277 1.00 90.06 337 SER A N 1
ATOM 2558 C CA . SER A 1 337 ? -11.927 -12.277 18.055 1.00 90.06 337 SER A CA 1
ATOM 2559 C C . SER A 1 337 ? -13.027 -13.346 18.022 1.00 90.06 337 SER A C 1
ATOM 2561 O O . SER A 1 337 ? -14.084 -13.151 18.623 1.00 90.06 337 SER A O 1
ATOM 2563 N N . SER A 1 338 ? -12.752 -14.527 17.455 1.00 88.88 338 SER A N 1
ATOM 2564 C CA . SER A 1 338 ? -13.660 -15.692 17.549 1.00 88.88 338 SER A CA 1
ATOM 2565 C C . SER A 1 338 ? -14.002 -16.129 18.979 1.00 88.88 338 SER A C 1
ATOM 2567 O O . SER A 1 338 ? -15.030 -16.768 19.185 1.00 88.88 338 SER A O 1
ATOM 2569 N N . SER A 1 339 ? -13.163 -15.796 19.968 1.00 90.94 339 SER A N 1
ATOM 2570 C CA . SER A 1 339 ? -13.381 -16.174 21.371 1.00 90.94 339 SER A CA 1
ATOM 2571 C C . SER A 1 339 ? -14.370 -15.265 22.104 1.00 90.94 339 SER A C 1
ATOM 2573 O O . SER A 1 339 ? -14.792 -15.573 23.221 1.00 90.94 339 SER A O 1
ATOM 2575 N N . THR A 1 340 ? -14.739 -14.142 21.485 1.00 94.56 340 THR A N 1
ATOM 2576 C CA . THR A 1 340 ? -15.718 -13.208 22.029 1.00 94.56 340 THR A CA 1
ATOM 2577 C C . THR A 1 340 ? -17.109 -13.827 21.983 1.00 94.56 340 THR A C 1
ATOM 2579 O O . THR A 1 340 ? -17.522 -14.393 20.973 1.00 94.56 340 THR A O 1
ATOM 2582 N N . THR A 1 341 ? -17.861 -13.676 23.069 1.00 96.38 341 THR A N 1
ATOM 2583 C CA . THR A 1 341 ? -19.253 -14.131 23.157 1.00 96.38 341 THR A CA 1
ATOM 2584 C C . THR A 1 341 ? -20.206 -12.955 23.282 1.00 96.38 341 THR A C 1
ATOM 2586 O O . THR A 1 341 ? -19.859 -11.917 23.847 1.00 96.38 341 THR A O 1
ATOM 2589 N N . VAL A 1 342 ? -21.418 -13.123 22.763 1.00 96.94 342 VAL A N 1
ATOM 2590 C CA . VAL A 1 342 ? -22.515 -12.156 22.845 1.00 96.94 342 VAL A CA 1
ATOM 2591 C C . VAL A 1 342 ? -23.779 -12.859 23.330 1.00 96.94 342 VAL A C 1
ATOM 2593 O O . VAL A 1 342 ? -23.923 -14.074 23.189 1.00 96.94 342 VAL A O 1
ATOM 2596 N N . THR A 1 343 ? -24.708 -12.108 23.918 1.00 97.12 343 THR A N 1
ATOM 2597 C CA . THR A 1 343 ? -26.032 -12.644 24.269 1.00 97.12 343 THR A CA 1
ATOM 2598 C C . THR A 1 343 ? -27.003 -12.350 23.136 1.00 97.12 343 THR A C 1
ATOM 2600 O O . THR A 1 343 ? -27.273 -11.186 22.847 1.00 97.12 343 THR A O 1
ATOM 2603 N N . VAL A 1 344 ? -27.525 -13.396 22.503 1.00 96.75 344 VAL A N 1
ATOM 2604 C CA . VAL A 1 344 ? -28.526 -13.322 21.437 1.00 96.75 344 VAL A CA 1
ATOM 2605 C C . VAL A 1 344 ? -29.894 -13.668 22.023 1.00 96.75 344 VAL A C 1
ATOM 2607 O O . VAL A 1 344 ? -30.043 -14.665 22.737 1.00 96.75 344 VAL A O 1
ATOM 2610 N N . LEU A 1 345 ? -30.902 -12.851 21.720 1.00 95.38 345 LEU A N 1
ATOM 2611 C CA . LEU A 1 345 ? -32.292 -13.094 22.087 1.00 95.38 345 LEU A CA 1
ATOM 2612 C C . LEU A 1 345 ? -32.711 -14.476 21.568 1.00 95.38 345 LEU A C 1
ATOM 2614 O O . LEU A 1 345 ? -32.390 -14.845 20.442 1.00 95.38 345 LEU A O 1
ATOM 2618 N N . ASP A 1 346 ? -33.374 -15.258 22.413 1.00 92.88 346 ASP A N 1
ATOM 2619 C CA . ASP A 1 346 ? -33.846 -16.621 22.126 1.00 92.88 346 ASP A CA 1
ATOM 2620 C C . ASP A 1 346 ? -32.760 -17.704 21.923 1.00 92.88 346 ASP A C 1
ATOM 2622 O O . ASP A 1 346 ? -33.080 -18.890 22.007 1.00 92.88 346 ASP A O 1
ATOM 2626 N N . LYS A 1 347 ? -31.476 -17.346 21.746 1.00 94.38 347 LYS A N 1
ATOM 2627 C CA . LYS A 1 347 ? -30.353 -18.311 21.652 1.00 94.38 347 LYS A CA 1
ATOM 2628 C C . LYS A 1 347 ? -29.446 -18.338 22.889 1.00 94.38 347 LYS A C 1
ATOM 2630 O O . LYS A 1 347 ? -28.702 -19.296 23.084 1.00 94.38 347 LYS A O 1
ATOM 2635 N N . GLY A 1 348 ? -29.506 -17.317 23.743 1.00 94.75 348 GLY A N 1
ATOM 2636 C CA . GLY A 1 348 ? -28.641 -17.195 24.917 1.00 94.75 348 GLY A CA 1
ATOM 2637 C C . GLY A 1 348 ? -27.224 -16.756 24.545 1.00 94.75 348 GLY A C 1
ATOM 2638 O O . GLY A 1 348 ? -27.041 -15.907 23.676 1.00 94.75 348 GLY A O 1
ATOM 2639 N N . ARG A 1 349 ? -26.207 -17.296 25.226 1.00 96.31 349 ARG A N 1
ATOM 2640 C CA . ARG A 1 349 ? -24.803 -16.958 24.948 1.00 96.31 349 ARG A CA 1
ATOM 2641 C C . ARG A 1 349 ? -24.330 -17.670 23.676 1.00 96.31 349 ARG A C 1
ATOM 2643 O O . ARG A 1 349 ? -24.356 -18.896 23.615 1.00 96.31 349 ARG A O 1
ATOM 2650 N N . VAL A 1 350 ? -23.849 -16.901 22.703 1.00 96.06 350 VAL A N 1
ATOM 2651 C CA . VAL A 1 350 ? -23.391 -17.365 21.383 1.00 96.06 350 VAL A CA 1
ATOM 2652 C C . VAL A 1 350 ? -21.989 -16.807 21.111 1.00 96.06 350 VAL A C 1
ATOM 2654 O O . VAL A 1 350 ? -21.680 -15.689 21.530 1.00 96.06 350 VAL A O 1
ATOM 2657 N N . ASN A 1 351 ? -21.116 -17.567 20.441 1.00 95.12 351 ASN A N 1
ATOM 2658 C CA . ASN A 1 351 ? -19.831 -17.023 19.986 1.00 95.12 351 ASN A CA 1
ATOM 2659 C C . ASN A 1 351 ? -20.069 -15.998 18.882 1.00 95.12 351 ASN A C 1
ATOM 2661 O O . ASN A 1 351 ? -20.926 -16.191 18.025 1.00 95.12 351 ASN A O 1
ATOM 2665 N N . ILE A 1 352 ? -19.273 -14.936 18.841 1.00 94.06 352 ILE A N 1
ATOM 2666 C CA . ILE A 1 352 ? -19.453 -13.883 17.839 1.00 94.06 352 ILE A CA 1
ATOM 2667 C C . ILE A 1 352 ? -19.265 -14.395 16.400 1.00 94.06 352 ILE A C 1
ATOM 2669 O O . ILE A 1 352 ? -19.877 -13.864 15.481 1.00 94.06 352 ILE A O 1
ATOM 2673 N N . ALA A 1 353 ? -18.491 -15.471 16.216 1.00 91.44 353 ALA A N 1
ATOM 2674 C CA . ALA A 1 353 ? -18.321 -16.164 14.935 1.00 91.44 353 ALA A CA 1
ATOM 2675 C C . ALA A 1 353 ? -19.614 -16.825 14.410 1.00 91.44 353 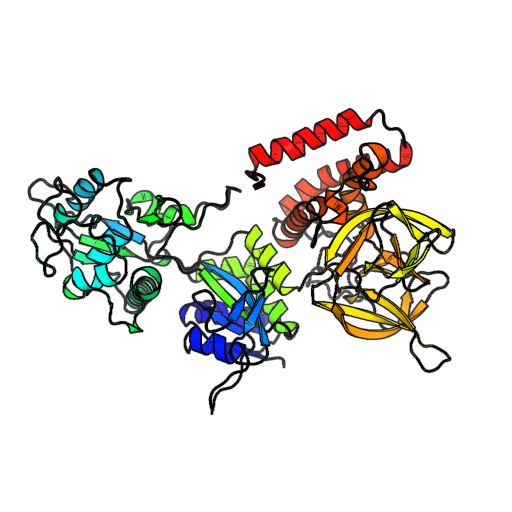ALA A C 1
ATOM 2677 O O . ALA A 1 353 ? -19.781 -17.036 13.204 1.00 91.44 353 ALA A O 1
ATOM 2678 N N . ASP A 1 354 ? -20.541 -17.134 15.318 1.00 92.38 354 ASP A N 1
ATOM 2679 C CA . ASP A 1 354 ? -21.816 -17.800 15.039 1.00 92.38 354 ASP A CA 1
ATOM 2680 C C . ASP A 1 354 ? -22.987 -16.809 14.949 1.00 92.38 354 ASP A C 1
ATOM 2682 O O . ASP A 1 354 ? -24.111 -17.204 14.645 1.00 92.38 354 ASP A O 1
ATOM 2686 N N . VAL A 1 355 ? -22.733 -15.517 15.180 1.00 91.94 355 VAL A N 1
ATOM 2687 C CA . VAL A 1 355 ? -23.725 -14.456 14.986 1.00 91.94 355 VAL A CA 1
ATOM 2688 C C . VAL A 1 355 ? -24.027 -14.320 13.500 1.00 91.94 355 VAL A C 1
ATOM 2690 O O . VAL A 1 355 ? -23.122 -14.349 12.660 1.00 91.94 355 VAL A O 1
ATOM 2693 N N . ARG A 1 356 ? -25.308 -14.183 13.172 1.00 88.56 356 ARG A N 1
ATOM 2694 C CA . ARG A 1 356 ? -25.785 -13.945 11.806 1.00 88.56 356 ARG A CA 1
ATOM 2695 C C . ARG A 1 356 ? -26.534 -12.624 11.723 1.00 88.56 356 ARG A C 1
ATOM 2697 O O . ARG A 1 356 ? -26.991 -12.094 12.737 1.00 88.56 356 ARG A O 1
ATOM 2704 N N . VAL A 1 357 ? -26.648 -12.081 10.515 1.00 87.81 357 VAL A N 1
ATOM 2705 C CA . VAL A 1 357 ? -27.512 -10.920 10.276 1.00 87.81 357 VAL A CA 1
ATOM 2706 C C . VAL A 1 357 ? -28.951 -11.299 10.654 1.00 87.81 357 VAL A C 1
ATOM 2708 O O . VAL A 1 357 ? -29.378 -12.433 10.470 1.00 87.81 357 VAL A O 1
ATOM 2711 N N . GLY A 1 358 ? -29.675 -10.374 11.278 1.00 87.62 358 GLY A N 1
ATOM 2712 C CA . GLY A 1 358 ? -31.002 -10.604 11.850 1.00 87.62 358 GLY A CA 1
ATOM 2713 C C . GLY A 1 358 ? -30.994 -11.087 13.305 1.00 87.62 358 GLY A C 1
ATOM 2714 O O . GLY A 1 358 ? -31.987 -10.877 14.010 1.00 87.62 358 GLY A O 1
ATOM 2715 N N . ASP A 1 359 ? -29.885 -11.647 13.809 1.00 92.69 359 ASP A N 1
ATOM 2716 C CA . ASP A 1 359 ? -29.784 -12.016 15.223 1.00 92.69 359 ASP A CA 1
ATOM 2717 C C . ASP A 1 359 ? -29.914 -10.778 16.106 1.00 92.69 359 ASP A C 1
ATOM 2719 O O . ASP A 1 359 ? -29.217 -9.778 15.928 1.00 92.69 359 ASP A O 1
ATOM 2723 N N . LYS A 1 360 ? -30.812 -10.845 17.091 1.00 95.38 360 LYS A N 1
ATOM 2724 C CA . LYS A 1 360 ? -31.020 -9.755 18.043 1.00 95.38 360 LYS A CA 1
ATOM 2725 C C . LYS A 1 360 ? -30.046 -9.897 19.199 1.00 95.38 360 LYS A C 1
ATOM 2727 O O . LYS A 1 360 ? -30.255 -10.733 20.070 1.00 95.38 360 LYS A O 1
ATOM 2732 N N . VAL A 1 361 ? -28.991 -9.095 19.220 1.00 96.88 361 VAL A N 1
ATOM 2733 C CA . VAL A 1 361 ? -27.946 -9.124 20.252 1.00 96.88 361 VAL A CA 1
ATOM 2734 C C . VAL A 1 361 ? -28.228 -8.107 21.353 1.00 96.88 361 VAL A C 1
ATOM 2736 O O . VAL A 1 361 ? -28.842 -7.070 21.106 1.00 96.88 361 VAL A O 1
ATOM 2739 N N . LEU A 1 362 ? -27.787 -8.392 22.577 1.00 97.56 362 LEU A N 1
ATOM 2740 C CA . LEU A 1 362 ? -27.858 -7.450 23.694 1.00 97.56 362 LEU A CA 1
ATOM 2741 C C . LEU A 1 362 ? -26.931 -6.255 23.418 1.00 97.56 362 LEU A C 1
ATOM 2743 O O . LEU A 1 362 ? -25.731 -6.438 23.207 1.00 97.56 362 LEU A O 1
ATOM 2747 N N . VAL A 1 363 ? -27.475 -5.038 23.452 1.00 96.31 363 VAL A N 1
ATOM 2748 C CA . VAL A 1 363 ? -26.730 -3.795 23.157 1.00 96.31 363 VAL A CA 1
ATOM 2749 C C . VAL A 1 363 ? -26.640 -2.834 24.336 1.00 96.31 363 VAL A C 1
ATOM 2751 O O . VAL A 1 363 ? -25.740 -1.995 24.377 1.00 96.31 363 VAL A O 1
ATOM 2754 N N . ASP A 1 364 ? -27.564 -2.964 25.290 1.00 93.62 364 ASP A N 1
ATOM 2755 C CA . ASP A 1 364 ? -27.592 -2.204 26.535 1.00 93.62 364 ASP A CA 1
ATOM 2756 C C . ASP A 1 364 ? -28.028 -3.133 27.682 1.00 93.62 364 ASP A C 1
ATOM 2758 O O . ASP A 1 364 ? -29.192 -3.551 27.745 1.00 93.62 364 ASP A O 1
ATOM 2762 N N . PRO A 1 365 ? -27.105 -3.462 28.602 1.00 90.06 365 PRO A N 1
ATOM 2763 C CA . PRO A 1 365 ? -27.377 -4.372 29.702 1.00 90.06 365 PRO A CA 1
ATOM 2764 C C . PRO A 1 365 ? -28.245 -3.736 30.799 1.00 90.06 365 PRO A C 1
ATOM 2766 O O . PRO A 1 365 ? -28.881 -4.455 31.565 1.00 90.06 365 PRO A O 1
ATOM 2769 N N . THR A 1 366 ? -28.298 -2.403 30.889 1.00 89.69 366 THR A N 1
ATOM 2770 C CA . THR A 1 366 ? -29.030 -1.682 31.944 1.00 89.69 366 THR A CA 1
ATOM 2771 C C . THR A 1 366 ? -30.524 -1.597 31.653 1.00 89.69 366 THR A C 1
ATOM 2773 O O . THR A 1 366 ? -31.346 -1.731 32.559 1.00 89.69 366 THR A O 1
ATOM 2776 N N . THR A 1 367 ? -30.878 -1.434 30.377 1.00 91.56 367 THR A N 1
ATOM 2777 C CA . THR A 1 367 ? -32.267 -1.420 29.899 1.00 91.56 367 THR A CA 1
ATOM 2778 C C . THR A 1 367 ? -32.722 -2.779 29.361 1.00 91.56 367 THR A C 1
ATOM 2780 O O . THR A 1 367 ? -33.887 -2.930 28.997 1.00 91.56 367 THR A O 1
ATOM 2783 N N . ASN A 1 368 ? -31.824 -3.775 29.340 1.00 92.81 368 ASN A N 1
ATOM 2784 C CA . ASN A 1 368 ? -32.032 -5.096 28.742 1.00 92.81 368 ASN A CA 1
ATOM 2785 C C . ASN A 1 368 ? -32.515 -5.000 27.281 1.00 92.81 368 ASN A C 1
ATOM 2787 O O . ASN A 1 368 ? -33.444 -5.697 26.863 1.00 92.81 368 ASN A O 1
ATOM 2791 N N . ARG A 1 369 ? -31.911 -4.083 26.513 1.00 95.31 369 ARG A N 1
ATOM 2792 C CA . ARG A 1 369 ? -32.297 -3.798 25.129 1.00 95.31 369 ARG A CA 1
ATOM 2793 C C . ARG A 1 369 ? -31.525 -4.681 24.157 1.00 95.31 369 ARG A C 1
ATOM 2795 O O . ARG A 1 369 ? -30.298 -4.762 24.223 1.00 95.31 369 ARG A O 1
ATOM 2802 N N . TYR A 1 370 ? -32.261 -5.278 23.224 1.00 96.19 370 TYR A N 1
ATOM 2803 C CA . TYR A 1 370 ? -31.728 -6.091 22.136 1.00 96.19 370 TYR A CA 1
ATOM 2804 C C . TYR A 1 370 ? -32.001 -5.425 20.791 1.00 96.19 370 TYR A C 1
ATOM 2806 O O . TYR A 1 370 ? -33.085 -4.878 20.581 1.00 96.19 370 TYR A O 1
ATOM 2814 N N . GLU A 1 371 ? -31.046 -5.513 19.873 1.00 94.50 371 GLU A N 1
ATOM 2815 C CA . GLU A 1 371 ? -31.161 -4.974 18.516 1.00 94.50 371 GLU A CA 1
ATOM 2816 C C . GLU A 1 371 ? -30.682 -5.997 17.496 1.00 94.50 371 GLU A C 1
ATOM 2818 O O . GLU A 1 371 ? -29.768 -6.771 17.773 1.00 94.50 371 GLU A O 1
ATOM 2823 N N . ALA A 1 372 ? -31.308 -6.003 16.319 1.00 91.44 372 ALA A N 1
ATOM 2824 C CA . ALA A 1 372 ? -30.878 -6.860 15.225 1.00 91.44 372 ALA A CA 1
ATOM 2825 C C . ALA A 1 372 ? -29.498 -6.424 14.720 1.00 91.44 372 ALA A C 1
ATOM 2827 O O . ALA A 1 372 ? -29.239 -5.231 14.534 1.00 91.44 372 ALA A O 1
ATOM 2828 N N . VAL A 1 373 ? -28.634 -7.399 14.458 1.00 91.75 373 VAL A N 1
ATOM 2829 C CA . VAL A 1 373 ? -27.444 -7.192 13.638 1.00 91.75 373 VAL A CA 1
ATOM 2830 C C . VAL A 1 373 ? -27.918 -6.957 12.210 1.00 91.75 373 VAL A C 1
ATOM 2832 O O . VAL A 1 373 ? -28.500 -7.856 11.612 1.00 91.75 373 VAL A O 1
ATOM 2835 N N . TYR A 1 374 ? -27.712 -5.757 11.669 1.00 86.56 374 TYR A N 1
ATOM 2836 C CA . TYR A 1 374 ? -28.169 -5.413 10.314 1.00 86.56 374 TYR A CA 1
ATOM 2837 C C . TYR A 1 374 ? -27.082 -5.612 9.250 1.00 86.56 374 TYR A C 1
ATOM 2839 O O . TYR A 1 374 ? -27.387 -5.616 8.062 1.00 86.56 374 TYR A O 1
ATOM 2847 N N . LEU A 1 375 ? -25.822 -5.759 9.673 1.00 85.75 375 LEU A N 1
ATOM 2848 C CA . LEU A 1 375 ? -24.672 -5.968 8.799 1.00 85.75 375 LEU A CA 1
ATOM 2849 C C . LEU A 1 375 ? -23.527 -6.635 9.569 1.00 85.75 375 LEU A C 1
ATOM 2851 O O . LEU A 1 375 ? -23.258 -6.284 10.720 1.00 85.75 375 LEU A O 1
ATOM 2855 N N . LEU A 1 376 ? -22.807 -7.543 8.915 1.00 85.44 376 LEU A N 1
ATOM 2856 C CA . LEU A 1 376 ? -21.491 -7.999 9.358 1.00 85.44 376 LEU A CA 1
ATOM 2857 C C . LEU A 1 376 ? -20.434 -7.204 8.583 1.00 85.44 376 LEU A C 1
ATOM 2859 O O . LEU A 1 376 ? -20.124 -7.511 7.437 1.00 85.44 376 LEU A O 1
ATOM 2863 N N . ALA A 1 377 ? -19.903 -6.140 9.188 1.00 80.44 377 ALA A N 1
ATOM 2864 C CA . ALA A 1 377 ? -18.932 -5.260 8.536 1.00 80.44 377 ALA A CA 1
ATOM 2865 C C . ALA A 1 377 ? -17.615 -5.976 8.207 1.00 80.44 377 ALA A C 1
ATOM 2867 O O . ALA A 1 377 ? -16.950 -5.625 7.237 1.00 80.44 377 ALA A O 1
ATOM 2868 N N . HIS A 1 378 ? -17.264 -6.985 9.002 1.00 80.25 378 HIS A N 1
ATOM 2869 C CA . HIS A 1 378 ? -16.183 -7.925 8.744 1.00 80.25 378 HIS A CA 1
ATOM 2870 C C . HIS A 1 378 ? -16.643 -9.301 9.227 1.00 80.25 378 HIS A C 1
ATOM 2872 O O . HIS A 1 378 ? -17.138 -9.427 10.354 1.00 80.25 378 HIS A O 1
ATOM 2878 N N . TYR A 1 379 ? -16.497 -10.310 8.377 1.00 79.88 379 TYR A N 1
ATOM 2879 C CA . TYR A 1 379 ? -16.688 -11.710 8.719 1.00 79.88 379 TYR A CA 1
ATOM 2880 C C . TYR A 1 379 ? -15.599 -12.559 8.060 1.00 79.88 379 TYR A C 1
ATOM 2882 O O . TYR A 1 379 ? -15.668 -12.874 6.880 1.00 79.88 379 TYR A O 1
ATOM 2890 N N . ASP A 1 380 ? -14.570 -12.937 8.808 1.00 75.19 380 ASP A N 1
ATOM 2891 C CA . ASP A 1 380 ? -13.541 -13.860 8.327 1.00 75.19 380 ASP A CA 1
ATOM 2892 C C . ASP A 1 380 ? -13.246 -14.878 9.424 1.00 75.19 380 ASP A C 1
ATOM 2894 O O . ASP A 1 380 ? -12.893 -14.501 10.534 1.00 75.19 380 ASP A O 1
ATOM 2898 N N . THR A 1 381 ? -13.410 -16.172 9.153 1.00 79.50 381 THR A N 1
ATOM 2899 C CA . THR A 1 381 ? -13.154 -17.242 10.133 1.00 79.50 381 THR A CA 1
ATOM 2900 C C . THR A 1 381 ? -11.721 -17.762 10.101 1.00 79.50 381 THR A C 1
ATOM 2902 O O . THR A 1 381 ? -11.327 -18.510 10.991 1.00 79.50 381 THR A O 1
ATOM 2905 N N . ASN A 1 382 ? -10.945 -17.417 9.074 1.00 70.25 382 ASN A N 1
ATOM 2906 C CA . ASN A 1 382 ? -9.662 -18.036 8.756 1.00 70.25 382 ASN A CA 1
ATOM 2907 C C . ASN A 1 382 ? -8.470 -17.116 9.029 1.00 70.25 382 ASN A C 1
ATOM 2909 O O . ASN A 1 382 ? -7.359 -17.612 9.234 1.00 70.25 382 ASN A O 1
ATOM 2913 N N . VAL A 1 383 ? -8.684 -15.802 9.071 1.00 62.50 383 VAL A N 1
ATOM 2914 C CA . VAL A 1 383 ? -7.627 -14.833 9.364 1.00 62.50 383 VAL A CA 1
ATOM 2915 C C . VAL A 1 383 ? -7.069 -15.023 10.776 1.00 62.50 383 VAL A C 1
ATOM 2917 O O . VAL A 1 383 ? -7.809 -15.188 11.736 1.00 62.50 383 VAL A O 1
ATOM 2920 N N . GLN A 1 384 ? -5.747 -15.003 10.932 1.00 70.12 384 GLN A N 1
ATOM 2921 C CA . GLN A 1 384 ? -5.118 -14.893 12.254 1.00 70.12 384 GLN A CA 1
ATOM 2922 C C . GLN A 1 384 ? -4.905 -13.414 12.562 1.00 70.12 384 GLN A C 1
ATOM 2924 O O . GLN A 1 384 ? -4.368 -12.714 11.712 1.00 70.12 384 GLN A O 1
ATOM 2929 N N . ALA A 1 385 ? -5.279 -12.938 13.744 1.00 67.31 385 ALA A N 1
ATOM 2930 C CA . ALA A 1 385 ? -5.074 -11.550 14.143 1.00 67.31 385 ALA A CA 1
ATOM 2931 C C . ALA A 1 385 ? -4.613 -11.409 15.588 1.00 67.31 385 ALA A C 1
ATOM 2933 O O . ALA A 1 385 ? -4.791 -12.290 16.435 1.00 67.31 385 ALA A O 1
ATOM 2934 N N . LYS A 1 386 ? -4.036 -10.242 15.857 1.00 74.50 386 LYS A N 1
ATOM 2935 C CA . LYS A 1 386 ? -3.610 -9.794 17.175 1.00 74.50 386 LYS A CA 1
ATOM 2936 C C . LYS A 1 386 ? -4.751 -9.021 17.845 1.00 74.50 386 LYS A C 1
ATOM 2938 O O . LYS A 1 386 ? -5.309 -8.099 17.263 1.00 74.50 386 LYS A O 1
ATOM 2943 N N . TYR A 1 387 ? -5.054 -9.372 19.091 1.00 84.31 387 TYR A N 1
ATOM 2944 C CA . TYR A 1 387 ? -6.101 -8.745 19.895 1.00 84.31 387 TYR A CA 1
ATOM 2945 C C . TYR A 1 387 ? -5.546 -8.265 21.234 1.00 84.31 387 TYR A C 1
ATOM 2947 O O . TYR A 1 387 ? -4.712 -8.925 21.863 1.00 84.31 387 TYR A O 1
ATOM 2955 N N . ILE A 1 388 ? -6.047 -7.125 21.696 1.00 88.44 388 ILE A N 1
ATOM 2956 C CA . ILE A 1 388 ? -5.916 -6.653 23.068 1.00 88.44 388 ILE A CA 1
ATOM 2957 C C . ILE A 1 388 ? -6.983 -7.351 23.904 1.00 88.44 388 ILE A C 1
ATOM 2959 O O . ILE A 1 388 ? -8.183 -7.194 23.681 1.00 88.44 388 ILE A O 1
ATOM 2963 N N . GLN A 1 389 ? -6.534 -8.110 24.898 1.00 93.62 389 GLN A N 1
ATOM 2964 C CA . GLN A 1 389 ? -7.387 -8.726 25.897 1.00 93.62 389 GLN A CA 1
ATOM 2965 C C . GLN A 1 389 ? -7.359 -7.887 27.177 1.00 93.62 389 GLN A C 1
ATOM 2967 O O . GLN A 1 389 ? -6.314 -7.737 27.821 1.00 93.62 389 GLN A O 1
ATOM 2972 N N . LEU A 1 390 ? -8.523 -7.360 27.550 1.00 94.44 390 LEU A N 1
ATOM 2973 C CA . LEU A 1 390 ? -8.753 -6.625 28.789 1.00 94.44 390 LEU A CA 1
ATOM 2974 C C . LEU A 1 390 ? -9.281 -7.601 29.838 1.00 94.44 390 LEU A C 1
ATOM 2976 O O . LEU A 1 390 ? -10.273 -8.290 29.597 1.00 94.44 390 LEU A O 1
ATOM 2980 N N . LEU A 1 391 ? -8.628 -7.681 30.996 1.00 93.88 391 LEU A N 1
ATOM 2981 C CA . LEU A 1 391 ? -8.994 -8.625 32.051 1.00 93.88 391 LEU A CA 1
ATOM 2982 C C . LEU A 1 391 ? -9.332 -7.921 33.360 1.00 93.88 391 LEU A C 1
ATOM 2984 O O . LEU A 1 391 ? -8.739 -6.895 33.699 1.00 93.88 391 LEU A O 1
ATOM 2988 N N . SER A 1 392 ? -10.239 -8.531 34.123 1.00 91.06 392 SER A N 1
ATOM 2989 C CA . SER A 1 392 ? -10.527 -8.174 35.509 1.00 91.06 392 SER A CA 1
ATOM 2990 C C . SER A 1 392 ? -10.068 -9.252 36.484 1.00 91.06 392 SER A C 1
ATOM 2992 O O . SER A 1 392 ? -9.959 -10.439 36.157 1.00 91.06 392 SER A O 1
ATOM 2994 N N . SER A 1 393 ? -9.801 -8.829 37.716 1.00 85.31 393 SER A N 1
ATOM 2995 C CA . SER A 1 393 ? -9.416 -9.720 38.804 1.00 85.31 393 SER A CA 1
ATOM 2996 C C . SER A 1 393 ? -10.640 -10.478 39.308 1.00 85.31 393 SER A C 1
ATOM 2998 O O . SER A 1 393 ? -11.622 -9.859 39.704 1.00 85.31 393 SER A O 1
ATOM 3000 N N . SER A 1 394 ? -10.559 -11.806 39.362 1.00 76.19 394 SER A N 1
ATOM 3001 C CA . SER A 1 394 ? -11.587 -12.639 39.992 1.00 76.19 394 SER A CA 1
ATOM 3002 C C . SER A 1 394 ? -11.172 -13.089 41.391 1.00 76.19 394 SER A C 1
ATOM 3004 O O . SER A 1 394 ? -9.988 -13.295 41.666 1.00 76.19 394 SER A O 1
ATOM 3006 N N . SER A 1 395 ? -12.156 -13.351 42.253 1.00 64.94 395 SER A N 1
ATOM 3007 C CA . SER A 1 395 ? -11.961 -14.073 43.516 1.00 64.94 395 SER A CA 1
ATOM 3008 C C . SER A 1 395 ? -11.534 -15.537 43.305 1.00 64.94 395 SER A C 1
ATOM 3010 O O . SER A 1 395 ? -10.930 -16.137 44.193 1.00 64.94 395 SER A O 1
ATOM 3012 N N . SER A 1 396 ? -11.783 -16.110 42.122 1.00 59.06 396 SER A N 1
ATOM 3013 C CA . SER A 1 396 ? -11.566 -17.527 41.791 1.00 59.06 396 SER A CA 1
ATOM 3014 C C . SER A 1 396 ? -10.187 -17.871 41.189 1.00 59.06 396 SER A C 1
ATOM 3016 O O . SER A 1 396 ? -10.055 -18.874 40.494 1.00 59.06 396 SER A O 1
ATOM 3018 N N . LYS A 1 397 ? -9.132 -17.086 41.466 1.00 65.44 397 LYS A N 1
ATOM 3019 C CA . LYS A 1 397 ? -7.744 -17.215 40.936 1.00 65.44 397 LYS A CA 1
ATOM 3020 C C . LYS A 1 397 ? -7.571 -17.102 39.409 1.00 65.44 397 LYS A C 1
ATOM 3022 O O . LYS A 1 397 ? -6.464 -16.793 38.978 1.00 65.44 397 LYS A O 1
ATOM 3027 N N . LEU A 1 398 ? -8.607 -17.316 38.599 1.00 74.44 398 LEU A N 1
ATOM 3028 C CA . LEU A 1 398 ? -8.562 -17.134 37.145 1.00 74.44 398 LEU A CA 1
ATOM 3029 C C . LEU A 1 398 ? -9.092 -15.745 36.757 1.00 74.44 398 LEU A C 1
ATOM 3031 O O . LEU A 1 398 ? -10.189 -15.389 37.184 1.00 74.44 398 LEU A O 1
ATOM 3035 N N . PRO A 1 399 ? -8.347 -14.950 35.973 1.00 80.38 399 PRO A N 1
ATOM 3036 C CA . PRO A 1 399 ? -8.807 -13.636 35.540 1.00 80.38 399 PRO A CA 1
ATOM 3037 C C . PRO A 1 399 ? -9.993 -13.757 34.570 1.00 80.38 399 PRO A C 1
ATOM 3039 O O . PRO A 1 399 ? -10.045 -14.676 33.753 1.00 80.38 399 PRO A O 1
ATOM 3042 N N . ILE A 1 400 ? -10.938 -12.820 34.663 1.00 88.25 400 ILE A N 1
ATOM 3043 C CA . ILE A 1 400 ? -12.123 -12.755 33.796 1.00 88.25 400 ILE A CA 1
ATOM 3044 C C . ILE A 1 400 ? -11.772 -11.913 32.574 1.00 88.25 400 ILE A C 1
ATOM 3046 O O . ILE A 1 400 ? -11.259 -10.805 32.724 1.00 88.25 400 ILE A O 1
ATOM 3050 N N . VAL A 1 401 ? -12.047 -12.425 31.376 1.00 92.44 401 VAL A N 1
ATOM 3051 C CA . VAL A 1 401 ? -11.870 -11.675 30.128 1.00 92.44 401 VAL A CA 1
ATOM 3052 C C . VAL A 1 401 ? -13.054 -10.731 29.960 1.00 92.44 401 VAL A C 1
ATOM 3054 O O . VAL A 1 401 ? -14.178 -11.178 29.770 1.00 92.44 401 VAL A O 1
ATOM 3057 N N . LEU A 1 402 ? -12.794 -9.430 30.044 1.00 93.81 402 LEU A N 1
ATOM 3058 C CA . LEU A 1 402 ? -13.802 -8.387 29.879 1.00 93.81 402 LEU A CA 1
ATOM 3059 C C . LEU A 1 402 ? -14.117 -8.161 28.400 1.00 93.81 402 LEU A C 1
ATOM 3061 O O . LEU A 1 402 ? -15.270 -8.186 27.994 1.00 93.81 402 LEU A O 1
ATOM 3065 N N . ALA A 1 403 ? -13.077 -7.975 27.591 1.00 94.25 403 ALA A N 1
ATOM 3066 C CA . ALA A 1 403 ? -13.186 -7.776 26.153 1.00 94.25 403 ALA A CA 1
ATOM 3067 C C . ALA A 1 403 ? -11.907 -8.259 25.458 1.00 94.25 403 ALA A C 1
ATOM 3069 O O . ALA A 1 403 ? -10.821 -8.209 26.043 1.00 94.25 403 ALA A O 1
ATOM 3070 N N . GLU A 1 404 ? -12.043 -8.727 24.219 1.00 93.56 404 GLU A N 1
ATOM 3071 C CA . GLU A 1 404 ? -10.934 -9.137 23.356 1.00 93.56 404 GLU A CA 1
ATOM 3072 C C . GLU A 1 404 ? -11.151 -8.554 21.955 1.00 93.56 404 GLU A C 1
ATOM 3074 O O . GLU A 1 404 ? -12.028 -9.003 21.212 1.00 93.56 404 GLU A O 1
ATOM 3079 N N . LEU A 1 405 ? -10.399 -7.497 21.647 1.00 91.31 405 LEU A N 1
ATOM 3080 C CA . LEU A 1 405 ? -10.668 -6.581 20.537 1.00 91.31 405 LEU A CA 1
ATOM 3081 C C . LEU A 1 405 ? -9.373 -6.156 19.849 1.00 91.31 405 LEU A C 1
ATOM 3083 O O . LEU A 1 405 ? -8.314 -6.172 20.477 1.00 91.31 405 LEU A O 1
ATOM 3087 N N . SER A 1 406 ? -9.436 -5.757 18.582 1.00 87.38 406 SER A N 1
ATOM 3088 C CA . SER A 1 406 ? -8.280 -5.150 17.921 1.00 87.38 406 SER A CA 1
ATOM 3089 C C . SER A 1 406 ? -7.950 -3.762 18.478 1.00 87.38 406 SER A C 1
ATOM 3091 O O . SER A 1 406 ? -8.730 -3.170 19.224 1.00 87.38 406 SER A O 1
ATOM 3093 N N . GLU A 1 407 ? -6.760 -3.253 18.152 1.00 83.44 407 GLU A N 1
ATOM 3094 C CA . GLU A 1 407 ? -6.171 -2.073 18.803 1.00 83.44 407 GLU A CA 1
ATOM 3095 C C . GLU A 1 407 ? -7.013 -0.792 18.649 1.00 83.44 407 GLU A C 1
ATOM 3097 O O . GLU A 1 407 ? -7.092 0.008 19.587 1.00 83.44 407 GLU A O 1
ATOM 3102 N N . ASP A 1 408 ? -7.690 -0.629 17.511 1.00 83.19 408 ASP A N 1
ATOM 3103 C CA . ASP A 1 408 ? -8.534 0.535 17.211 1.00 83.19 408 ASP A CA 1
ATOM 3104 C C . ASP A 1 408 ? -10.011 0.348 17.573 1.00 83.19 408 ASP A C 1
ATOM 3106 O O . ASP A 1 408 ? -10.780 1.313 17.563 1.00 83.19 408 ASP A O 1
ATOM 3110 N N . HIS A 1 409 ? -10.434 -0.867 17.927 1.00 90.19 409 HIS A N 1
ATOM 3111 C CA . HIS A 1 409 ? -11.808 -1.112 18.355 1.00 90.19 409 HIS A CA 1
ATOM 3112 C C . HIS A 1 409 ? -12.077 -0.417 19.688 1.00 90.19 409 HIS A C 1
ATOM 3114 O O . HIS A 1 409 ? -11.255 -0.472 20.603 1.00 90.19 409 HIS A O 1
ATOM 3120 N N . MET A 1 410 ? -13.225 0.246 19.818 1.00 92.94 410 MET A N 1
ATOM 3121 C CA . MET A 1 410 ? -13.494 1.086 20.984 1.00 92.94 410 MET A CA 1
ATOM 3122 C C . MET A 1 410 ? -14.323 0.385 22.063 1.00 92.94 410 MET A C 1
ATOM 3124 O O . MET A 1 410 ? -15.350 -0.226 21.778 1.00 92.94 410 MET A O 1
ATOM 3128 N N . VAL A 1 411 ? -13.924 0.552 23.324 1.00 94.44 411 VAL A N 1
ATOM 3129 C CA . VAL A 1 411 ? -14.712 0.214 24.522 1.00 94.44 411 VAL A CA 1
ATOM 3130 C C . VAL A 1 411 ? -15.266 1.480 25.162 1.00 94.44 411 VAL A C 1
ATOM 3132 O O . VAL A 1 411 ? -14.717 2.563 24.970 1.00 94.44 411 VAL A O 1
ATOM 3135 N N . PHE A 1 412 ? -16.332 1.360 25.950 1.00 94.56 412 PHE A N 1
ATOM 3136 C CA . PHE A 1 412 ? -16.861 2.490 26.709 1.00 94.56 412 PHE A CA 1
ATOM 3137 C C . PHE A 1 412 ? -16.311 2.509 28.134 1.00 94.56 412 PHE A C 1
ATOM 3139 O O . PHE A 1 412 ? -16.284 1.490 28.822 1.00 94.56 412 PHE A O 1
ATOM 3146 N N . SER A 1 413 ? -15.872 3.684 28.576 1.00 92.19 413 SER A N 1
ATOM 3147 C CA . SER A 1 413 ? -15.455 3.966 29.949 1.00 92.19 413 SER A CA 1
ATOM 3148 C C . SER A 1 413 ? -16.019 5.324 30.341 1.00 92.19 413 SER A C 1
ATOM 3150 O O . SER A 1 413 ? -15.610 6.335 29.768 1.00 92.19 413 SER A O 1
ATOM 3152 N N . GLN A 1 414 ? -16.886 5.373 31.353 1.00 88.69 414 GLN A N 1
ATOM 3153 C CA . GLN A 1 414 ? -17.550 6.612 31.786 1.00 88.69 414 GLN A CA 1
ATOM 3154 C C . GLN A 1 414 ? -18.339 7.264 30.639 1.00 88.69 414 GLN A C 1
ATOM 3156 O O . GLN A 1 414 ? -18.292 8.477 30.443 1.00 88.69 414 GLN A O 1
ATOM 3161 N N . SER A 1 415 ? -19.024 6.439 29.845 1.00 87.06 415 SER A N 1
ATOM 3162 C CA . SER A 1 415 ? -19.792 6.819 28.653 1.00 87.06 415 SER A CA 1
ATOM 3163 C C . SER A 1 415 ? -18.973 7.432 27.513 1.00 87.06 415 SER A C 1
ATOM 3165 O O . SER A 1 415 ? -19.539 7.850 26.503 1.00 87.06 415 SER A O 1
ATOM 3167 N N . GLN A 1 416 ? -17.643 7.451 27.625 1.00 89.94 416 GLN A N 1
ATOM 3168 C CA . GLN A 1 416 ? -16.742 7.854 26.553 1.00 89.94 416 GLN A CA 1
ATOM 3169 C C . GLN A 1 416 ? -16.203 6.614 25.840 1.00 89.94 416 GLN A C 1
ATOM 3171 O O . GLN A 1 416 ? -15.671 5.705 26.478 1.00 89.94 416 GLN A O 1
ATOM 3176 N N . ALA A 1 417 ? -16.311 6.595 24.512 1.00 91.94 417 ALA A N 1
ATOM 3177 C CA . ALA A 1 417 ? -15.653 5.586 23.694 1.00 91.94 417 ALA A CA 1
ATOM 3178 C C . ALA A 1 417 ? -14.143 5.856 23.645 1.00 91.94 417 ALA A C 1
ATOM 3180 O O . ALA A 1 417 ? -13.712 6.973 23.335 1.00 91.94 417 ALA A O 1
ATOM 3181 N N . ILE A 1 418 ? -13.356 4.831 23.960 1.00 90.56 418 ILE A N 1
ATOM 3182 C CA . ILE A 1 418 ? -11.894 4.844 23.942 1.00 90.56 418 ILE A CA 1
ATOM 3183 C C . ILE A 1 418 ? -11.385 3.636 23.143 1.00 90.56 418 ILE A C 1
ATOM 3185 O O . ILE A 1 418 ? -11.895 2.535 23.352 1.00 90.56 418 ILE A O 1
ATOM 3189 N N . PRO A 1 419 ? -10.412 3.794 22.227 1.00 88.56 419 PRO A N 1
ATOM 3190 C CA . PRO A 1 419 ? -9.852 2.654 21.505 1.00 88.56 419 PRO A CA 1
ATOM 3191 C C . PRO A 1 419 ? -9.118 1.713 22.465 1.00 88.56 419 PRO A C 1
ATOM 3193 O O . PRO A 1 419 ? -8.568 2.152 23.479 1.00 88.56 419 PRO A O 1
ATOM 3196 N N . ALA A 1 420 ? -9.098 0.416 22.158 1.00 88.94 420 ALA A N 1
ATOM 3197 C CA . ALA A 1 420 ? -8.544 -0.610 23.036 1.00 88.94 420 ALA A CA 1
ATOM 3198 C C . ALA A 1 420 ? -7.069 -0.354 23.387 1.00 88.94 420 ALA A C 1
ATOM 3200 O O . ALA A 1 420 ? -6.667 -0.589 24.528 1.00 88.94 420 ALA A O 1
ATOM 3201 N N . HIS A 1 421 ? -6.277 0.191 22.455 1.00 81.94 421 HIS A N 1
ATOM 3202 C CA . HIS A 1 421 ? -4.876 0.550 22.705 1.00 81.94 421 HIS A CA 1
ATOM 3203 C C . HIS A 1 421 ? -4.700 1.694 23.719 1.00 81.94 421 HIS A C 1
ATOM 3205 O O . HIS A 1 421 ? -3.636 1.823 24.326 1.00 81.94 421 HIS A O 1
ATOM 3211 N N . ALA A 1 422 ? -5.729 2.525 23.917 1.00 82.94 422 ALA A N 1
ATOM 3212 C CA . ALA A 1 422 ? -5.707 3.651 24.848 1.00 82.94 422 ALA A CA 1
ATOM 3213 C C . ALA A 1 422 ? -6.123 3.264 26.276 1.00 82.94 422 ALA A C 1
ATOM 3215 O O . ALA A 1 422 ? -5.915 4.051 27.209 1.00 82.94 422 ALA A O 1
ATOM 3216 N N . VAL A 1 423 ? -6.703 2.072 26.460 1.00 88.69 423 VAL A N 1
ATOM 3217 C CA . VAL A 1 423 ? -7.145 1.560 27.763 1.00 88.69 423 VAL A CA 1
ATOM 3218 C C . VAL A 1 423 ? -5.940 1.309 28.664 1.00 88.69 423 VAL A C 1
ATOM 3220 O O . VAL A 1 423 ? -4.903 0.799 28.239 1.00 88.69 423 VAL A O 1
ATOM 3223 N N . ARG A 1 424 ? -6.068 1.642 29.949 1.00 89.00 424 ARG A N 1
ATOM 3224 C CA . ARG A 1 424 ? -5.017 1.465 30.954 1.00 89.00 424 ARG A CA 1
ATOM 3225 C C . ARG A 1 424 ? -5.499 0.591 32.101 1.00 89.00 424 ARG A C 1
ATOM 3227 O O . ARG A 1 424 ? -6.676 0.560 32.456 1.00 89.00 424 ARG A O 1
ATOM 3234 N N . VAL A 1 425 ? -4.555 -0.095 32.744 1.00 91.94 425 VAL A N 1
ATOM 3235 C CA . VAL A 1 425 ? -4.832 -0.805 33.998 1.00 91.94 425 VAL A CA 1
ATOM 3236 C C . VAL A 1 425 ? -5.361 0.194 35.028 1.00 91.94 425 VAL A C 1
ATOM 3238 O O . VAL A 1 425 ? -4.722 1.203 35.321 1.00 91.94 425 VAL A O 1
ATOM 3241 N N . GLY A 1 426 ? -6.523 -0.115 35.597 1.00 92.12 426 GLY A N 1
ATOM 3242 C CA . GLY A 1 426 ? -7.247 0.731 36.536 1.00 92.12 426 GLY A CA 1
ATOM 3243 C C . GLY A 1 426 ? -8.452 1.462 35.949 1.00 92.12 426 GLY A C 1
ATOM 3244 O O . GLY A 1 426 ? -9.259 1.936 36.747 1.00 92.12 426 GLY A O 1
ATOM 3245 N N . ASP A 1 427 ? -8.607 1.513 34.621 1.00 92.50 427 ASP A N 1
ATOM 3246 C CA . ASP A 1 427 ? -9.820 2.042 33.989 1.00 92.50 427 ASP A CA 1
ATOM 3247 C C . ASP A 1 427 ? -11.046 1.177 34.337 1.00 92.50 427 ASP A C 1
ATOM 3249 O O . ASP A 1 427 ? -10.928 -0.021 34.619 1.00 92.50 427 ASP A O 1
ATOM 3253 N N . PHE A 1 428 ? -12.227 1.796 34.332 1.00 93.94 428 PHE A N 1
ATOM 3254 C CA . PHE A 1 428 ? -13.509 1.129 34.551 1.00 93.94 428 PHE A CA 1
ATOM 3255 C C . PHE A 1 428 ? -14.296 1.122 33.247 1.00 93.94 428 PHE A C 1
ATOM 3257 O O . PHE A 1 428 ? -14.586 2.186 32.706 1.00 93.94 428 PHE A O 1
ATOM 3264 N N . LEU A 1 429 ? -14.630 -0.071 32.762 1.00 94.75 429 LEU A N 1
ATOM 3265 C CA . LEU A 1 429 ? -15.420 -0.254 31.551 1.00 94.75 429 LEU A CA 1
ATOM 3266 C C . LEU A 1 429 ? -16.913 -0.281 31.884 1.00 94.75 429 LEU A C 1
ATOM 3268 O O . LEU A 1 429 ? -17.313 -0.834 32.915 1.00 94.75 429 LEU A O 1
ATOM 3272 N N . ASP A 1 430 ? -17.717 0.299 31.001 1.00 94.25 430 ASP A N 1
ATOM 3273 C CA . ASP A 1 430 ? -19.170 0.362 31.133 1.00 94.25 430 ASP A CA 1
ATOM 3274 C C . ASP A 1 430 ? -19.801 -1.015 30.872 1.00 94.25 430 ASP A C 1
ATOM 3276 O O . ASP A 1 430 ? -19.298 -1.812 30.077 1.00 94.25 430 ASP A O 1
ATOM 3280 N N . GLY A 1 431 ? -20.904 -1.321 31.559 1.00 90.75 431 GLY A N 1
ATOM 3281 C CA . GLY A 1 431 ? -21.428 -2.682 31.643 1.00 90.75 431 GLY A CA 1
ATOM 3282 C C . GLY A 1 431 ? -22.662 -2.832 32.530 1.00 90.75 431 GLY A C 1
ATOM 3283 O O . GLY A 1 431 ? -23.237 -1.831 32.950 1.00 90.75 431 GLY A O 1
ATOM 3284 N N . PHE A 1 432 ? -23.033 -4.071 32.893 1.00 86.88 432 PHE A N 1
ATOM 3285 C CA . PHE A 1 432 ? -24.049 -4.321 33.946 1.00 86.88 432 PHE A CA 1
ATOM 3286 C C . PHE A 1 432 ? -23.678 -3.629 35.265 1.00 86.88 432 PHE A C 1
ATOM 3288 O O . PHE A 1 432 ? -24.529 -3.118 35.989 1.00 86.88 432 PHE A O 1
ATOM 3295 N N . ALA A 1 433 ? -22.382 -3.621 35.562 1.00 86.56 433 ALA A N 1
ATOM 3296 C CA . ALA A 1 433 ? -21.756 -2.824 36.599 1.00 86.56 433 ALA A CA 1
ATOM 3297 C C . ALA A 1 433 ? -20.358 -2.423 36.106 1.00 86.56 433 ALA A C 1
ATOM 3299 O O . ALA A 1 433 ? -19.756 -3.215 35.372 1.00 86.56 433 ALA A O 1
ATOM 3300 N N . PRO A 1 434 ? -19.814 -1.263 36.521 1.00 88.50 434 PRO A N 1
ATOM 3301 C CA . PRO A 1 434 ? -18.477 -0.837 36.121 1.00 88.50 434 PRO A CA 1
ATOM 3302 C C . PRO A 1 434 ? -17.416 -1.912 36.400 1.00 88.50 434 PRO A C 1
ATOM 3304 O O . PRO A 1 434 ? -17.206 -2.304 37.550 1.00 88.50 434 PRO A O 1
ATOM 3307 N N . GLN A 1 435 ? -16.738 -2.385 35.351 1.00 90.88 435 GLN A N 1
ATOM 3308 C CA . GLN A 1 435 ? -15.735 -3.449 35.442 1.00 90.88 435 GLN A CA 1
ATOM 3309 C C . GLN A 1 435 ? -14.326 -2.862 35.434 1.00 90.88 435 GLN A C 1
ATOM 3311 O O . GLN A 1 435 ? -13.908 -2.241 34.459 1.00 90.88 435 GLN A O 1
ATOM 3316 N N . ARG A 1 436 ? -13.558 -3.074 36.508 1.00 93.88 436 ARG A N 1
ATOM 3317 C CA . ARG A 1 436 ? -12.183 -2.564 36.590 1.00 93.88 436 ARG A CA 1
ATOM 3318 C C . ARG A 1 436 ? -11.225 -3.431 35.778 1.00 93.88 436 ARG A C 1
ATOM 3320 O O . ARG A 1 436 ? -11.115 -4.632 36.037 1.00 93.88 436 ARG A O 1
ATOM 3327 N N . VAL A 1 437 ? -10.455 -2.807 34.894 1.00 94.88 437 VAL A N 1
ATOM 3328 C CA . VAL A 1 437 ? -9.343 -3.444 34.181 1.00 94.88 437 VAL A CA 1
ATOM 3329 C C . VAL A 1 437 ? -8.179 -3.635 35.149 1.00 94.88 437 VAL A C 1
ATOM 3331 O O . VAL A 1 437 ? -7.640 -2.675 35.701 1.00 94.88 437 VAL A O 1
ATOM 3334 N N . SER A 1 438 ? -7.775 -4.878 35.382 1.00 94.19 438 SER A N 1
ATOM 3335 C CA . SER A 1 438 ? -6.637 -5.221 36.240 1.00 94.19 438 SER A CA 1
ATOM 3336 C C . SER A 1 438 ? -5.414 -5.672 35.456 1.00 94.19 438 SER A C 1
ATOM 3338 O O . SER A 1 438 ? -4.294 -5.565 35.951 1.00 94.19 438 SER A O 1
ATOM 3340 N N . THR A 1 439 ? -5.602 -6.181 34.241 1.00 92.62 439 THR A N 1
ATOM 3341 C CA . THR A 1 439 ? -4.516 -6.644 33.378 1.00 92.62 439 THR A CA 1
ATOM 3342 C C . THR A 1 439 ? -4.889 -6.403 31.924 1.00 92.62 439 THR A C 1
ATOM 3344 O O . THR A 1 439 ? -6.041 -6.573 31.536 1.00 92.62 439 THR A O 1
ATOM 3347 N N . ILE A 1 440 ? -3.897 -6.011 31.131 1.00 89.06 440 ILE A N 1
ATOM 3348 C CA . ILE A 1 440 ? -3.996 -5.878 29.680 1.00 89.06 440 ILE A CA 1
ATOM 3349 C C . ILE A 1 440 ? -2.904 -6.762 29.096 1.00 89.06 440 ILE A C 1
ATOM 3351 O O . ILE A 1 440 ? -1.761 -6.713 29.554 1.00 89.06 440 ILE A O 1
ATOM 3355 N N . ARG A 1 441 ? -3.250 -7.591 28.116 1.00 87.00 441 ARG A N 1
ATOM 3356 C CA . ARG A 1 441 ? -2.269 -8.382 27.372 1.00 87.00 441 ARG A CA 1
ATOM 3357 C C . ARG A 1 441 ? -2.672 -8.505 25.919 1.00 87.00 441 ARG A C 1
ATOM 3359 O O . ARG A 1 441 ? -3.838 -8.362 25.575 1.00 87.00 441 ARG A O 1
ATOM 3366 N N . THR A 1 442 ? -1.703 -8.843 25.094 1.00 80.75 442 THR A N 1
ATOM 3367 C CA . THR A 1 442 ? -1.925 -9.161 23.691 1.00 80.75 442 THR A CA 1
ATOM 3368 C C . THR A 1 442 ? -2.057 -10.667 23.512 1.00 80.75 442 THR A C 1
ATOM 3370 O O . THR A 1 442 ? -1.311 -11.436 24.121 1.00 80.75 442 THR A O 1
ATOM 3373 N N . VAL A 1 443 ? -2.985 -11.093 22.661 1.00 81.81 443 VAL A N 1
ATOM 3374 C CA . VAL A 1 443 ? -3.167 -12.493 22.265 1.00 81.81 443 VAL A CA 1
ATOM 3375 C C . VAL A 1 443 ? -3.313 -12.603 20.749 1.00 81.81 443 VAL A C 1
ATOM 3377 O O . VAL A 1 443 ? -3.776 -11.665 20.110 1.00 81.81 443 VAL A O 1
ATOM 3380 N N . GLN A 1 444 ? -2.940 -13.747 20.175 1.00 77.88 444 GLN A N 1
ATOM 3381 C CA . GLN A 1 444 ? -3.307 -14.085 18.799 1.00 77.88 444 GLN A CA 1
ATOM 3382 C C . GLN A 1 444 ? -4.538 -14.995 18.788 1.00 77.88 444 GLN A C 1
ATOM 3384 O O . GLN A 1 444 ? -4.651 -15.909 19.620 1.00 77.88 444 GLN A O 1
ATOM 3389 N N . ARG A 1 445 ? -5.461 -14.734 17.861 1.00 84.00 445 ARG A N 1
ATOM 3390 C CA . ARG A 1 445 ? -6.661 -15.543 17.625 1.00 84.00 445 ARG A CA 1
ATOM 3391 C C . ARG A 1 445 ? -6.988 -15.635 16.158 1.00 84.00 445 ARG A C 1
ATOM 3393 O O . ARG A 1 445 ? -6.720 -14.714 15.394 1.00 84.00 445 ARG A O 1
ATOM 3400 N N . GLN A 1 446 ? -7.673 -16.721 15.837 1.00 76.56 446 GLN A N 1
ATOM 3401 C CA . GLN A 1 446 ? -8.281 -16.898 14.542 1.00 76.56 446 GLN A CA 1
ATOM 3402 C C . GLN A 1 446 ? -9.631 -16.177 14.498 1.00 76.56 446 GLN A C 1
ATOM 3404 O O . GLN A 1 446 ? -10.364 -16.154 15.489 1.00 76.56 446 GLN A O 1
ATOM 3409 N N . GLY A 1 447 ? -9.956 -15.646 13.335 1.00 77.44 447 GLY A N 1
ATOM 3410 C CA . GLY A 1 447 ? -11.216 -15.043 12.963 1.00 77.44 447 GLY A CA 1
ATOM 3411 C C . GLY A 1 447 ? -11.384 -13.590 13.399 1.00 77.44 447 GLY A C 1
ATOM 3412 O O . GLY A 1 447 ? -10.995 -13.216 14.503 1.00 77.44 447 GLY A O 1
ATOM 3413 N N . ALA A 1 448 ? -12.007 -12.797 12.533 1.00 84.50 448 ALA A N 1
ATOM 3414 C CA . ALA A 1 448 ? -12.255 -11.375 12.676 1.00 84.50 448 ALA A CA 1
ATOM 3415 C C . ALA A 1 448 ? -13.730 -11.076 12.361 1.00 84.50 448 ALA A C 1
ATOM 3417 O O . ALA A 1 448 ? -14.210 -11.312 11.252 1.00 84.50 448 ALA A O 1
ATOM 3418 N N . PHE A 1 449 ? -14.454 -10.589 13.369 1.00 88.81 449 PHE A N 1
ATOM 3419 C CA . PHE A 1 449 ? -15.896 -10.360 13.298 1.00 88.81 449 PHE A CA 1
ATOM 3420 C C . PHE A 1 449 ? -16.239 -8.932 13.710 1.00 88.81 449 PHE A C 1
ATOM 3422 O O . PHE A 1 449 ? -15.731 -8.451 14.720 1.00 88.81 449 PHE A O 1
ATOM 3429 N N . ALA A 1 450 ? -17.120 -8.260 12.972 1.00 91.06 450 ALA A N 1
ATOM 3430 C CA . ALA A 1 450 ? -17.603 -6.916 13.295 1.00 91.06 450 ALA A CA 1
ATOM 3431 C C . ALA A 1 450 ? -19.115 -6.787 13.022 1.00 91.06 450 ALA A C 1
ATOM 3433 O O . ALA A 1 450 ? -19.516 -6.241 11.993 1.00 91.06 450 ALA A O 1
ATOM 3434 N N . PRO A 1 451 ? -19.977 -7.304 13.916 1.00 92.88 451 PRO A N 1
ATOM 3435 C CA . PRO A 1 451 ? -21.421 -7.153 13.789 1.00 92.88 451 PRO A CA 1
ATOM 3436 C C . PRO A 1 451 ? -21.851 -5.720 14.111 1.00 92.88 451 PRO A C 1
ATOM 3438 O O . PRO A 1 451 ? -21.486 -5.164 15.151 1.00 92.88 451 PRO A O 1
ATOM 3441 N N . PHE A 1 452 ? -22.643 -5.120 13.225 1.00 92.56 452 PHE A N 1
ATOM 3442 C CA . PHE A 1 452 ? -23.180 -3.775 13.394 1.00 92.56 452 PHE A CA 1
ATOM 3443 C C . PHE A 1 452 ? -24.639 -3.828 13.850 1.00 92.56 452 PHE A C 1
ATOM 3445 O O . PHE A 1 452 ? -25.481 -4.494 13.246 1.00 92.56 452 PHE A O 1
ATOM 3452 N N . THR A 1 453 ? -24.926 -3.083 14.914 1.00 93.31 453 THR A N 1
ATOM 3453 C CA . THR A 1 453 ? -26.258 -2.891 15.504 1.00 93.31 453 THR A CA 1
ATOM 3454 C C . THR A 1 453 ? -26.720 -1.453 15.300 1.00 93.31 453 THR A C 1
ATOM 3456 O O . THR A 1 453 ? -25.905 -0.557 15.049 1.00 93.31 453 THR A O 1
ATOM 3459 N N . THR A 1 454 ? -28.024 -1.201 15.402 1.00 90.00 454 THR A N 1
ATOM 3460 C CA . THR A 1 454 ? -28.600 0.120 15.121 1.00 90.00 454 THR A CA 1
ATOM 3461 C C . THR A 1 454 ? -28.053 1.209 16.046 1.00 90.00 454 THR A C 1
ATOM 3463 O O . THR A 1 454 ? -27.805 2.318 15.588 1.00 90.00 454 THR A O 1
ATOM 3466 N N . SER A 1 455 ? -27.779 0.904 17.316 1.00 92.56 455 SER A N 1
ATOM 3467 C CA . SER A 1 455 ? -27.130 1.804 18.274 1.00 92.56 455 SER A CA 1
ATOM 3468 C C . SER A 1 455 ? -25.629 1.961 18.046 1.00 92.56 455 SER A C 1
ATOM 3470 O O . SER A 1 455 ? -25.018 2.902 18.557 1.00 92.56 455 SER A O 1
ATOM 3472 N N . GLY A 1 456 ? -25.013 1.055 17.286 1.00 93.75 456 GLY A N 1
ATOM 3473 C CA . GLY A 1 456 ? -23.565 0.952 17.168 1.00 93.75 456 GLY A CA 1
ATOM 3474 C C . GLY A 1 456 ? -22.891 0.515 18.470 1.00 93.75 456 GLY A C 1
ATOM 3475 O O . GLY A 1 456 ? -21.746 0.903 18.717 1.00 93.75 456 GLY A O 1
ATOM 3476 N N . THR A 1 457 ? -23.606 -0.231 19.318 1.00 96.44 457 THR A N 1
ATOM 3477 C CA . THR A 1 457 ? -23.090 -0.823 20.558 1.00 96.44 457 THR A CA 1
ATOM 3478 C C . THR A 1 457 ? -23.454 -2.298 20.650 1.00 96.44 457 THR A C 1
ATOM 3480 O O . THR A 1 457 ? -24.483 -2.733 20.138 1.00 96.44 457 THR A O 1
ATOM 3483 N N . ILE A 1 458 ? -22.624 -3.076 21.335 1.00 96.56 458 ILE A N 1
ATOM 3484 C CA . ILE A 1 458 ? -22.861 -4.496 21.590 1.00 96.56 458 ILE A CA 1
ATOM 3485 C C . ILE A 1 458 ? -22.297 -4.880 22.958 1.00 96.56 458 ILE A C 1
ATOM 3487 O O . ILE A 1 458 ? -21.259 -4.366 23.379 1.00 96.56 458 ILE A O 1
ATOM 3491 N N . VAL A 1 459 ? -22.987 -5.770 23.671 1.00 96.81 459 VAL A N 1
ATOM 3492 C CA . VAL A 1 459 ? -22.513 -6.311 24.948 1.00 96.81 459 VAL A CA 1
ATOM 3493 C C . VAL A 1 459 ? -21.766 -7.611 24.700 1.00 96.81 459 VAL A C 1
ATOM 3495 O O . VAL A 1 459 ? -22.324 -8.562 24.149 1.00 96.81 459 VAL A O 1
ATOM 3498 N N . VAL A 1 460 ? -20.514 -7.664 25.151 1.00 95.94 460 VAL A N 1
ATOM 3499 C CA . VAL A 1 460 ? -19.647 -8.837 24.996 1.00 95.94 460 VAL A CA 1
ATOM 3500 C C . VAL A 1 460 ? -19.269 -9.452 26.335 1.00 95.94 460 VAL A C 1
ATOM 3502 O O . VAL A 1 460 ? -19.263 -8.769 27.365 1.00 95.94 460 VAL A O 1
ATOM 3505 N N . ASN A 1 461 ? -18.956 -10.752 26.297 1.00 93.31 461 ASN A N 1
ATOM 3506 C CA . ASN A 1 461 ? -18.474 -11.558 27.426 1.00 93.31 461 ASN A CA 1
ATOM 3507 C C . ASN A 1 461 ? -19.286 -11.321 28.710 1.00 93.31 461 ASN A C 1
ATOM 3509 O O . ASN A 1 461 ? -18.755 -11.256 29.818 1.00 93.31 461 ASN A O 1
ATOM 3513 N N . ASP A 1 462 ? -20.598 -11.169 28.506 1.00 77.69 462 ASP A N 1
ATOM 3514 C CA . ASP A 1 462 ? -21.639 -11.080 29.527 1.00 77.69 462 ASP A CA 1
ATOM 3515 C C . ASP A 1 462 ? -21.519 -9.897 30.477 1.00 77.69 462 ASP A C 1
ATOM 3517 O O . ASP A 1 462 ? -22.030 -9.948 31.600 1.00 77.69 462 ASP A O 1
ATOM 3521 N N . GLY A 1 463 ? -20.916 -8.794 30.029 1.00 83.56 463 GLY A N 1
ATOM 3522 C CA . GLY A 1 463 ? -21.142 -7.572 30.777 1.00 83.56 463 GLY A CA 1
ATOM 3523 C C . GLY A 1 463 ? -20.402 -6.315 30.422 1.00 83.56 463 GLY A C 1
ATOM 3524 O O . GLY A 1 463 ? -20.584 -5.374 31.183 1.00 83.56 463 GLY A O 1
ATOM 3525 N N . VAL A 1 464 ? -19.629 -6.244 29.339 1.00 94.25 464 VAL A N 1
ATOM 3526 C CA . VAL A 1 464 ? -19.010 -4.978 28.920 1.00 94.25 464 VAL A CA 1
ATOM 3527 C C . VAL A 1 464 ? -19.659 -4.461 27.646 1.00 94.25 464 VAL A C 1
ATOM 3529 O O . VAL A 1 464 ? -19.841 -5.213 26.690 1.00 94.25 464 VAL A O 1
ATOM 3532 N N . VAL A 1 465 ? -20.005 -3.173 27.644 1.00 95.88 465 VAL A N 1
ATOM 3533 C CA . VAL A 1 465 ? -20.506 -2.467 26.462 1.00 95.88 465 VAL A CA 1
ATOM 3534 C C . VAL A 1 465 ? -19.319 -2.048 25.604 1.00 95.88 465 VAL A C 1
ATOM 3536 O O . VAL A 1 465 ? -18.400 -1.362 26.058 1.00 95.88 465 VAL A O 1
ATOM 3539 N N . VAL A 1 466 ? -19.352 -2.453 24.342 1.00 95.81 466 VAL A N 1
ATOM 3540 C CA . VAL A 1 466 ? -18.317 -2.169 23.349 1.00 95.81 466 VAL A CA 1
ATOM 3541 C C . VAL A 1 466 ? -18.962 -1.488 22.149 1.00 95.81 466 VAL A C 1
ATOM 3543 O O . VAL A 1 466 ? -20.141 -1.694 21.854 1.00 95.81 466 VAL A O 1
ATOM 3546 N N . SER A 1 467 ? -18.205 -0.630 21.478 1.00 95.56 467 SER A N 1
ATOM 3547 C CA . SER A 1 467 ? -18.624 -0.026 20.219 1.00 95.56 467 SER A CA 1
ATOM 3548 C C . SER A 1 467 ? -18.685 -1.076 19.106 1.00 95.56 467 SER A C 1
ATOM 3550 O O . SER A 1 467 ? -17.901 -2.018 19.095 1.00 95.56 467 SER A O 1
ATOM 3552 N N . CYS A 1 468 ? -19.573 -0.906 18.129 1.00 94.12 468 CYS A N 1
ATOM 3553 C CA . CYS A 1 468 ? -19.480 -1.616 16.848 1.00 94.12 468 CYS A CA 1
ATOM 3554 C C . CYS A 1 468 ? -18.446 -0.983 15.900 1.00 94.12 468 CYS A C 1
ATOM 3556 O O . CYS A 1 468 ? -18.166 -1.537 14.846 1.00 94.12 468 CYS A O 1
ATOM 3558 N N . TYR A 1 469 ? -17.894 0.176 16.250 1.00 91.94 469 TYR A N 1
ATOM 3559 C CA . TYR A 1 469 ? -17.024 0.996 15.417 1.00 91.94 469 TYR A CA 1
ATOM 3560 C C . TYR A 1 469 ? -15.593 1.047 15.954 1.00 91.94 469 TYR A C 1
ATOM 3562 O O . TYR A 1 469 ? -15.291 0.667 17.091 1.00 91.94 469 TYR A O 1
ATOM 3570 N N . VAL A 1 470 ? -14.712 1.588 15.119 1.00 87.19 470 VAL A N 1
ATOM 3571 C CA . VAL A 1 470 ? -13.289 1.741 15.413 1.00 87.19 470 VAL A CA 1
ATOM 3572 C C . VAL A 1 470 ? -12.857 3.195 15.348 1.00 87.19 470 VAL A C 1
ATOM 3574 O O . VAL A 1 470 ? -13.493 4.037 14.711 1.00 87.19 470 VAL A O 1
ATOM 3577 N N . ASN A 1 471 ? -11.754 3.482 16.020 1.00 82.69 471 ASN A N 1
ATOM 3578 C CA . ASN A 1 471 ? -11.051 4.740 15.901 1.00 82.69 471 ASN A CA 1
ATOM 3579 C C . ASN A 1 471 ? -10.307 4.799 14.556 1.00 82.69 471 ASN A C 1
ATOM 3581 O O . ASN A 1 471 ? -9.498 3.931 14.257 1.00 82.69 471 ASN A O 1
ATOM 3585 N N . MET A 1 472 ? -10.574 5.825 13.745 1.00 75.25 472 MET A N 1
ATOM 3586 C CA . MET A 1 472 ? -9.989 5.964 12.399 1.00 75.25 472 MET A CA 1
ATOM 3587 C C . MET A 1 472 ? -8.803 6.935 12.337 1.00 75.25 472 MET A C 1
ATOM 3589 O O . MET A 1 472 ? -8.200 7.100 11.276 1.00 75.25 472 MET A O 1
ATOM 3593 N N . GLN A 1 473 ? -8.472 7.602 13.446 1.00 69.38 473 GLN A N 1
ATOM 3594 C CA . GLN A 1 473 ? -7.405 8.599 13.493 1.00 69.38 473 GLN A CA 1
ATOM 3595 C C . GLN A 1 473 ? -6.455 8.340 14.650 1.00 69.38 473 GLN A C 1
ATOM 3597 O O . GLN A 1 473 ? -6.870 8.101 15.781 1.00 69.38 473 GLN A O 1
ATOM 3602 N N . GLU A 1 474 ? -5.165 8.478 14.383 1.00 59.75 474 GLU A N 1
ATOM 3603 C CA . GLU A 1 474 ? -4.201 8.661 15.456 1.00 59.75 474 GLU A CA 1
ATOM 3604 C C . GLU A 1 474 ? -4.241 10.122 15.927 1.00 59.75 474 GLU A C 1
ATOM 3606 O O . GLU A 1 474 ? -4.342 11.035 15.099 1.00 59.75 474 GLU A O 1
ATOM 3611 N N . PRO A 1 475 ? -4.172 10.381 17.242 1.00 51.41 475 PRO A N 1
ATOM 3612 C CA . PRO A 1 475 ? -4.137 11.744 17.749 1.00 51.41 475 PRO A CA 1
ATOM 3613 C C . PRO A 1 475 ? -2.868 12.471 17.258 1.00 51.41 475 PRO A C 1
ATOM 3615 O O . PRO A 1 475 ? -1.801 11.856 17.165 1.00 51.41 475 PRO A O 1
ATOM 3618 N N . PRO A 1 476 ? -2.931 13.786 16.972 1.00 51.34 476 PRO A N 1
ATOM 3619 C CA . PRO A 1 476 ? -1.782 14.542 16.478 1.00 51.34 476 PRO A CA 1
ATOM 3620 C C . PRO A 1 476 ? -0.563 14.448 17.415 1.00 51.34 476 PRO A C 1
ATOM 3622 O O . PRO A 1 476 ? -0.634 14.844 18.580 1.00 51.34 476 PRO A O 1
ATOM 3625 N N . GLN A 1 477 ? 0.590 14.009 16.888 1.00 43.06 477 GLN A N 1
ATOM 3626 C CA . GLN A 1 477 ? 1.826 13.754 17.657 1.00 43.06 477 GLN A CA 1
ATOM 3627 C C . GLN A 1 477 ? 2.402 14.980 18.403 1.00 43.06 477 GLN A C 1
ATOM 3629 O O . GLN A 1 477 ? 3.266 14.838 19.264 1.00 43.06 477 GLN A O 1
ATOM 3634 N N . HIS A 1 478 ? 1.936 16.199 18.109 1.00 43.62 478 HIS A N 1
ATOM 3635 C CA . HIS A 1 478 ? 2.471 17.437 18.688 1.00 43.62 478 HIS A CA 1
ATOM 3636 C C . HIS A 1 478 ? 1.941 17.795 20.083 1.00 43.62 478 HIS A C 1
ATOM 3638 O O . HIS A 1 478 ? 2.393 18.784 20.666 1.00 43.62 478 HIS A O 1
ATOM 3644 N N . LYS A 1 479 ? 1.007 17.026 20.651 1.00 42.03 479 LYS A N 1
ATOM 3645 C CA . LYS A 1 479 ? 0.481 17.294 21.993 1.00 42.03 479 LYS A CA 1
ATOM 3646 C C . LYS A 1 479 ? 0.894 16.182 22.952 1.00 42.03 479 LYS A C 1
ATOM 3648 O O . LYS A 1 479 ? 0.450 15.048 22.842 1.00 42.03 479 LYS A O 1
ATOM 3653 N N . ASN A 1 480 ? 1.713 16.536 23.947 1.00 41.78 480 ASN A N 1
ATOM 3654 C CA . ASN A 1 480 ? 1.977 15.739 25.153 1.00 41.78 480 ASN A CA 1
ATOM 3655 C C . ASN A 1 480 ? 0.703 15.630 26.028 1.00 41.78 480 ASN A C 1
ATOM 3657 O O . ASN A 1 480 ? 0.720 15.971 27.214 1.00 41.78 480 ASN A O 1
ATOM 3661 N N . THR A 1 481 ? -0.436 15.226 25.464 1.00 41.44 481 THR A N 1
ATOM 3662 C CA . THR A 1 481 ? -1.686 15.057 26.203 1.00 41.44 481 THR A CA 1
ATOM 3663 C C . THR A 1 481 ? -1.751 13.647 26.782 1.00 41.44 481 THR A C 1
ATOM 3665 O O . THR A 1 481 ? -1.741 12.622 26.103 1.00 41.44 481 THR A O 1
ATOM 3668 N N . LYS A 1 482 ? -1.759 13.591 28.117 1.00 44.75 482 LYS A N 1
ATOM 3669 C CA . LYS A 1 482 ? -2.068 12.381 28.877 1.00 44.75 482 LYS A CA 1
ATOM 3670 C C . LYS A 1 482 ? -3.541 12.030 28.624 1.00 44.75 482 LYS A C 1
ATOM 3672 O O . LYS A 1 482 ? -4.400 12.823 28.986 1.00 44.75 482 LYS A O 1
ATOM 3677 N N . ARG A 1 483 ? -3.774 10.808 28.115 1.00 48.25 483 ARG A N 1
ATOM 3678 C CA . ARG A 1 483 ? -5.060 10.211 27.682 1.00 48.25 483 ARG A CA 1
ATOM 3679 C C . ARG A 1 483 ? -5.448 10.726 26.283 1.00 48.25 483 ARG A C 1
ATOM 3681 O O . ARG A 1 483 ? -5.850 11.868 26.141 1.00 48.25 483 ARG A O 1
ATOM 3688 N N . GLN A 1 484 ? -5.187 9.893 25.272 1.00 54.03 484 GLN A N 1
ATOM 3689 C CA . GLN A 1 484 ? -5.315 10.188 23.838 1.00 54.03 484 GLN A CA 1
ATOM 3690 C C . GLN A 1 484 ? -6.695 10.779 23.513 1.00 54.03 484 GLN A C 1
ATOM 3692 O O . GLN A 1 484 ? -7.707 10.236 23.951 1.00 54.03 484 GLN A O 1
ATOM 3697 N N . ASP A 1 485 ? -6.718 11.892 22.775 1.00 61.94 485 ASP A N 1
ATOM 3698 C CA . ASP A 1 485 ? -7.943 12.563 22.338 1.00 61.94 485 ASP A CA 1
ATOM 3699 C C . ASP A 1 485 ? -8.772 11.603 21.468 1.00 61.94 485 ASP A C 1
ATOM 3701 O O . ASP A 1 485 ? -8.346 11.236 20.377 1.00 61.94 485 ASP A O 1
ATOM 3705 N N . THR A 1 486 ? -9.949 11.183 21.946 1.00 74.75 486 THR A N 1
ATOM 3706 C CA . THR A 1 486 ? -10.849 10.255 21.223 1.00 74.75 486 THR A CA 1
ATOM 3707 C C . THR A 1 486 ? -11.859 10.961 20.326 1.00 74.75 486 THR A C 1
ATOM 3709 O O . THR A 1 486 ? -12.827 10.358 19.848 1.00 74.75 486 THR A O 1
ATOM 3712 N N . ASN A 1 487 ? -11.642 12.256 20.119 1.00 85.88 487 ASN A N 1
ATOM 3713 C CA . ASN A 1 487 ? -12.459 13.087 19.262 1.00 85.88 487 ASN A CA 1
ATOM 3714 C C . ASN A 1 487 ? -11.979 13.024 17.811 1.00 85.88 487 ASN A C 1
ATOM 3716 O O . ASN A 1 487 ? -10.818 12.740 17.529 1.00 85.88 487 ASN A O 1
ATOM 3720 N N . LEU A 1 488 ? -12.887 13.325 16.892 1.00 85.88 488 LEU A N 1
ATOM 3721 C CA . LEU A 1 488 ? -12.623 13.513 15.478 1.00 85.88 488 LEU A CA 1
ATOM 3722 C C . LEU A 1 488 ? -11.851 14.820 15.265 1.00 85.88 488 LEU A C 1
ATOM 3724 O O . LEU A 1 488 ? -12.328 15.902 15.622 1.00 85.88 488 LEU A O 1
ATOM 3728 N N . TRP A 1 489 ? -10.694 14.718 14.620 1.00 82.06 489 TRP A N 1
ATOM 3729 C CA . TRP A 1 489 ? -9.853 15.841 14.223 1.00 82.06 489 TRP A CA 1
ATOM 3730 C C . TRP A 1 489 ? -10.053 16.172 12.745 1.00 82.06 489 TRP A C 1
ATOM 3732 O O . TRP A 1 489 ? -9.988 15.298 11.884 1.00 82.06 489 TRP A O 1
ATOM 3742 N N . LEU A 1 490 ? -10.261 17.448 12.429 1.00 82.88 490 LEU A N 1
ATOM 3743 C CA . LEU A 1 490 ? -10.462 17.932 11.062 1.00 82.88 490 LEU A CA 1
ATOM 3744 C C . LEU A 1 490 ? -9.512 19.089 10.789 1.00 82.88 490 LEU A C 1
ATOM 3746 O O . LEU A 1 490 ? -9.582 20.126 11.446 1.00 82.88 490 LEU A O 1
ATOM 3750 N N . GLY A 1 491 ? -8.588 18.908 9.848 1.00 75.69 491 GLY A N 1
ATOM 3751 C CA . GLY A 1 491 ? -7.603 19.926 9.492 1.00 75.69 491 GLY A CA 1
ATOM 3752 C C . GLY A 1 491 ? -6.757 20.412 10.675 1.00 75.69 491 GLY A C 1
ATOM 3753 O O . GLY A 1 491 ? -6.383 21.580 10.720 1.00 75.69 491 GLY A O 1
ATOM 3754 N N . GLY A 1 492 ? -6.495 19.537 11.654 1.00 76.44 492 GLY A N 1
ATOM 3755 C CA . GLY A 1 492 ? -5.754 19.866 12.878 1.00 76.44 492 GLY A CA 1
ATOM 3756 C C . GLY A 1 492 ? -6.586 20.484 14.011 1.00 76.44 492 GLY A C 1
ATOM 3757 O O . GLY A 1 492 ? -6.022 20.809 15.056 1.00 76.44 492 GLY A O 1
ATOM 3758 N N . PHE A 1 493 ? -7.906 20.615 13.847 1.00 79.75 493 PHE A N 1
ATOM 3759 C CA . PHE A 1 493 ? -8.827 21.085 14.885 1.00 79.75 493 PHE A CA 1
ATOM 3760 C C . PHE A 1 493 ? -9.612 19.925 15.500 1.00 79.75 493 PHE A C 1
ATOM 3762 O O . PHE A 1 493 ? -10.117 19.072 14.774 1.00 79.75 493 PHE A O 1
ATOM 3769 N N . ASP A 1 494 ? -9.749 19.921 16.826 1.00 84.19 494 ASP A N 1
ATOM 3770 C CA . ASP A 1 494 ? -10.668 19.022 17.527 1.00 84.19 494 ASP A CA 1
ATOM 3771 C C . ASP A 1 494 ? -12.109 19.480 17.252 1.00 84.19 494 ASP A C 1
ATOM 3773 O O . ASP A 1 494 ? -12.484 20.606 17.587 1.00 84.19 494 ASP A O 1
ATOM 3777 N N . SER A 1 495 ? -12.907 18.621 16.616 1.00 84.38 495 SER A N 1
ATOM 3778 C CA . SER A 1 495 ? -14.310 18.917 16.308 1.00 84.38 495 SER A CA 1
ATOM 3779 C C . SER A 1 495 ? -15.234 18.856 17.532 1.00 84.38 495 SER A C 1
ATOM 3781 O O . SER A 1 495 ? -16.378 19.302 17.454 1.00 84.38 495 SER A O 1
ATOM 3783 N N . GLY A 1 496 ? -14.777 18.277 18.646 1.00 86.31 496 GLY A N 1
ATOM 3784 C CA . GLY A 1 496 ? -15.577 17.978 19.834 1.00 86.31 496 GLY A CA 1
ATOM 3785 C C . GLY A 1 496 ? -16.509 16.769 19.681 1.00 86.31 496 GLY A C 1
ATOM 3786 O O . GLY A 1 496 ? -17.186 16.398 20.640 1.00 86.31 496 GLY A O 1
ATOM 3787 N N . LEU A 1 497 ? -16.562 16.140 18.502 1.00 87.88 497 LEU A N 1
ATOM 3788 C CA . LEU A 1 497 ? -17.311 14.906 18.274 1.00 87.88 497 LEU A CA 1
ATOM 3789 C C . LEU A 1 497 ? -16.434 13.709 18.621 1.00 87.88 497 LEU A C 1
ATOM 3791 O O . LEU A 1 497 ? -15.344 13.586 18.077 1.00 87.88 497 LEU A O 1
ATOM 3795 N N . SER A 1 498 ? -16.914 12.791 19.459 1.00 89.88 498 SER A N 1
ATOM 3796 C CA . SER A 1 498 ? -16.210 11.523 19.675 1.00 89.88 498 SER A CA 1
ATOM 3797 C C . SER A 1 498 ? -16.181 10.692 18.389 1.00 89.88 498 SER A C 1
ATOM 3799 O O . SER A 1 498 ? -17.087 10.784 17.555 1.00 89.88 498 SER A O 1
ATOM 3801 N N . MET A 1 499 ? -15.184 9.819 18.248 1.00 88.44 499 MET A N 1
ATOM 3802 C CA . MET A 1 499 ? -15.120 8.889 17.117 1.00 88.44 499 MET A CA 1
ATOM 3803 C C . MET A 1 499 ? -16.317 7.950 17.033 1.00 88.44 499 MET A C 1
ATOM 3805 O O . MET A 1 499 ? -16.786 7.654 15.936 1.00 88.44 499 MET A O 1
ATOM 3809 N N . GLN A 1 500 ? -16.876 7.559 18.181 1.00 92.75 500 GLN A N 1
ATOM 3810 C CA . GLN A 1 500 ? -18.148 6.844 18.233 1.00 92.75 500 GLN A CA 1
ATOM 3811 C C . GLN A 1 500 ? -19.246 7.622 17.511 1.00 92.75 500 GLN A C 1
ATOM 3813 O O . GLN A 1 500 ? -19.922 7.073 16.647 1.00 92.75 500 GLN A O 1
ATOM 3818 N N . THR A 1 501 ? -19.422 8.899 17.855 1.00 91.31 501 THR A N 1
ATOM 3819 C CA . THR A 1 501 ? -20.462 9.746 17.268 1.00 91.31 501 THR A CA 1
ATOM 3820 C C . THR A 1 501 ? -20.202 9.989 15.786 1.00 91.31 501 THR A C 1
ATOM 3822 O O . THR A 1 501 ? -21.127 9.891 14.985 1.00 91.31 501 THR A O 1
ATOM 3825 N N . ALA A 1 502 ? -18.955 10.262 15.403 1.00 90.00 502 ALA A N 1
ATOM 3826 C CA . ALA A 1 502 ? -18.580 10.493 14.013 1.00 90.00 502 ALA A CA 1
ATOM 3827 C C . ALA A 1 502 ? -18.860 9.267 13.127 1.00 90.00 502 ALA A C 1
ATOM 3829 O O . ALA A 1 502 ? -19.535 9.392 12.105 1.00 90.00 502 ALA A O 1
ATOM 3830 N N . ALA A 1 503 ? -18.413 8.077 13.545 1.00 89.81 503 ALA A N 1
ATOM 3831 C CA . ALA A 1 503 ? -18.674 6.830 12.826 1.00 89.81 503 ALA A CA 1
ATOM 3832 C C . ALA A 1 503 ? -20.177 6.511 12.774 1.00 89.81 503 ALA A C 1
ATOM 3834 O O . ALA A 1 503 ? -20.708 6.141 11.727 1.00 89.81 503 ALA A O 1
ATOM 3835 N N . HIS A 1 504 ? -20.888 6.728 13.884 1.00 90.75 504 HIS A N 1
ATOM 3836 C CA . HIS A 1 504 ? -22.329 6.516 13.943 1.00 90.75 504 HIS A CA 1
ATOM 3837 C C . HIS A 1 504 ? -23.090 7.448 12.985 1.00 90.75 504 HIS A C 1
ATOM 3839 O O . HIS A 1 504 ? -23.999 6.992 12.295 1.00 90.75 504 HIS A O 1
ATOM 3845 N N . LEU A 1 505 ? -22.713 8.727 12.890 1.00 89.00 505 LEU A N 1
ATOM 3846 C CA . LEU A 1 505 ? -23.291 9.672 11.929 1.00 89.00 505 LEU A CA 1
ATOM 3847 C C . LEU A 1 505 ? -22.989 9.264 10.483 1.00 89.00 505 LEU A C 1
ATOM 3849 O O . LEU A 1 505 ? -23.893 9.257 9.651 1.00 89.00 505 LEU A O 1
ATOM 3853 N N . ALA A 1 506 ? -21.745 8.878 10.192 1.00 86.56 506 ALA A N 1
ATOM 3854 C CA . ALA A 1 506 ? -21.324 8.463 8.855 1.00 86.56 506 ALA A CA 1
ATOM 3855 C C . ALA A 1 506 ? -22.100 7.241 8.338 1.00 86.56 506 ALA A C 1
ATOM 3857 O O . ALA A 1 506 ? -22.400 7.157 7.150 1.00 86.56 506 ALA A O 1
ATOM 3858 N N . LEU A 1 507 ? -22.473 6.324 9.234 1.00 87.56 507 LEU A N 1
ATOM 3859 C CA . LEU A 1 507 ? -23.216 5.107 8.897 1.00 87.56 507 LEU A CA 1
ATOM 3860 C C . LEU A 1 507 ? -24.742 5.264 8.962 1.00 87.56 507 LEU A C 1
ATOM 3862 O O . LEU A 1 507 ? -25.455 4.309 8.659 1.00 87.56 507 LEU A O 1
ATOM 3866 N N . ALA A 1 508 ? -25.260 6.448 9.310 1.00 87.25 508 ALA A N 1
ATOM 3867 C CA . ALA A 1 508 ? -26.703 6.696 9.360 1.00 87.25 508 ALA A CA 1
ATOM 3868 C C . ALA A 1 508 ? -27.423 6.384 8.034 1.00 87.25 508 ALA A C 1
ATOM 3870 O O . ALA A 1 508 ? -28.442 5.696 8.078 1.00 87.25 508 ALA A O 1
ATOM 3871 N N . PRO A 1 509 ? -26.912 6.776 6.846 1.00 83.19 509 PRO A N 1
ATOM 3872 C CA . PRO A 1 509 ? -27.577 6.443 5.585 1.00 83.19 509 PRO A CA 1
ATOM 3873 C C . PRO A 1 509 ? -27.698 4.932 5.348 1.00 83.19 509 PRO A C 1
ATOM 3875 O O . PRO A 1 509 ? -28.748 4.464 4.912 1.00 83.19 509 PRO A O 1
ATOM 3878 N N . LEU A 1 510 ? -26.648 4.170 5.669 1.00 83.12 510 LEU A N 1
ATOM 3879 C CA . LEU A 1 510 ? -26.634 2.716 5.502 1.00 83.12 510 LEU A CA 1
ATOM 3880 C C . LEU A 1 510 ? -27.571 2.026 6.496 1.00 83.12 510 LEU A C 1
ATOM 3882 O O . LEU A 1 510 ? -28.332 1.147 6.101 1.00 83.12 510 LEU A O 1
ATOM 3886 N N . ARG A 1 511 ? -27.575 2.458 7.765 1.00 86.44 511 ARG A N 1
ATOM 3887 C CA . ARG A 1 511 ? -28.548 1.971 8.753 1.00 86.44 511 ARG A CA 1
ATOM 3888 C C . ARG A 1 511 ? -29.969 2.191 8.266 1.00 86.44 511 ARG A C 1
ATOM 3890 O O . ARG A 1 511 ? -30.730 1.238 8.205 1.00 86.44 511 ARG A O 1
ATOM 3897 N N . GLN A 1 512 ? -30.291 3.415 7.853 1.00 79.06 512 GLN A N 1
ATOM 3898 C CA . GLN A 1 512 ? -31.617 3.769 7.350 1.00 79.06 512 GLN A CA 1
ATOM 3899 C C . GLN A 1 512 ? -32.029 2.926 6.139 1.00 79.06 512 GLN A C 1
ATOM 3901 O O . GLN A 1 512 ? -33.176 2.484 6.061 1.00 79.06 512 GLN A O 1
ATOM 3906 N N . TRP A 1 513 ? -31.101 2.677 5.213 1.00 80.06 513 TRP A N 1
ATOM 3907 C CA . TRP A 1 513 ? -31.329 1.782 4.081 1.00 80.06 513 TRP A CA 1
ATOM 3908 C C . TRP A 1 513 ? -31.707 0.374 4.552 1.00 80.06 513 TRP A C 1
ATOM 3910 O O . TRP A 1 513 ? -32.773 -0.124 4.187 1.00 80.06 513 TRP A O 1
ATOM 3920 N N . CYS A 1 514 ? -30.880 -0.207 5.424 1.00 79.19 514 CYS A N 1
ATOM 3921 C CA . CYS A 1 514 ? -31.030 -1.578 5.903 1.00 79.19 514 CYS A CA 1
ATOM 3922 C C . CYS A 1 514 ? -32.184 -1.803 6.885 1.00 79.19 514 CYS A C 1
ATOM 3924 O O . CYS A 1 514 ? -32.618 -2.938 7.067 1.00 79.19 514 CYS A O 1
ATOM 3926 N N . THR A 1 515 ? -32.672 -0.757 7.554 1.00 73.50 515 THR A N 1
ATOM 3927 C CA . THR A 1 515 ? -33.779 -0.878 8.512 1.00 73.50 515 THR A CA 1
ATOM 3928 C C . THR A 1 515 ? -35.132 -0.500 7.923 1.00 73.50 515 THR A C 1
ATOM 3930 O O . THR A 1 515 ? -36.154 -0.959 8.433 1.00 73.50 515 THR A O 1
ATOM 3933 N N . HIS A 1 516 ? -35.176 0.355 6.893 1.00 74.25 516 HIS A N 1
ATOM 3934 C CA . HIS A 1 516 ? -36.436 0.938 6.415 1.00 74.25 516 HIS A CA 1
ATOM 3935 C C . HIS A 1 516 ? -36.710 0.777 4.923 1.00 74.25 516 HIS A C 1
ATOM 3937 O O . HIS A 1 516 ? -37.872 0.897 4.532 1.00 74.25 516 HIS A O 1
ATOM 3943 N N . VAL A 1 517 ? -35.692 0.547 4.090 1.00 72.44 517 VAL A N 1
ATOM 3944 C CA . VAL A 1 517 ? -35.877 0.460 2.634 1.00 72.44 517 VAL A CA 1
ATOM 3945 C C . VAL A 1 517 ? -35.779 -0.975 2.145 1.00 72.44 517 VAL A C 1
ATOM 3947 O O . VAL A 1 517 ? -36.673 -1.445 1.444 1.00 72.44 517 VAL A O 1
ATOM 3950 N N . GLN A 1 518 ? -34.720 -1.671 2.542 1.00 71.56 518 GLN A N 1
ATOM 3951 C CA . GLN A 1 518 ? -34.472 -3.064 2.203 1.00 71.56 518 GLN A CA 1
ATOM 3952 C C . GLN A 1 518 ? -34.070 -3.797 3.470 1.00 71.56 518 GLN A C 1
ATOM 3954 O O . GLN A 1 518 ? -33.253 -3.297 4.236 1.00 71.56 518 GLN A O 1
ATOM 3959 N N . ASP A 1 519 ? -34.641 -4.978 3.691 1.00 68.44 519 ASP A N 1
ATOM 3960 C CA . ASP A 1 519 ? -34.208 -5.825 4.790 1.00 68.44 519 ASP A CA 1
ATOM 3961 C C . ASP A 1 519 ? -32.869 -6.477 4.426 1.00 68.44 519 ASP A C 1
ATOM 3963 O O . ASP A 1 519 ? -32.829 -7.546 3.811 1.00 68.44 519 ASP A O 1
ATOM 3967 N N . CYS A 1 520 ? -31.770 -5.823 4.815 1.00 70.12 520 CYS A N 1
ATOM 3968 C CA . CYS A 1 520 ? -30.406 -6.315 4.593 1.00 70.12 520 CYS A CA 1
ATOM 3969 C C . CYS A 1 520 ? -30.144 -7.678 5.268 1.00 70.12 520 CYS A C 1
ATOM 3971 O O . CYS A 1 520 ? -29.122 -8.303 4.985 1.00 70.12 520 CYS A O 1
ATOM 3973 N N . SER A 1 521 ? -31.049 -8.166 6.134 1.00 57.91 521 SER A N 1
ATOM 3974 C CA . SER A 1 521 ? -30.982 -9.524 6.691 1.00 57.91 521 SER A CA 1
ATOM 3975 C C . SER A 1 521 ? -31.428 -10.625 5.730 1.00 57.91 521 SER A C 1
ATOM 3977 O O . SER A 1 521 ? -31.138 -11.791 5.974 1.00 57.91 521 SER A O 1
ATOM 3979 N N . THR A 1 522 ? -32.088 -10.268 4.625 1.00 54.59 522 THR A N 1
ATOM 3980 C CA . THR A 1 522 ? -32.532 -11.218 3.588 1.00 54.59 522 THR A CA 1
ATOM 3981 C C . THR A 1 522 ? -31.610 -11.270 2.370 1.00 54.59 522 THR A C 1
ATOM 3983 O O . THR A 1 522 ? -31.805 -12.103 1.482 1.00 54.59 522 THR A O 1
ATOM 3986 N N . ASP A 1 523 ? -30.591 -10.410 2.330 1.00 54.16 523 ASP A N 1
ATOM 3987 C CA . ASP A 1 523 ? -29.618 -10.372 1.247 1.00 54.16 523 ASP A CA 1
ATOM 3988 C C . ASP A 1 523 ? -28.622 -11.529 1.399 1.00 54.16 523 ASP A C 1
ATOM 3990 O O . ASP A 1 523 ? -27.777 -11.527 2.293 1.00 54.16 523 ASP A O 1
ATOM 3994 N N . ALA A 1 524 ? -28.701 -12.508 0.492 1.00 42.44 524 ALA A N 1
ATOM 3995 C CA . ALA A 1 524 ? -27.818 -13.680 0.463 1.00 42.44 524 ALA A CA 1
ATOM 3996 C C . ALA A 1 524 ? -26.317 -13.318 0.392 1.00 42.44 524 ALA A C 1
ATOM 3998 O O . ALA A 1 524 ? -25.476 -14.086 0.851 1.00 42.44 524 ALA A O 1
ATOM 3999 N N . GLU A 1 525 ? -25.976 -12.127 -0.116 1.00 46.22 525 GLU A N 1
ATOM 4000 C CA . GLU A 1 525 ? -24.597 -11.620 -0.146 1.00 46.22 525 GLU A CA 1
ATOM 4001 C C . GLU A 1 525 ? -24.007 -11.404 1.267 1.00 46.22 525 GLU A C 1
ATOM 4003 O O . GLU A 1 525 ? -22.798 -11.538 1.441 1.00 46.22 525 GLU A O 1
ATOM 4008 N N . ASN A 1 526 ? -24.826 -11.136 2.295 1.00 47.03 526 ASN A N 1
ATOM 4009 C CA . ASN A 1 526 ? -24.348 -10.863 3.659 1.00 47.03 526 ASN A CA 1
ATOM 4010 C C . ASN A 1 526 ? -24.034 -12.125 4.490 1.00 47.03 526 ASN A C 1
ATOM 4012 O O . ASN A 1 526 ? -23.381 -12.007 5.528 1.00 47.03 526 ASN A O 1
ATOM 4016 N N . GLU A 1 527 ? -24.480 -13.318 4.075 1.00 43.03 527 GLU A N 1
ATOM 4017 C CA . GLU A 1 527 ? -24.180 -14.584 4.773 1.00 43.03 527 GLU A CA 1
ATOM 4018 C C . GLU A 1 527 ? -22.980 -15.347 4.177 1.00 43.03 527 GLU A C 1
ATOM 4020 O O . GLU A 1 527 ? -22.347 -16.120 4.896 1.00 43.03 527 GLU A O 1
ATOM 4025 N N . GLU A 1 528 ? -22.627 -15.114 2.904 1.00 43.03 528 GLU A N 1
ATOM 4026 C CA . GLU A 1 528 ? -21.524 -15.811 2.209 1.00 43.03 528 GLU A CA 1
ATOM 4027 C C . GLU A 1 528 ? -20.248 -14.970 2.007 1.00 43.03 528 GLU A C 1
ATOM 4029 O O . GLU A 1 528 ? -19.208 -15.520 1.631 1.00 43.03 528 GLU A O 1
ATOM 4034 N N . GLN A 1 529 ? -20.269 -13.656 2.264 1.00 50.50 529 GLN A N 1
ATOM 4035 C CA . GLN A 1 529 ? -19.096 -12.804 2.042 1.00 50.50 529 GLN A CA 1
ATOM 4036 C C . GLN A 1 529 ? -18.049 -12.961 3.160 1.00 50.50 529 GLN A C 1
ATOM 4038 O O . GLN A 1 529 ? -18.193 -12.433 4.261 1.00 50.50 529 GLN A O 1
ATOM 4043 N N . VAL A 1 530 ? -16.952 -13.656 2.846 1.00 54.69 530 VAL A N 1
ATOM 4044 C CA . VAL A 1 530 ? -15.740 -13.697 3.679 1.00 54.69 530 VAL A CA 1
ATOM 4045 C C . VAL A 1 530 ? -14.930 -12.409 3.470 1.00 54.69 530 VAL A C 1
ATOM 4047 O O . VAL A 1 530 ? -14.623 -12.052 2.333 1.00 54.69 530 VAL A O 1
ATOM 4050 N N . GLY A 1 531 ? -14.560 -11.726 4.555 1.00 59.53 531 GLY A N 1
ATOM 4051 C CA . GLY A 1 531 ? -13.778 -10.483 4.550 1.00 59.53 531 GLY A CA 1
ATOM 4052 C C . GLY A 1 531 ? -14.569 -9.259 5.024 1.00 59.53 531 GLY A C 1
ATOM 4053 O O . GLY A 1 531 ? -15.488 -9.377 5.835 1.00 59.53 531 GLY A O 1
ATOM 4054 N N . ILE A 1 532 ? -14.187 -8.066 4.558 1.00 60.94 532 ILE A N 1
ATOM 4055 C CA . ILE A 1 532 ? -14.874 -6.801 4.874 1.00 60.94 532 ILE A CA 1
ATOM 4056 C C . ILE A 1 532 ? -16.022 -6.598 3.882 1.00 60.94 532 ILE A C 1
ATOM 4058 O O . ILE A 1 532 ? -15.835 -6.742 2.675 1.00 60.94 532 ILE A O 1
ATOM 4062 N N . SER A 1 533 ? -17.205 -6.229 4.377 1.00 65.81 533 SER A N 1
ATOM 4063 C CA . SER A 1 533 ? -18.350 -5.925 3.515 1.00 65.81 533 SER A CA 1
ATOM 4064 C C . SER A 1 533 ? -18.025 -4.766 2.570 1.00 65.81 533 SER A C 1
ATOM 4066 O O . SER A 1 533 ? -17.500 -3.734 2.997 1.00 65.81 533 SER A O 1
ATOM 4068 N N . ALA A 1 534 ? -18.409 -4.885 1.296 1.00 64.19 534 ALA A N 1
ATOM 4069 C CA . ALA A 1 534 ? -18.173 -3.842 0.292 1.00 64.19 534 ALA A CA 1
ATOM 4070 C C . ALA A 1 534 ? -18.826 -2.496 0.673 1.00 64.19 534 ALA A C 1
ATOM 4072 O O . ALA A 1 534 ? -18.299 -1.427 0.353 1.00 64.19 534 ALA A O 1
ATOM 4073 N N . TRP A 1 535 ? -19.937 -2.549 1.419 1.00 67.19 535 TRP A N 1
ATOM 4074 C CA . TRP A 1 535 ? -20.629 -1.382 1.975 1.00 67.19 535 TRP A CA 1
ATOM 4075 C C . TRP A 1 535 ? -19.792 -0.596 2.986 1.00 67.19 535 TRP A C 1
ATOM 4077 O O . TRP A 1 535 ? -20.049 0.585 3.209 1.00 67.19 535 TRP A O 1
ATOM 4087 N N . ILE A 1 536 ? -18.800 -1.243 3.595 1.00 74.81 536 ILE A N 1
ATOM 4088 C CA . ILE A 1 536 ? -17.912 -0.651 4.594 1.00 74.81 536 ILE A CA 1
ATOM 4089 C C . ILE A 1 536 ? -16.540 -0.377 3.998 1.00 74.81 536 ILE A C 1
ATOM 4091 O O . ILE A 1 536 ? -15.985 0.689 4.242 1.00 74.81 536 ILE A O 1
ATOM 4095 N N . GLU A 1 537 ? -16.010 -1.285 3.180 1.00 67.12 537 GLU A N 1
ATOM 4096 C CA . GLU A 1 537 ? -14.651 -1.201 2.654 1.00 67.12 537 GLU A CA 1
ATOM 4097 C C . GLU A 1 537 ? -14.382 0.111 1.904 1.00 67.12 537 GLU A C 1
ATOM 4099 O O . GLU A 1 537 ? -13.394 0.792 2.189 1.00 67.12 537 GLU A O 1
ATOM 4104 N N . VAL A 1 538 ? -15.259 0.490 0.967 1.00 65.81 538 VAL A N 1
ATOM 4105 C CA . VAL A 1 538 ? -15.060 1.702 0.158 1.00 65.81 538 VAL A CA 1
ATOM 4106 C C . VAL A 1 538 ? -15.136 2.967 1.028 1.00 65.81 538 VAL A C 1
ATOM 4108 O O . VAL A 1 538 ? -14.148 3.708 1.053 1.00 65.81 538 VAL A O 1
ATOM 4111 N N . PRO A 1 539 ? -16.213 3.217 1.806 1.00 71.75 539 PRO A N 1
ATOM 4112 C CA . PRO A 1 539 ? -16.275 4.380 2.695 1.00 71.75 539 PRO A CA 1
ATOM 4113 C C . PRO A 1 539 ? -15.149 4.426 3.727 1.00 71.75 539 PRO A C 1
ATOM 4115 O O . PRO A 1 539 ? -14.667 5.509 4.063 1.00 71.75 539 PRO A O 1
ATOM 4118 N N . PHE A 1 540 ? -14.718 3.267 4.224 1.00 71.75 540 PHE A N 1
ATOM 4119 C CA . PHE A 1 540 ? -13.623 3.156 5.176 1.00 71.75 540 PHE A CA 1
ATOM 4120 C C . PHE A 1 540 ? -12.297 3.607 4.551 1.00 71.75 540 PHE A C 1
ATOM 4122 O O . PHE A 1 540 ? -11.656 4.516 5.079 1.00 71.75 540 PHE A O 1
ATOM 4129 N N . ARG A 1 541 ? -11.931 3.076 3.375 1.00 65.50 541 ARG A N 1
ATOM 4130 C CA . ARG A 1 541 ? -10.721 3.492 2.639 1.00 65.50 541 ARG A CA 1
ATOM 4131 C C . ARG A 1 541 ? -10.747 4.978 2.276 1.00 65.50 541 ARG A C 1
ATOM 4133 O O . ARG A 1 541 ? -9.740 5.667 2.432 1.00 65.50 541 ARG A O 1
ATOM 4140 N N . THR A 1 542 ? -11.896 5.495 1.834 1.00 69.81 542 THR A N 1
ATOM 4141 C CA . THR A 1 542 ? -12.061 6.925 1.525 1.00 69.81 542 THR A CA 1
ATOM 4142 C C . THR A 1 542 ? -11.883 7.795 2.769 1.00 69.81 542 THR A C 1
ATOM 4144 O O . THR A 1 542 ? -11.249 8.845 2.700 1.00 69.81 542 THR A O 1
ATOM 4147 N N . SER A 1 543 ? -12.405 7.353 3.913 1.00 74.19 543 SER A N 1
ATOM 4148 C CA . SER A 1 543 ? -12.291 8.070 5.183 1.00 74.19 543 SER A CA 1
ATOM 4149 C C . SER A 1 543 ? -10.847 8.077 5.692 1.00 74.19 543 SER A C 1
ATOM 4151 O O . SER A 1 543 ? -10.352 9.120 6.110 1.00 74.19 543 SER A O 1
ATOM 4153 N N . GLN A 1 544 ? -10.128 6.955 5.582 1.00 69.31 544 GLN A N 1
ATOM 4154 C CA . GLN A 1 544 ? -8.698 6.892 5.899 1.00 69.31 544 GLN A CA 1
ATOM 4155 C C . GLN A 1 544 ? -7.881 7.857 5.039 1.00 69.31 544 GLN A C 1
ATOM 4157 O O . GLN A 1 544 ? -7.126 8.656 5.587 1.00 69.31 544 GLN A O 1
ATOM 4162 N N . TRP A 1 545 ? -8.091 7.856 3.717 1.00 73.88 545 TRP A N 1
ATOM 4163 C CA . TRP A 1 545 ? -7.469 8.834 2.820 1.00 73.88 545 TRP A CA 1
ATOM 4164 C C . TRP A 1 545 ? -7.765 10.266 3.259 1.00 73.88 545 TRP A C 1
ATOM 4166 O O . TRP A 1 545 ? -6.864 11.090 3.406 1.00 73.88 545 TRP A O 1
ATOM 4176 N N . PHE A 1 546 ? -9.040 10.561 3.499 1.00 76.44 546 PHE A N 1
ATOM 4177 C CA . PHE A 1 546 ? -9.477 11.901 3.840 1.00 76.44 546 PHE A CA 1
ATOM 4178 C C . PHE A 1 546 ? -8.808 12.403 5.119 1.00 76.44 546 PHE A C 1
ATOM 4180 O O . PHE A 1 546 ? -8.344 13.537 5.164 1.00 76.44 546 PHE A O 1
ATOM 4187 N N . PHE A 1 547 ? -8.704 11.561 6.145 1.00 73.25 547 PHE A N 1
ATOM 4188 C CA . PHE A 1 547 ? -8.126 11.955 7.425 1.00 73.25 547 PHE A CA 1
ATOM 4189 C C . PHE A 1 547 ? -6.596 11.957 7.449 1.00 73.25 547 PHE A C 1
ATOM 4191 O O . PHE A 1 547 ? -6.018 12.777 8.162 1.00 73.25 547 PHE A O 1
ATOM 4198 N N . GLN A 1 548 ? -5.946 11.067 6.699 1.00 66.81 548 GLN A N 1
ATOM 4199 C CA . GLN A 1 548 ? -4.493 10.877 6.761 1.00 66.81 548 GLN A CA 1
ATOM 4200 C C . GLN A 1 548 ? -3.740 11.644 5.669 1.00 66.81 548 GLN A C 1
ATOM 4202 O O . GLN A 1 548 ? -2.617 12.085 5.895 1.00 66.81 548 GLN A O 1
ATOM 4207 N N . GLU A 1 549 ? -4.353 11.823 4.499 1.00 64.44 549 GLU A N 1
ATOM 4208 C CA . GLU A 1 549 ? -3.660 12.268 3.285 1.00 64.44 549 GLU A CA 1
ATOM 4209 C C . GLU A 1 549 ? -4.222 13.569 2.706 1.00 64.44 549 GLU A C 1
ATOM 4211 O O . GLU A 1 549 ? -3.476 14.350 2.112 1.00 64.44 549 GLU A O 1
ATOM 4216 N N . ALA A 1 550 ? -5.523 13.835 2.861 1.00 67.00 550 ALA A N 1
ATOM 4217 C CA . ALA A 1 550 ? -6.101 15.056 2.310 1.00 67.00 550 ALA A CA 1
ATOM 4218 C C . ALA A 1 550 ? -5.527 16.305 2.996 1.00 67.00 550 ALA A C 1
ATOM 4220 O O . ALA A 1 550 ? -5.355 16.358 4.215 1.00 67.00 550 ALA A O 1
ATOM 4221 N N . HIS A 1 551 ? -5.280 17.352 2.205 1.00 76.25 551 HIS A N 1
ATOM 4222 C CA . HIS A 1 551 ? -4.770 18.616 2.726 1.00 76.25 551 HIS A CA 1
ATOM 4223 C C . HIS A 1 551 ? -5.711 19.180 3.816 1.00 76.25 551 HIS A C 1
ATOM 4225 O O . HIS A 1 551 ? -6.928 19.187 3.608 1.00 76.25 551 HIS A O 1
ATOM 4231 N N . PRO A 1 552 ? -5.204 19.735 4.936 1.00 79.62 552 PRO A N 1
ATOM 4232 C CA . PRO A 1 552 ? -6.037 20.210 6.050 1.00 79.62 552 PRO A CA 1
ATOM 4233 C C . PRO A 1 552 ? -7.171 21.169 5.655 1.00 79.62 552 PRO A C 1
ATOM 4235 O O . PRO A 1 552 ? -8.271 21.111 6.200 1.00 79.62 552 PRO A O 1
ATOM 4238 N N . VAL A 1 553 ? -6.929 22.038 4.669 1.00 82.25 553 VAL A N 1
ATOM 4239 C CA . VAL A 1 553 ? -7.955 22.954 4.133 1.00 82.25 553 VAL A CA 1
ATOM 4240 C C . VAL A 1 553 ? -9.073 22.192 3.420 1.00 82.25 553 VAL A C 1
ATOM 4242 O O . VAL A 1 553 ? -10.243 22.507 3.620 1.00 82.25 553 VAL A O 1
ATOM 4245 N N . LEU A 1 554 ? -8.734 21.172 2.626 1.00 83.44 554 LEU A N 1
ATOM 4246 C CA . LEU A 1 554 ? -9.726 20.317 1.973 1.00 83.44 554 LEU A CA 1
ATOM 4247 C C . LEU A 1 554 ? -10.534 19.542 3.016 1.00 83.44 554 LEU A C 1
ATOM 4249 O O . LEU A 1 554 ? -11.754 19.460 2.889 1.00 83.44 554 LEU A O 1
ATOM 4253 N N . GLN A 1 555 ? -9.877 19.053 4.075 1.00 84.38 555 GLN A N 1
ATOM 4254 C CA . GLN A 1 555 ? -10.571 18.398 5.181 1.00 84.38 555 GLN A CA 1
ATOM 4255 C C . GLN A 1 555 ? -11.640 19.312 5.788 1.00 84.38 555 GLN A C 1
ATOM 4257 O O . GLN A 1 555 ? -12.787 18.908 5.943 1.00 84.38 555 GLN A O 1
ATOM 4262 N N . LEU A 1 556 ? -11.302 20.570 6.073 1.00 85.00 556 LEU A N 1
ATOM 4263 C CA . LEU A 1 556 ? -12.250 21.532 6.638 1.00 85.00 556 LEU A CA 1
ATOM 4264 C C . LEU A 1 556 ? -13.387 21.885 5.668 1.00 85.00 556 LEU A C 1
ATOM 4266 O O . LEU A 1 556 ? -14.554 21.875 6.060 1.00 85.00 556 LEU A O 1
ATOM 4270 N N . LEU A 1 557 ? -13.062 22.172 4.403 1.00 86.19 557 LEU A N 1
ATOM 4271 C CA . LEU A 1 557 ? -14.048 22.576 3.395 1.00 86.19 557 LEU A CA 1
ATOM 4272 C C . LEU A 1 557 ? -15.041 21.459 3.061 1.00 86.19 557 LEU A C 1
ATOM 4274 O O . LEU A 1 557 ? -16.218 21.741 2.852 1.00 86.19 557 LEU A O 1
ATOM 4278 N N . ALA A 1 558 ? -14.584 20.207 3.026 1.00 85.31 558 ALA A N 1
ATOM 4279 C CA . ALA A 1 558 ? -15.438 19.061 2.735 1.00 85.31 558 ALA A CA 1
ATOM 4280 C C . ALA A 1 558 ? -16.192 18.553 3.975 1.00 85.31 558 ALA A C 1
ATOM 4282 O O . ALA A 1 558 ? -17.341 18.128 3.857 1.00 85.31 558 ALA A O 1
ATOM 4283 N N . ALA A 1 559 ? -15.593 18.617 5.171 1.00 83.56 559 ALA A N 1
ATOM 4284 C CA . ALA A 1 559 ? -16.208 18.053 6.370 1.00 83.56 559 ALA A CA 1
ATOM 4285 C C . ALA A 1 559 ? -17.424 18.846 6.858 1.00 83.56 559 ALA A C 1
ATOM 4287 O O . ALA A 1 559 ? -18.382 18.237 7.317 1.00 83.56 559 ALA A O 1
ATOM 4288 N N . ILE A 1 560 ? -17.435 20.179 6.745 1.00 80.50 560 ILE A N 1
ATOM 4289 C CA . ILE A 1 560 ? -18.572 21.002 7.198 1.00 80.50 560 ILE A CA 1
ATOM 4290 C C . ILE A 1 560 ? -19.883 20.647 6.467 1.00 80.50 560 ILE A C 1
ATOM 4292 O O . ILE A 1 560 ? -20.859 20.316 7.148 1.00 80.50 560 ILE A O 1
ATOM 4296 N N . PRO A 1 561 ? -19.958 20.682 5.119 1.00 85.50 561 PRO A N 1
ATOM 4297 C CA . PRO A 1 561 ? -21.186 20.319 4.415 1.00 85.50 561 PRO A CA 1
ATOM 4298 C C . PRO A 1 561 ? -21.539 18.840 4.605 1.00 85.50 561 PRO A C 1
ATOM 4300 O O . PRO A 1 561 ? -22.718 18.514 4.743 1.00 85.50 561 PRO A O 1
ATOM 4303 N N . LEU A 1 562 ? -20.539 17.953 4.675 1.00 84.62 562 LEU A N 1
ATOM 4304 C CA . LEU A 1 562 ? -20.758 16.528 4.910 1.00 84.62 562 LEU A CA 1
ATOM 4305 C C . LEU A 1 562 ? -21.365 16.266 6.294 1.00 84.62 562 LEU A C 1
ATOM 4307 O O . LEU A 1 562 ? -22.374 15.577 6.394 1.00 84.62 562 LEU A O 1
ATOM 4311 N N . LEU A 1 563 ? -20.806 16.846 7.357 1.00 84.19 563 LEU A N 1
ATOM 4312 C CA . LEU A 1 563 ? -21.339 16.714 8.712 1.00 84.19 563 LEU A CA 1
ATOM 4313 C C . LEU A 1 563 ? -22.737 17.318 8.821 1.00 84.19 563 LEU A C 1
ATOM 4315 O O . LEU A 1 563 ? -23.602 16.711 9.441 1.00 84.19 563 LEU A O 1
ATOM 4319 N N . ALA A 1 564 ? -22.998 18.465 8.186 1.00 83.81 564 ALA A N 1
ATOM 4320 C CA . ALA A 1 564 ? -24.340 19.041 8.149 1.00 83.81 564 ALA A CA 1
ATOM 4321 C C . ALA A 1 564 ? -25.348 18.078 7.497 1.00 83.81 564 ALA A C 1
ATOM 4323 O O . ALA A 1 564 ? -26.424 17.844 8.049 1.00 83.81 564 ALA A O 1
ATOM 4324 N N . PHE A 1 565 ? -24.981 17.470 6.365 1.00 84.31 565 PHE A N 1
ATOM 4325 C CA . PHE A 1 565 ? -25.802 16.471 5.685 1.00 84.31 565 PHE A CA 1
ATOM 4326 C C . P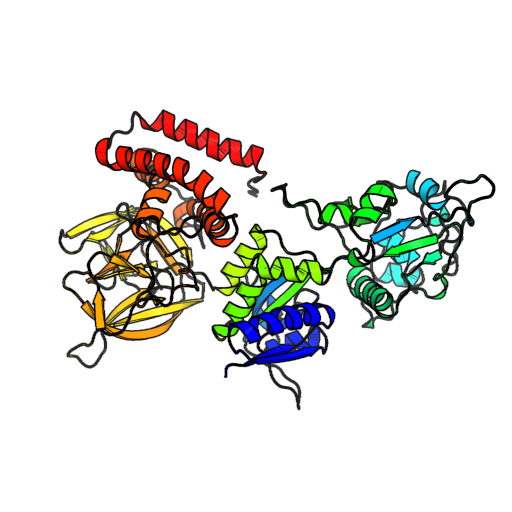HE A 1 565 ? -26.032 15.216 6.543 1.00 84.31 565 PHE A C 1
ATOM 4328 O O . PHE A 1 565 ? -27.172 14.777 6.701 1.00 84.31 565 PHE A O 1
ATOM 4335 N N . LEU A 1 566 ? -24.975 14.663 7.143 1.00 84.62 566 LEU A N 1
ATOM 4336 C CA . LEU A 1 566 ? -25.064 13.477 7.999 1.00 84.62 566 LEU A CA 1
ATOM 4337 C C . LEU A 1 566 ? -25.877 13.746 9.272 1.00 84.62 566 LEU A C 1
ATOM 4339 O O . LEU A 1 566 ? -26.654 12.894 9.694 1.00 84.62 566 LEU A O 1
ATOM 4343 N N . CYS A 1 567 ? -25.773 14.945 9.849 1.00 82.94 567 CYS A N 1
ATOM 4344 C CA . CYS A 1 567 ? -26.622 15.375 10.958 1.00 82.94 567 CYS A CA 1
ATOM 4345 C C . CYS A 1 567 ? -28.097 15.422 10.551 1.00 82.94 567 CYS A C 1
ATOM 4347 O O . CYS A 1 567 ? -28.942 14.963 11.313 1.00 82.94 567 CYS A O 1
ATOM 4349 N N . VAL A 1 568 ? -28.424 15.925 9.354 1.00 83.19 568 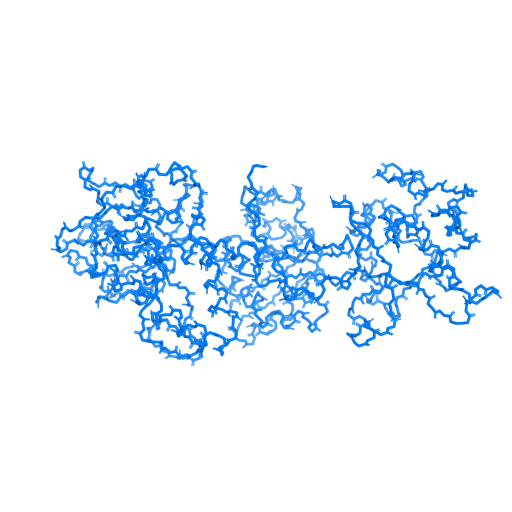VAL A N 1
ATOM 4350 C CA . VAL A 1 568 ? -29.803 15.872 8.842 1.00 83.19 568 VAL A CA 1
ATOM 4351 C C . VAL A 1 568 ? -30.260 14.422 8.705 1.00 83.19 568 VAL A C 1
ATOM 4353 O O . VAL A 1 568 ? -31.334 14.096 9.199 1.00 83.19 568 VAL A O 1
ATOM 4356 N N . ALA A 1 569 ? -29.450 13.537 8.118 1.00 77.44 569 ALA A N 1
ATOM 4357 C CA . ALA A 1 569 ? -29.785 12.116 8.004 1.00 77.44 569 ALA A CA 1
ATOM 4358 C C . ALA A 1 569 ? -30.044 11.462 9.375 1.00 77.44 569 ALA A C 1
ATOM 4360 O O . ALA A 1 569 ? -31.042 10.764 9.539 1.00 77.44 569 ALA A O 1
ATOM 4361 N N . ALA A 1 570 ? -29.212 11.752 10.376 1.00 77.38 570 ALA A N 1
ATOM 4362 C CA . ALA A 1 570 ? -29.380 11.250 11.738 1.00 77.38 570 ALA A CA 1
ATOM 4363 C C . ALA A 1 570 ? -30.610 11.840 12.454 1.00 77.38 570 ALA A C 1
ATOM 4365 O O . ALA A 1 570 ? -31.281 11.148 13.216 1.00 77.38 570 ALA A O 1
ATOM 4366 N N . ILE A 1 571 ? -30.954 13.108 12.199 1.00 78.88 571 ILE A N 1
ATOM 4367 C CA . ILE A 1 571 ? -32.197 13.709 12.707 1.00 78.88 571 ILE A CA 1
ATOM 4368 C C . ILE A 1 571 ? -33.409 13.042 12.054 1.00 78.88 571 ILE A C 1
ATOM 4370 O O . ILE A 1 571 ? -34.381 12.757 12.745 1.00 78.88 571 ILE A O 1
ATOM 4374 N N . LEU A 1 572 ? -33.367 12.769 10.746 1.00 72.25 572 LEU A N 1
ATOM 4375 C CA . LEU A 1 572 ? -34.439 12.046 10.057 1.00 72.25 572 LEU A CA 1
ATOM 4376 C C . LEU A 1 572 ? -34.603 10.632 10.640 1.00 72.25 572 LEU A C 1
ATOM 4378 O O . LEU A 1 572 ? -35.732 10.232 10.916 1.00 72.25 572 LEU A O 1
ATOM 4382 N N . GLU A 1 573 ? -33.497 9.932 10.911 1.00 73.56 573 GLU A N 1
ATOM 4383 C CA . GLU A 1 573 ? -33.470 8.643 11.620 1.00 73.56 573 GLU A CA 1
ATOM 4384 C C . GLU A 1 573 ? -34.129 8.738 13.008 1.00 73.56 573 GLU A C 1
ATOM 4386 O O . GLU A 1 573 ? -34.987 7.921 13.343 1.00 73.56 573 GLU A O 1
ATOM 4391 N N . ALA A 1 574 ? -33.793 9.764 13.796 1.00 69.38 574 ALA A N 1
ATOM 4392 C CA . ALA A 1 574 ? -34.303 9.936 15.157 1.00 69.38 574 ALA A CA 1
ATOM 4393 C C . ALA A 1 574 ? -35.764 10.422 15.234 1.00 69.38 574 ALA A C 1
ATOM 4395 O O . ALA A 1 574 ? -36.468 10.097 16.190 1.00 69.38 574 ALA A O 1
ATOM 4396 N N . VAL A 1 575 ? -36.214 11.238 14.275 1.00 67.06 575 VAL A N 1
ATOM 4397 C CA . VAL A 1 575 ? -37.509 11.940 14.332 1.00 67.06 575 VAL A CA 1
ATOM 4398 C C . VAL A 1 575 ? -38.596 11.227 13.537 1.00 67.06 575 VAL A C 1
ATOM 4400 O O . VAL A 1 575 ? -39.754 11.258 13.953 1.00 67.06 575 VAL A O 1
ATOM 4403 N N . LEU A 1 576 ? -38.272 10.642 12.378 1.00 57.16 576 LEU A N 1
ATOM 4404 C CA . LEU A 1 576 ? -39.315 10.292 11.417 1.00 57.16 576 LEU A CA 1
ATOM 4405 C C . LEU A 1 576 ? -39.807 8.859 11.513 1.00 57.16 576 LEU A C 1
ATOM 4407 O O . LEU A 1 576 ? -41.012 8.688 11.384 1.00 57.16 576 LEU A O 1
ATOM 4411 N N . GLY A 1 577 ? -38.963 7.839 11.699 1.00 56.06 577 GLY A N 1
ATOM 4412 C CA . GLY A 1 577 ? -39.408 6.431 11.704 1.00 56.06 577 GLY A CA 1
ATOM 4413 C C . GLY A 1 577 ? -40.372 6.041 10.558 1.00 56.06 577 GLY A C 1
ATOM 4414 O O . GLY A 1 577 ? -41.101 5.058 10.676 1.00 56.06 577 GLY A O 1
ATOM 4415 N N . LEU A 1 578 ? -40.437 6.839 9.481 1.00 50.41 578 LEU A N 1
ATOM 4416 C CA . LEU A 1 578 ? -41.512 6.852 8.490 1.00 50.41 578 LEU A CA 1
ATOM 4417 C C . LEU A 1 578 ? -40.901 6.650 7.098 1.00 50.41 578 LEU A C 1
ATOM 4419 O O . LEU A 1 578 ? -40.145 7.507 6.634 1.00 50.41 578 LEU A O 1
ATOM 4423 N N . PRO A 1 579 ? -41.260 5.562 6.396 1.00 50.62 579 PRO A N 1
ATOM 4424 C CA . PRO A 1 579 ? -40.605 5.130 5.159 1.00 50.62 579 PRO A CA 1
ATOM 4425 C C . PRO A 1 579 ? -40.826 6.051 3.941 1.00 50.62 579 PRO A C 1
ATOM 4427 O O . PRO A 1 579 ? -40.191 5.874 2.908 1.00 50.62 579 PRO A O 1
ATOM 4430 N N . THR A 1 580 ? -41.717 7.047 4.002 1.00 49.66 580 THR A N 1
ATOM 4431 C CA . THR A 1 580 ? -42.249 7.706 2.791 1.00 49.66 580 THR A CA 1
ATOM 4432 C C . THR A 1 580 ? -41.515 8.969 2.332 1.00 49.66 580 THR A C 1
ATOM 4434 O O . THR A 1 580 ? -41.683 9.369 1.185 1.00 49.66 580 THR A O 1
ATOM 4437 N N . LEU A 1 581 ? -40.677 9.593 3.167 1.00 50.19 581 LEU A N 1
ATOM 4438 C CA . LEU A 1 581 ? -39.818 10.720 2.743 1.00 50.19 581 LEU A CA 1
ATOM 4439 C C . LEU A 1 581 ? -38.446 10.257 2.203 1.00 50.19 581 LEU A C 1
ATOM 4441 O O . LEU A 1 581 ? -37.704 11.054 1.631 1.00 50.19 581 LEU A O 1
ATOM 4445 N N . LEU A 1 582 ? -38.143 8.960 2.338 1.00 51.59 582 LEU A N 1
ATOM 4446 C CA . LEU A 1 582 ? -36.846 8.331 2.060 1.00 51.59 582 LEU A CA 1
ATOM 4447 C C . LEU A 1 582 ? -36.553 8.092 0.572 1.00 51.59 582 LEU A C 1
ATOM 4449 O O . LEU A 1 582 ? -35.389 8.033 0.190 1.00 51.59 582 LEU A O 1
ATOM 4453 N N . ALA A 1 583 ? -37.564 8.024 -0.299 1.00 47.97 583 ALA A N 1
ATOM 4454 C CA . ALA A 1 583 ? -37.333 7.803 -1.730 1.00 47.97 583 ALA A CA 1
ATOM 4455 C C . ALA A 1 583 ? -36.558 8.961 -2.386 1.00 47.97 583 ALA A C 1
ATOM 4457 O O . ALA A 1 583 ? -35.772 8.733 -3.298 1.00 47.97 583 ALA A O 1
ATOM 4458 N N . GLY A 1 584 ? -36.725 10.198 -1.904 1.00 50.94 584 GLY A N 1
ATOM 4459 C CA . GLY A 1 584 ? -36.017 11.365 -2.440 1.00 50.94 584 GLY A CA 1
ATOM 4460 C C . GLY A 1 584 ? -34.548 11.434 -2.016 1.00 50.94 584 GLY A C 1
ATOM 4461 O O . GLY A 1 584 ? -33.688 11.740 -2.837 1.00 50.94 584 GLY A O 1
ATOM 4462 N N . THR A 1 585 ? -34.240 11.113 -0.756 1.00 55.28 585 THR A N 1
ATOM 4463 C CA . THR A 1 585 ? -32.864 11.124 -0.230 1.00 55.28 585 THR A CA 1
ATOM 4464 C C . THR A 1 585 ? -32.063 9.928 -0.720 1.00 55.28 585 THR A C 1
ATOM 4466 O O . THR A 1 585 ? -30.907 10.096 -1.094 1.00 55.28 585 THR A O 1
ATOM 4469 N N . VAL A 1 586 ? -32.690 8.753 -0.816 1.00 54.44 586 VAL A N 1
ATOM 4470 C CA . VAL A 1 586 ? -32.121 7.582 -1.485 1.00 54.44 586 VAL A CA 1
ATOM 4471 C C . VAL A 1 586 ? -31.915 7.854 -2.963 1.00 54.44 586 VAL A C 1
ATOM 4473 O O . VAL A 1 586 ? -30.868 7.490 -3.460 1.00 54.44 586 VAL A O 1
ATOM 4476 N N . LEU A 1 587 ? -32.848 8.480 -3.687 1.00 49.69 587 LEU A N 1
ATOM 4477 C CA . LEU A 1 587 ? -32.645 8.770 -5.110 1.00 49.69 587 LEU A CA 1
ATOM 4478 C C . LEU A 1 587 ? -31.499 9.768 -5.304 1.00 49.69 587 LEU A C 1
ATOM 4480 O O . LEU A 1 587 ? -30.695 9.582 -6.203 1.00 49.69 587 LEU A O 1
ATOM 4484 N N . ILE A 1 588 ? -31.363 10.775 -4.435 1.00 55.91 588 ILE A N 1
ATOM 4485 C CA . ILE A 1 588 ? -30.224 11.704 -4.461 1.00 55.91 588 ILE A CA 1
ATOM 4486 C C . ILE A 1 588 ? -28.922 10.985 -4.090 1.00 55.91 588 ILE A C 1
ATOM 4488 O O . ILE A 1 588 ? -27.922 11.213 -4.752 1.00 55.91 588 ILE A O 1
ATOM 4492 N N . LEU A 1 589 ? -28.915 10.084 -3.104 1.00 54.66 589 LEU A N 1
ATOM 4493 C CA . LEU A 1 589 ? -27.745 9.270 -2.759 1.00 54.66 589 LEU A CA 1
ATOM 4494 C C . LEU A 1 589 ? -27.436 8.228 -3.835 1.00 54.66 589 LEU A C 1
ATOM 4496 O O . LEU A 1 589 ? -26.280 8.024 -4.140 1.00 54.66 589 LEU A O 1
ATOM 4500 N N . PHE A 1 590 ? -28.425 7.617 -4.475 1.00 52.97 590 PHE A N 1
ATOM 4501 C CA . PHE A 1 590 ? -28.254 6.686 -5.583 1.00 52.97 590 PHE A CA 1
ATOM 4502 C C . PHE A 1 590 ? -27.735 7.438 -6.804 1.00 52.97 590 PHE A C 1
ATOM 4504 O O . PHE A 1 590 ? -26.833 6.956 -7.460 1.00 52.97 590 PHE A O 1
ATOM 4511 N N . ILE A 1 591 ? -28.210 8.653 -7.069 1.00 51.53 591 ILE A N 1
ATOM 4512 C CA . ILE A 1 591 ? -27.672 9.538 -8.104 1.00 51.53 591 ILE A CA 1
ATOM 4513 C C . ILE A 1 591 ? -26.249 9.976 -7.730 1.00 51.53 591 ILE A C 1
ATOM 4515 O O . ILE A 1 591 ? -25.356 9.854 -8.548 1.00 51.53 591 ILE A O 1
ATOM 4519 N N . VAL A 1 592 ? -25.964 10.395 -6.498 1.00 54.25 592 VAL A N 1
ATOM 4520 C CA . VAL A 1 592 ? -24.617 10.838 -6.092 1.00 54.25 592 VAL A CA 1
ATOM 4521 C C . VAL A 1 592 ? -23.627 9.666 -6.026 1.00 54.25 592 VAL A C 1
ATOM 4523 O O . VAL A 1 592 ? -22.515 9.807 -6.515 1.00 54.25 592 VAL A O 1
ATOM 4526 N N . PHE A 1 593 ? -24.021 8.495 -5.523 1.00 46.44 593 PHE A N 1
ATOM 4527 C CA . PHE A 1 593 ? -23.186 7.294 -5.374 1.00 46.44 593 PHE A CA 1
ATOM 4528 C C . PHE A 1 593 ? -23.204 6.340 -6.581 1.00 46.44 593 PHE A C 1
ATOM 4530 O O . PHE A 1 593 ? -22.277 5.545 -6.672 1.00 46.44 593 PHE A O 1
ATOM 4537 N N . ASN A 1 594 ? -24.176 6.412 -7.510 1.00 43.28 594 ASN A N 1
ATOM 4538 C CA . ASN A 1 594 ? -24.199 5.655 -8.788 1.00 43.28 594 ASN A CA 1
ATOM 4539 C C . ASN A 1 594 ? -23.948 6.516 -10.039 1.00 43.28 594 ASN A C 1
ATOM 4541 O O . ASN A 1 594 ? -23.670 5.957 -11.098 1.00 43.28 594 ASN A O 1
ATOM 4545 N N . ILE A 1 595 ? -23.961 7.851 -9.957 1.00 43.12 595 ILE A N 1
ATOM 4546 C CA . ILE A 1 595 ? -23.262 8.688 -10.953 1.00 43.12 595 ILE A CA 1
ATOM 4547 C C . ILE A 1 595 ? -21.771 8.768 -10.596 1.00 43.12 595 ILE A C 1
ATOM 4549 O O . ILE A 1 595 ? -20.936 8.849 -11.493 1.00 43.12 595 ILE A O 1
ATOM 4553 N N . SER A 1 596 ? -21.406 8.614 -9.318 1.00 41.62 596 SER A N 1
ATOM 4554 C CA . SER A 1 596 ? -20.007 8.514 -8.883 1.00 41.62 596 SER A CA 1
ATOM 4555 C C . SER A 1 596 ? -19.201 7.358 -9.516 1.00 41.62 596 SER A C 1
ATOM 4557 O O . SER A 1 596 ? -18.100 7.624 -9.958 1.00 41.62 596 SER A O 1
ATOM 4559 N N . PRO A 1 597 ? -19.676 6.122 -9.750 1.00 35.53 597 PRO A N 1
ATOM 4560 C CA . PRO A 1 597 ? -18.894 5.079 -10.415 1.00 35.53 597 PRO A CA 1
ATOM 4561 C C . PRO A 1 597 ? -18.701 5.380 -11.908 1.00 35.53 597 PRO A C 1
ATOM 4563 O O . PRO A 1 597 ? -17.707 4.965 -12.495 1.00 35.53 597 PRO A O 1
ATOM 4566 N N . HIS A 1 598 ? -19.614 6.143 -12.523 1.00 34.81 598 HIS A N 1
ATOM 4567 C CA . HIS A 1 598 ? -19.488 6.588 -13.911 1.00 34.81 598 HIS A CA 1
ATOM 4568 C C . HIS A 1 598 ? -18.631 7.855 -14.071 1.00 34.81 598 HIS A C 1
ATOM 4570 O O . HIS A 1 598 ? -18.015 8.021 -15.120 1.00 34.81 598 HIS A O 1
ATOM 4576 N N . MET A 1 599 ? -18.539 8.702 -13.040 1.00 35.41 599 MET A N 1
ATOM 4577 C CA . MET A 1 599 ? -17.637 9.865 -12.982 1.00 35.41 599 MET A CA 1
ATOM 4578 C C . MET A 1 599 ? -16.256 9.533 -12.375 1.00 35.41 599 MET A C 1
ATOM 4580 O O . MET A 1 599 ? -15.293 10.229 -12.668 1.00 35.41 599 MET A O 1
ATOM 4584 N N . PHE A 1 600 ? -16.143 8.465 -11.576 1.00 36.38 600 PHE A N 1
ATOM 4585 C CA . PHE A 1 600 ? -14.941 8.024 -10.843 1.00 36.38 600 PHE A CA 1
ATOM 4586 C C . PHE A 1 600 ? -14.506 6.577 -11.169 1.00 36.38 600 PHE A C 1
ATOM 4588 O O . PHE A 1 600 ? -13.734 5.982 -10.426 1.00 36.38 600 PHE A O 1
ATOM 4595 N N . GLY A 1 601 ? -14.963 6.002 -12.285 1.00 32.25 601 GLY A N 1
ATOM 4596 C CA . GLY A 1 601 ? -14.279 4.891 -12.964 1.00 32.25 601 GLY A CA 1
ATOM 4597 C C . GLY A 1 601 ? -14.302 3.496 -12.319 1.00 32.25 601 GLY A C 1
ATOM 4598 O O . GLY A 1 601 ? -13.604 2.615 -12.817 1.00 32.25 601 GLY A O 1
ATOM 4599 N N . VAL A 1 602 ? -15.096 3.231 -11.278 1.00 29.97 602 VAL A N 1
ATOM 4600 C CA . VAL A 1 602 ? -15.166 1.886 -10.672 1.00 29.97 602 VAL A CA 1
ATOM 4601 C C . VAL A 1 602 ? -16.192 1.025 -11.416 1.00 29.97 602 VAL A C 1
ATOM 4603 O O . VAL A 1 602 ? -17.387 1.054 -11.122 1.00 29.97 602 VAL A O 1
ATOM 4606 N N . ARG A 1 603 ? -15.736 0.235 -12.396 1.00 27.91 603 ARG A N 1
ATOM 4607 C CA . ARG A 1 603 ? -16.540 -0.869 -12.948 1.00 27.91 603 ARG A CA 1
ATOM 4608 C C . ARG A 1 603 ? -16.527 -2.049 -11.973 1.00 27.91 603 ARG A C 1
ATOM 4610 O O . ARG A 1 603 ? -15.461 -2.552 -11.635 1.00 27.91 603 ARG A O 1
ATOM 4617 N N . LYS A 1 604 ? -17.717 -2.535 -11.595 1.00 30.34 604 LYS A N 1
ATOM 4618 C CA . LYS A 1 604 ? -17.905 -3.900 -11.081 1.00 30.34 604 LYS A CA 1
ATOM 4619 C C . LYS A 1 604 ? -17.422 -4.886 -12.152 1.00 30.34 604 LYS A C 1
ATOM 4621 O O . LYS A 1 604 ? -17.998 -4.920 -13.238 1.00 30.34 604 LYS A O 1
ATOM 4626 N N . GLN A 1 605 ? -16.398 -5.676 -11.847 1.00 30.80 605 GLN A N 1
ATOM 4627 C CA . GLN A 1 605 ? -16.204 -6.974 -12.488 1.00 30.80 605 GLN A CA 1
ATOM 4628 C C . GLN A 1 605 ? -16.941 -8.013 -11.643 1.00 30.80 605 GLN A C 1
ATOM 4630 O O . GLN A 1 605 ? -16.586 -8.238 -10.490 1.00 30.80 605 GLN A O 1
ATOM 4635 N N . ILE A 1 606 ? -17.998 -8.587 -12.209 1.00 25.50 606 ILE A N 1
ATOM 4636 C CA . ILE A 1 606 ? -18.546 -9.891 -11.831 1.00 25.50 606 ILE A CA 1
ATOM 4637 C C . ILE A 1 606 ? -19.075 -10.506 -13.133 1.00 25.50 606 ILE A C 1
ATOM 4639 O O . ILE A 1 606 ? -19.867 -9.832 -13.802 1.00 25.50 606 ILE A O 1
ATOM 4643 N N . PRO A 1 607 ? -18.814 -11.782 -13.438 1.00 34.34 607 PRO A N 1
ATOM 4644 C CA . PRO A 1 607 ? -17.557 -12.531 -13.367 1.00 34.34 607 PRO A CA 1
ATOM 4645 C C . PRO A 1 607 ? -16.619 -12.217 -14.545 1.00 34.34 607 PRO A C 1
ATOM 4647 O O . PRO A 1 607 ? -17.113 -11.744 -15.597 1.00 34.34 607 PRO A O 1
#

InterPro domains:
  IPR001767 Hedgehog protein, Hint domain [PF01079] (332-473)
  IPR003586 Hint domain C-terminal [SM00305] (429-474)
  IPR024370 PBP domain [PF12849] (2-168)
  IPR036844 Hint domain superfamily [SSF51294] (335-469)
  IPR050387 Hedgehog Signaling [PTHR11889] (334-547)

Foldseek 3Di:
DAEAEEEAAPVQLVLVVLLVVVCCVVPVYHYHYYYPHQLQRLCLCLVNHDVPDHRGQKRWHLADDDVQQWPADPVRFWTNGPPHGFIWGKAFQFKFLFKWKFQDPDQVFADPVSDLLQQVLLVVDVQSAAELLLVLLLWKPDAPVVCVVVVRDCVQFVCVVVDSPFNASCRRDVPGDRDGEAEEEDPDPVFNVVLFVLCQVQRNPHVVVPIGTDPVRHDDHSNYMYMGGVVVDPPVCPVPPTDIHFYAAPVPRHTDGSVVQQPVLDALAPPPNPDSRMTGIIMTGTPVDDPSVLVSLLSCLAPNVCVSCVVVSTGGDHLLSSLVSNCSSLLPLQFFFQQKWWQWPPPGIDGLLPDAFQTFTQFDLQVSHTFGQLAWQAWAQADKDKWKFFWADDPVRDTQTQGTGRQFWWFDFPNATDGSVLDDQQTFFFWNDTTGGHDIDMDMHGIGTQGAGLLQWGGISHIGITGSDGQLDFADPPDPDNRGDQADAALNDGPVHGPSRVVSLVCLVVSCCCPQPHVSSPPPCRVPDHTGDPVCVVVSSVVNCLRRPDHRVCRVVVVVVVSVVSVVSVVCVVPPSDNPVVVVVVVVCCCVVVVCCVVRVDDDDDD

pLDDT: mean 77.88, std 16.45, range [25.5, 97.56]

Radius of gyration: 29.09 Å; chains: 1; bounding box: 71×45×90 Å

Sequence (607 aa):
VESITLDGSPTVARIAETWGAVYSVACGTQFTITSQGSTTGARRACNAPRAGETSVDVAMMSRQLRVTEASVRTNGYLFDCVEGNRTLLQVMVAIDEGIGILPVNDSSIKASNGANVVEECLGHLEGGGLTTDQLRWILSSWPEDMLAETGWDSSSVPNSDGSDGTHLLSELHPDCAEQEITVTLPAGDEEEARIIELLSSKLFVGADNGESLDWNRIGSGPGAIELYLWSAYGSSDMDSKMAPIPIKNDEDGKYTTLETITNSDNDNKGQSYSSQLTNTLYFNINRDVREEVRRFGEMGLSARGSFMLRQLGFVPLSPSERIRNSNNLRDNNFCFSSSTTVTVLDKGRVNIADVRVGDKVLVDPTTNRYEAVYLLAHYDTNVQAKYIQLLSSSSSKLPIVLAELSEDHMVFSQSQAIPAHAVRVGDFLDGFAPQRVSTIRTVQRQGAFAPFTTSGTIVVNDGVVVSCYVNMQEPPQHKNTKRQDTNLWLGGFDSGLSMQTAAHLALAPLRQWCTHVQDCSTDAENEEQVGISAWIEVPFRTSQWFFQEAHPVLQLLAAIPLLAFLCVAAILEAVLGLPTLLAGTVLILFIVFNISPHMFGVRKQIP

Organism: Cyclophora tenuis (NCBI:txid216820)

Secondary structure (DSSP, 8-state):
--EEEEEE-HHHHHHHHHHHHHHHHHH--EEEE--S-HHHHHHHHTT-PPTT----SEEEESSPPPTTTEEEPTTSSEEEESSSS-EEEEEEEEE---EEEEE---TTS--TTS--HHHHHHTTSGGGSB-HHHHHHHHBSS-HHHHHTTT--TTT---TTS-TT--BHHHH-TTS-S-BEEEE--SSHHHHHHHHHHHHHHTSS-GGGT--B-GGGBS--TEEEEEEEGGGS-HHHHHHH--PPPEE-TTT--EE-GGGGTSGGG--S------TT-PEEEEEEETT--HHHHHHHHHHHSHHHHHHHHHTTPBPPPHHHHHHHHHHHTT---SEETT-EEEETTTEEEEGGG--TT-EEEEETTTTEEEEEEEEEEEEEEEEEEEEEEEE--TTSSPEEEEEE-TTEEEEETTEEEEGGG--TT-EE-BSSPEEP-EEEEEEEEEEEEEEETTSEEEETTTEEEEEEE---PPPTT---SS---EEEETTEEEEEEHHHHHHHHTHHHHHIIIIIS-TTS-THHHH--EE-HHHHHHHHHHHHHHHTS-HHHHHHHHHHHHHHHHHHHHHHHHT--TTSHHHHHHHHHHHHHHHHHHS-------